Protein AF-A0A1G2HH10-F1 (afdb_monomer)

Nearest PDB structures (foldseek):
  7nql-assembly1_Bh  TM=2.707E-01  e=5.756E-02  Sus scrofa
  7qh7-assembly1_c  TM=2.600E-01  e=9.772E-02  Homo sapiens
  1wpp-assembly1_B  TM=3.196E-01  e=3.583E-01  Streptococcus gordonii str. Challis
  6ywx-assembly1_5  TM=1.402E-01  e=4.139E-01  Neurospora crassa OR74A

Foldseek 3Di:
DDPLVVVLLVVLLVLLVQCVPDDDPVSNVVSVVVLLVSLVVSCVVLVFDSVLSVVLSVLSNVLVVLVVLLVLLLVLLVPPPDARDDDPQAWEWFADPVVRWIWTQFPVRDIWTDDLLLQLLCLLQQHHHGYDSVGDDSVSSNSNSVSVSVVSNLLSVLVSVLSSVLRHPPDPPQPNVQSVVVNVLSVQSSDPQGDQCVVPVVSLQVLLLSLLLSLQSSCCVNVNDVKDKAADRSCCCRPLVFRIKIWDFDDPPDDDDPDPGDIAIETEHEDQDDDPVVVVVVVVVNVVSQVVCCVVVVHVYYAYFYAPSVCSSVLQVVCSVVSNDTNHSVLSPQLVRSLNSCCRVQVPPPPSVPPDDSVVSSVVVVVVSVVRPDDPDPPDPVNSVVVVVVVCVVPQDKDKDWPDWDQDPVRKIKTKIFIDGPRDTQFIFIFIFDDDDDDPPCPVVRVVRRSVRRVVRRVVVSVVVVVVVVVVVVD

Radius of gyration: 28.87 Å; Cα contacts (8 Å, |Δi|>4): 599; chains: 1; bounding box: 97×78×54 Å

Solvent-accessible surface area (backbone atoms only — not comparable to full-atom values): 26665 Å² total; per-residue (Å²): 134,60,71,69,58,57,52,51,52,55,52,50,57,48,51,46,51,54,58,74,68,52,89,51,73,69,59,46,56,55,47,51,58,52,50,52,52,51,32,48,51,47,10,65,74,66,45,34,43,50,72,48,35,50,52,44,50,53,47,51,48,51,47,50,51,48,52,49,53,43,51,50,50,59,52,29,76,78,34,96,87,46,73,72,86,72,59,93,82,38,30,49,32,42,37,43,78,91,77,73,40,34,36,33,48,42,100,88,73,48,75,43,55,41,53,71,15,22,66,63,45,28,42,68,51,28,50,46,72,32,74,37,78,89,49,41,57,65,71,57,54,53,49,43,50,53,53,52,44,51,51,54,47,44,58,47,46,40,50,42,53,42,46,52,63,64,43,31,77,81,62,85,86,63,65,63,67,53,47,55,48,50,54,51,50,55,56,53,46,38,35,70,83,64,73,69,48,89,85,41,64,83,49,53,60,58,53,51,52,52,46,55,53,38,52,55,48,21,34,28,65,63,71,74,39,87,53,47,78,43,74,41,50,58,61,34,38,71,74,63,51,23,56,28,32,40,38,35,74,45,80,81,87,73,86,93,66,98,66,76,79,46,68,44,34,37,29,34,24,80,37,67,76,82,51,68,70,61,47,49,54,50,51,54,54,47,55,65,44,46,56,57,37,41,74,69,66,75,25,78,44,74,38,81,32,77,51,78,64,81,57,50,65,56,23,43,51,50,28,52,74,59,72,54,53,81,46,46,44,58,75,62,46,56,68,72,57,52,46,47,53,52,48,56,56,40,72,70,39,85,72,48,87,77,76,60,60,63,64,58,57,46,47,53,50,50,50,60,57,60,73,40,59,83,81,91,65,94,63,49,71,71,51,48,50,50,49,48,52,53,51,52,61,76,69,50,82,63,47,76,44,79,75,46,76,47,77,44,97,87,72,28,32,38,21,32,24,36,36,26,52,99,84,45,81,72,32,57,12,63,12,74,25,73,80,91,75,91,63,89,90,45,61,71,60,36,50,54,47,4,45,51,42,1,48,54,41,12,52,52,49,39,55,50,52,51,57,49,57,56,48,65,75,74,106

Secondary structure (DSSP, 8-state):
--HHHHHHHHHHHHHHHHHHT--SHHHHHHHHHHHHHHHHHHHHHHT--HHHHHHHHHHHHHHHHHHHHHHHHHHHTT-TT--PPPPTTPEEEEEETTTTEEEEE-TTS-EEEE-HHHHHHGGGGT--EEE-TTTS-HHHHHHHHHHHHHHHHHHHHHHHHHHHHHH-TT-TTS-HHHHHHHHHHHHHHTSTT---TTT-GGGHHHHHHHHHHHHHHHHHHTTS--EEEEEPPHHIIIII--SEEEEEEE---SSS-----EEEEEEEEEE----HHHHHHHHHHHHHHHHHHHHTTS-SEEEEEE---TTHHHHHHHHHHTT--TT-GGGGS-HHHHHHHHHHHHTTSTTHHHH--HHHHHHHHHHHHHTT---S----HHHHHHHHHHHHHHHS--EEEEEEEEE-TTS-EEEEEEEEETTEEEEEEEEEE--SSS-GGGHHHHHHHHHHHHHHHHHHHHHHHHHHHHHHTT-

Organism: NCBI:txid1802165

Sequence (475 aa):
MRPSFERHLREYGKLIKDQMSAEDSEALEKLETVIEYHVERAAKTQETTIVGQEKIFEIQKEKQRIMERLHENLRCLDDENCTPERPESSRLVTFNEKENKFFVEMPNGSQETATLGDILTDGDWGLMYYLDSQTMPRMAQKKFFVESAKRELRNLLDEQLSEQDLDSFKIPGQPRGSLRGIVGSRKMVNKSGGFNLEKRPEYVGFVAEVIVKNLFQQLRFDGVLDVRVVEGDVYQDAVEKIDFIIHTKQHKRGVDVEVDEVVSHIAVQFTTERRNERLRKKILQLEEVRASLIESGLVDDIILVRVPMKGLVEHYTNWIKGDMPPGGPITYIPPSVRKMLLQEVLKGIPNFNEVENVDEIEENMIFRINERGETGQKISNRELIKKYLKDFYQHSSYTTKVLQEEQLEDGRIKARVGLYIGGEFLAEGEGIAKEPGGKPEKSSKMRSSAISRAKGNARRKLVKKIKNDARVRIS

pLDDT: mean 80.84, std 14.5, range [37.06, 97.31]

Mean predicted aligned error: 13.38 Å

Structure (mmCIF, N/CA/C/O backbone):
data_AF-A0A1G2HH10-F1
#
_entry.id   AF-A0A1G2HH10-F1
#
loop_
_atom_site.group_PDB
_atom_site.id
_atom_site.type_symbol
_atom_site.label_atom_id
_atom_site.label_alt_id
_atom_site.label_comp_id
_atom_site.label_asym_id
_atom_site.label_entity_id
_atom_site.label_seq_id
_atom_site.pdbx_PDB_ins_code
_atom_site.Cartn_x
_atom_site.Cartn_y
_atom_site.Cartn_z
_atom_site.occupancy
_atom_site.B_iso_or_equiv
_atom_site.auth_seq_id
_atom_site.auth_comp_id
_atom_site.auth_asym_id
_atom_site.auth_atom_id
_atom_site.pdbx_PDB_model_num
ATOM 1 N N . MET A 1 1 ? 5.425 -8.578 -17.864 1.00 60.53 1 MET A N 1
ATOM 2 C CA . MET A 1 1 ? 6.902 -8.430 -17.787 1.00 60.53 1 MET A CA 1
ATOM 3 C C . MET A 1 1 ? 7.545 -9.001 -19.054 1.00 60.53 1 MET A C 1
ATOM 5 O O . MET A 1 1 ? 7.036 -9.986 -19.572 1.00 60.53 1 MET A O 1
ATOM 9 N N . ARG A 1 2 ? 8.617 -8.398 -19.599 1.00 63.53 2 ARG A N 1
ATOM 10 C CA . ARG A 1 2 ? 9.277 -8.907 -20.824 1.00 63.53 2 ARG A CA 1
ATOM 11 C C . ARG A 1 2 ? 10.030 -10.222 -20.531 1.00 63.53 2 ARG A C 1
ATOM 13 O O . ARG A 1 2 ? 10.808 -10.236 -19.577 1.00 63.53 2 ARG A O 1
ATOM 20 N N . PRO A 1 3 ? 9.908 -11.281 -21.358 1.00 71.06 3 PRO A N 1
ATOM 21 C CA . PRO A 1 3 ? 10.560 -12.572 -21.094 1.00 71.06 3 PRO A CA 1
ATOM 22 C C . PRO A 1 3 ? 12.088 -12.502 -20.983 1.00 71.06 3 PRO A C 1
ATOM 24 O O . PRO A 1 3 ? 12.701 -13.237 -20.210 1.00 71.06 3 PRO A O 1
ATOM 27 N N . SER A 1 4 ? 12.725 -11.610 -21.750 1.00 70.44 4 SER A N 1
ATOM 28 C CA . SER A 1 4 ? 14.172 -11.403 -21.667 1.00 70.44 4 SER A CA 1
ATOM 29 C C . SER A 1 4 ? 14.571 -10.842 -20.308 1.00 70.44 4 SER A C 1
ATOM 31 O O . SER A 1 4 ? 15.545 -11.305 -19.734 1.00 70.44 4 SER A O 1
ATOM 33 N N . PHE A 1 5 ? 13.824 -9.878 -19.776 1.00 72.69 5 PHE A N 1
ATOM 34 C CA . PHE A 1 5 ? 14.103 -9.279 -18.477 1.00 72.69 5 PHE A CA 1
ATOM 35 C C . PHE A 1 5 ? 13.980 -10.312 -17.356 1.00 72.69 5 PHE A C 1
ATOM 37 O O . PHE A 1 5 ? 14.924 -10.494 -16.596 1.00 72.69 5 PHE A O 1
ATOM 44 N N . GLU A 1 6 ? 12.889 -11.079 -17.338 1.00 79.38 6 GLU A N 1
ATOM 45 C CA . GLU A 1 6 ? 12.678 -12.139 -16.347 1.00 79.38 6 GLU A CA 1
ATOM 46 C C . GLU A 1 6 ? 13.828 -13.161 -16.323 1.00 79.38 6 GLU A C 1
ATOM 48 O O . GLU A 1 6 ? 14.282 -13.564 -15.253 1.00 79.38 6 GLU A O 1
ATOM 53 N N . ARG A 1 7 ? 14.353 -13.543 -17.496 1.00 83.38 7 ARG A N 1
ATOM 54 C CA . ARG A 1 7 ? 15.503 -14.453 -17.593 1.00 83.38 7 ARG A CA 1
ATOM 55 C C . ARG A 1 7 ? 16.744 -13.900 -16.890 1.00 83.38 7 ARG A C 1
ATOM 57 O O . ARG A 1 7 ? 17.351 -14.628 -16.112 1.00 83.38 7 ARG A O 1
ATOM 64 N N . HIS A 1 8 ? 17.091 -12.632 -17.120 1.00 83.62 8 HIS A N 1
ATOM 65 C CA . HIS A 1 8 ? 18.257 -12.015 -16.475 1.00 83.62 8 HIS A CA 1
ATOM 66 C C . HIS A 1 8 ? 18.067 -11.907 -14.957 1.00 83.62 8 HIS A C 1
ATOM 68 O O . HIS A 1 8 ? 19.014 -12.128 -14.213 1.00 83.62 8 HIS A O 1
ATOM 74 N N . LEU A 1 9 ? 16.842 -11.663 -14.475 1.00 84.94 9 LEU A N 1
ATOM 75 C CA . LEU A 1 9 ? 16.575 -11.650 -13.030 1.00 84.94 9 LEU A CA 1
ATOM 76 C C . LEU A 1 9 ? 16.783 -13.016 -12.383 1.00 84.94 9 LEU A C 1
ATOM 78 O O . LEU A 1 9 ? 17.319 -13.099 -11.281 1.00 84.94 9 LEU A O 1
ATOM 82 N N . ARG A 1 10 ? 16.398 -14.094 -13.074 1.00 87.38 10 ARG A N 1
ATOM 83 C CA . ARG A 1 10 ? 16.676 -15.458 -12.607 1.00 87.38 10 ARG A CA 1
ATOM 84 C C . ARG A 1 10 ? 18.179 -15.741 -12.565 1.00 87.38 10 ARG A C 1
ATOM 86 O O . ARG A 1 10 ? 18.638 -16.377 -11.621 1.00 87.38 10 ARG A O 1
ATOM 93 N N . GLU A 1 11 ? 18.934 -15.264 -13.556 1.00 88.31 11 GLU A N 1
ATOM 94 C CA . GLU A 1 11 ? 20.399 -15.381 -13.577 1.00 88.31 11 GLU A CA 1
ATOM 95 C C . GLU A 1 11 ? 21.042 -14.607 -12.416 1.00 88.31 11 GLU A C 1
ATOM 97 O O . GLU A 1 11 ? 21.814 -15.196 -11.662 1.00 88.31 11 GLU A O 1
ATOM 102 N N . TYR A 1 12 ? 20.662 -13.343 -12.196 1.00 89.94 12 TYR A N 1
ATOM 103 C CA . TYR A 1 12 ? 21.136 -12.549 -11.054 1.00 89.94 12 TYR A CA 1
ATOM 104 C C . TYR A 1 12 ? 20.816 -13.220 -9.722 1.00 89.94 12 TYR A C 1
ATOM 106 O O . TYR A 1 12 ? 21.697 -13.359 -8.880 1.00 89.94 12 TYR A O 1
ATOM 114 N N . GLY A 1 13 ? 19.587 -13.713 -9.545 1.00 86.69 13 GLY A N 1
ATOM 115 C CA . GLY A 1 13 ? 19.193 -14.408 -8.321 1.00 86.69 13 GLY A CA 1
ATOM 116 C C . GLY A 1 13 ? 20.024 -15.663 -8.038 1.00 86.69 13 GLY A C 1
ATOM 117 O O . GLY A 1 13 ? 20.261 -15.982 -6.875 1.00 86.69 13 GLY A O 1
ATOM 118 N N . LYS A 1 14 ? 20.498 -16.368 -9.075 1.00 90.25 14 LYS A N 1
ATOM 119 C CA . LYS A 1 14 ? 21.423 -17.495 -8.902 1.00 90.25 14 LYS A CA 1
ATOM 120 C C . LYS A 1 14 ? 22.803 -17.009 -8.449 1.00 90.25 14 LYS A C 1
ATOM 122 O O . LYS A 1 14 ? 23.298 -17.489 -7.438 1.00 90.25 14 LYS A O 1
ATOM 127 N N . LEU A 1 15 ? 23.368 -16.024 -9.148 1.00 90.06 15 LEU A N 1
ATOM 128 C CA . LEU A 1 15 ? 24.692 -15.473 -8.835 1.00 90.06 15 LEU A CA 1
ATOM 129 C C . LEU A 1 15 ? 24.760 -14.870 -7.429 1.00 90.06 15 LEU A C 1
ATOM 131 O O . LEU A 1 15 ? 25.753 -15.048 -6.736 1.00 90.06 15 LEU A O 1
ATOM 135 N N . ILE A 1 16 ? 23.695 -14.200 -6.986 1.00 89.00 16 ILE A N 1
ATOM 136 C CA . ILE A 1 16 ? 23.606 -13.633 -5.636 1.00 89.00 16 ILE A CA 1
ATOM 137 C C . ILE A 1 16 ? 23.650 -14.740 -4.581 1.00 89.00 16 ILE A C 1
ATOM 139 O O . ILE A 1 16 ? 24.381 -14.617 -3.606 1.00 89.00 16 ILE A O 1
ATOM 143 N N . LYS A 1 17 ? 22.910 -15.837 -4.773 1.00 88.81 17 LYS A N 1
ATOM 144 C CA . LYS A 1 17 ? 22.936 -16.970 -3.834 1.00 88.81 17 LYS A CA 1
ATOM 145 C C . LYS A 1 17 ? 24.306 -17.635 -3.779 1.00 88.81 17 LYS A C 1
ATOM 147 O O . LYS A 1 17 ? 24.772 -17.955 -2.687 1.00 88.81 17 LYS A O 1
ATOM 152 N N . ASP A 1 18 ? 24.944 -17.799 -4.935 1.00 88.31 18 ASP A N 1
ATOM 153 C CA . ASP A 1 18 ? 26.301 -18.337 -5.029 1.00 88.31 18 ASP A CA 1
ATOM 154 C C . ASP A 1 18 ? 27.300 -17.399 -4.314 1.00 88.31 18 ASP A C 1
ATOM 156 O O . ASP A 1 18 ? 28.115 -17.869 -3.526 1.00 88.31 18 ASP A O 1
ATOM 160 N N . GLN A 1 19 ? 27.173 -16.073 -4.484 1.00 87.69 19 GLN A N 1
ATOM 161 C CA . GLN A 1 19 ? 27.984 -15.064 -3.781 1.00 87.69 19 GLN A CA 1
ATOM 162 C C . GLN A 1 19 ? 27.772 -15.094 -2.263 1.00 87.69 19 GLN A C 1
ATOM 164 O O . GLN A 1 19 ? 28.734 -15.008 -1.509 1.00 87.69 19 GLN A O 1
ATOM 169 N N . MET A 1 20 ? 26.528 -15.213 -1.799 1.00 85.38 20 MET A N 1
ATOM 170 C CA . MET A 1 20 ? 26.205 -15.235 -0.367 1.00 85.38 20 MET A CA 1
ATOM 171 C C . MET A 1 20 ? 26.629 -16.534 0.326 1.00 85.38 20 MET A C 1
ATOM 173 O O . MET A 1 20 ? 26.787 -16.542 1.542 1.00 85.38 20 MET A O 1
ATOM 177 N N . SER A 1 21 ? 26.821 -17.612 -0.437 1.00 87.25 21 SER A N 1
ATOM 178 C CA . SER A 1 21 ? 27.258 -18.917 0.076 1.00 87.25 21 SER A CA 1
ATOM 179 C C . SER A 1 21 ? 28.772 -19.136 -0.033 1.00 87.25 21 SER A C 1
ATOM 181 O O . SER A 1 21 ? 29.263 -20.174 0.403 1.00 87.25 21 SER A O 1
ATOM 183 N N . ALA A 1 22 ? 29.515 -18.215 -0.653 1.00 86.06 22 ALA A N 1
ATOM 184 C CA . ALA A 1 22 ? 30.954 -18.349 -0.843 1.00 86.06 22 ALA A CA 1
ATOM 185 C C . ALA A 1 22 ? 31.709 -18.090 0.472 1.00 86.06 22 ALA A C 1
ATOM 187 O O . ALA A 1 22 ? 31.552 -17.040 1.093 1.00 86.06 22 ALA A O 1
ATOM 188 N N . GLU A 1 23 ? 32.538 -19.051 0.888 1.00 83.25 23 GLU A N 1
ATOM 189 C CA . GLU A 1 23 ? 33.256 -19.011 2.172 1.00 83.25 23 GLU A CA 1
ATOM 190 C C . GLU A 1 23 ? 34.688 -18.459 2.055 1.00 83.25 23 GLU A C 1
ATOM 192 O O . GLU A 1 23 ? 35.235 -17.967 3.042 1.00 83.25 23 GLU A O 1
ATOM 197 N N . ASP A 1 24 ? 35.302 -18.520 0.865 1.00 88.31 24 ASP A N 1
ATOM 198 C CA . ASP A 1 24 ? 36.686 -18.093 0.632 1.00 88.31 24 ASP A CA 1
ATOM 199 C C . ASP A 1 24 ? 36.817 -16.917 -0.357 1.00 88.31 24 ASP A C 1
ATOM 201 O O . ASP A 1 24 ? 35.948 -16.635 -1.186 1.00 88.31 24 ASP A O 1
ATOM 205 N N . SER A 1 25 ? 37.936 -16.194 -0.240 1.00 83.19 25 SER A N 1
ATOM 206 C CA . SER A 1 25 ? 38.206 -14.982 -1.025 1.00 83.19 25 SER A CA 1
ATOM 207 C C . SER A 1 25 ? 38.451 -15.266 -2.511 1.00 83.19 25 SER A C 1
ATOM 209 O O . SER A 1 25 ? 38.199 -14.392 -3.335 1.00 83.19 25 SER A O 1
ATOM 211 N N . GLU A 1 26 ? 38.947 -16.455 -2.865 1.00 86.12 26 GLU A N 1
ATOM 212 C CA . GLU A 1 26 ? 39.267 -16.807 -4.255 1.00 86.12 26 GLU A CA 1
ATOM 213 C C . GLU A 1 26 ? 37.991 -17.119 -5.055 1.00 86.12 26 GLU A C 1
ATOM 215 O O . GLU A 1 26 ? 37.863 -16.740 -6.222 1.00 86.12 26 GLU A O 1
ATOM 220 N N . ALA A 1 27 ? 37.014 -17.784 -4.434 1.00 84.19 27 ALA A N 1
ATOM 221 C CA . ALA A 1 27 ? 35.697 -18.012 -5.011 1.00 84.19 27 ALA A CA 1
ATOM 222 C C . ALA A 1 27 ? 34.940 -16.694 -5.211 1.00 84.19 27 ALA A C 1
ATOM 224 O O . ALA A 1 27 ? 34.297 -16.521 -6.248 1.00 84.19 27 ALA A O 1
ATOM 225 N N . LEU A 1 28 ? 35.054 -15.755 -4.264 1.00 86.31 28 LEU A N 1
ATOM 226 C CA . LEU A 1 28 ? 34.451 -14.425 -4.382 1.00 86.31 28 LEU A CA 1
ATOM 227 C C . LEU A 1 28 ? 35.014 -13.643 -5.577 1.00 86.31 28 LEU A C 1
ATOM 229 O O . LEU A 1 28 ? 34.232 -13.142 -6.379 1.00 86.31 28 LEU A O 1
ATOM 233 N N . GLU A 1 29 ? 36.335 -13.621 -5.765 1.00 86.56 29 GLU A N 1
ATOM 234 C CA . GLU A 1 29 ? 36.978 -12.918 -6.891 1.00 86.56 29 GLU A CA 1
ATOM 235 C C . GLU A 1 29 ? 36.566 -13.509 -8.257 1.00 86.56 29 GLU A C 1
ATOM 237 O O . GLU A 1 29 ? 36.246 -12.791 -9.212 1.00 86.56 29 GLU A O 1
ATOM 242 N N . LYS A 1 30 ? 36.478 -14.845 -8.352 1.00 88.56 30 LYS A N 1
ATOM 243 C CA . LYS A 1 30 ? 35.964 -15.518 -9.558 1.00 88.56 30 LYS A CA 1
ATOM 244 C C . LYS A 1 30 ? 34.497 -15.176 -9.819 1.00 88.56 30 LYS A C 1
ATOM 246 O O . LYS A 1 30 ? 34.114 -14.988 -10.975 1.00 88.56 30 LYS A O 1
ATOM 251 N N . LEU A 1 31 ? 33.675 -15.104 -8.772 1.00 89.94 31 LEU A N 1
ATOM 252 C CA . LEU A 1 31 ? 32.263 -14.743 -8.886 1.00 89.94 31 LEU A CA 1
ATOM 253 C C . LEU A 1 31 ? 32.077 -13.284 -9.304 1.00 89.94 31 LEU A C 1
ATOM 255 O O . LEU A 1 31 ? 31.198 -13.023 -10.120 1.00 89.94 31 LEU A O 1
ATOM 259 N N . GLU A 1 32 ? 32.910 -12.358 -8.829 1.00 89.38 32 GLU A N 1
ATOM 260 C CA . GLU A 1 32 ? 32.881 -10.952 -9.254 1.00 89.38 32 GLU A CA 1
ATOM 261 C C . GLU A 1 32 ? 33.082 -10.820 -10.765 1.00 89.38 32 GLU A C 1
ATOM 263 O O . GLU A 1 32 ? 32.262 -10.202 -11.442 1.00 89.38 32 GLU A O 1
ATOM 268 N N . THR A 1 33 ? 34.069 -11.525 -11.326 1.00 90.56 33 THR A N 1
ATOM 269 C CA . THR A 1 33 ? 34.304 -11.539 -12.783 1.00 90.56 33 THR A CA 1
ATOM 270 C C . THR A 1 33 ? 33.086 -12.072 -13.558 1.00 90.56 33 THR A C 1
ATOM 272 O O . THR A 1 33 ? 32.732 -11.575 -14.631 1.00 90.56 33 THR A O 1
ATOM 275 N N . VAL A 1 34 ? 32.409 -13.098 -13.026 1.00 91.38 34 VAL A N 1
ATOM 276 C CA . VAL A 1 34 ? 31.187 -13.652 -13.635 1.00 91.38 34 VAL A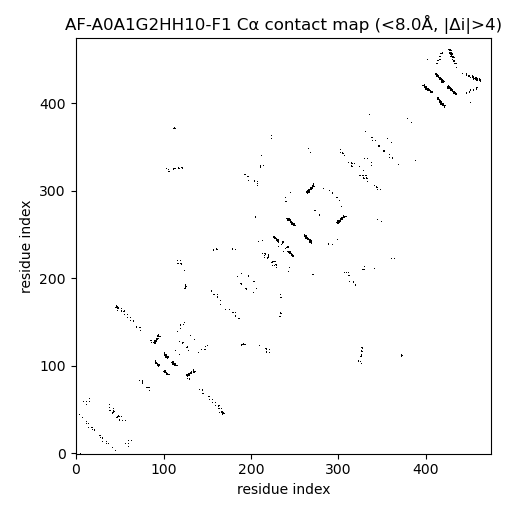 CA 1
ATOM 277 C C . VAL A 1 34 ? 30.027 -12.658 -13.530 1.00 91.38 34 VAL A C 1
ATOM 279 O O . VAL A 1 34 ? 29.285 -12.482 -14.499 1.00 91.38 34 VAL A O 1
ATOM 282 N N . ILE A 1 35 ? 29.871 -11.989 -12.387 1.00 91.31 35 ILE A N 1
ATOM 283 C CA . ILE A 1 35 ? 28.843 -10.965 -12.171 1.00 91.31 35 ILE A CA 1
ATOM 284 C C . ILE A 1 35 ? 29.028 -9.821 -13.169 1.00 91.31 35 ILE A C 1
ATOM 286 O O . ILE A 1 35 ? 28.073 -9.492 -13.874 1.00 91.31 35 ILE A O 1
ATOM 290 N N . GLU A 1 36 ? 30.243 -9.285 -13.306 1.00 92.62 36 GLU A N 1
ATOM 291 C CA . GLU A 1 36 ? 30.569 -8.228 -14.273 1.00 92.62 36 GLU A CA 1
ATOM 292 C C . GLU A 1 36 ? 30.178 -8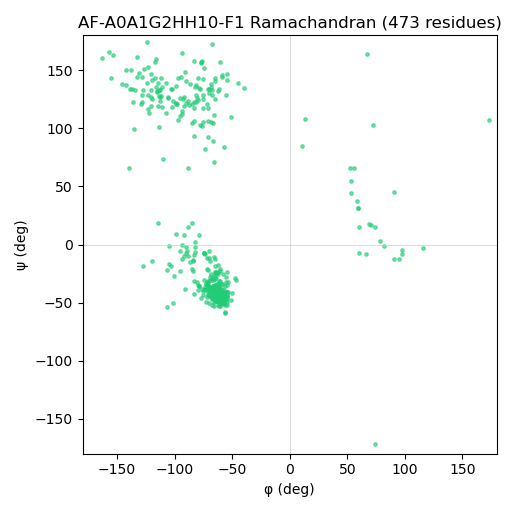.629 -15.701 1.00 92.62 36 GLU A C 1
ATOM 294 O O . GLU A 1 36 ? 29.469 -7.892 -16.393 1.00 92.62 36 GLU A O 1
ATOM 299 N N . TYR A 1 37 ? 30.534 -9.847 -16.123 1.00 93.00 37 TYR A N 1
ATOM 300 C CA . TYR A 1 37 ? 30.147 -10.369 -17.434 1.00 93.00 37 TYR A CA 1
ATOM 301 C C . TYR A 1 37 ? 28.621 -10.397 -17.635 1.00 93.00 37 TYR A C 1
ATOM 303 O O . TYR A 1 37 ? 28.118 -9.994 -18.691 1.00 93.00 37 TYR A O 1
ATOM 311 N N . HIS A 1 38 ? 27.862 -10.873 -16.642 1.00 91.38 38 HIS A N 1
ATOM 312 C CA . HIS A 1 38 ? 26.401 -10.938 -16.733 1.00 91.38 38 HIS A CA 1
ATOM 313 C C . HIS A 1 38 ? 25.758 -9.546 -16.731 1.00 91.38 38 HIS A C 1
ATOM 315 O O . HIS A 1 38 ? 24.816 -9.324 -17.497 1.00 91.38 38 HIS A O 1
ATOM 321 N N . VAL A 1 39 ? 26.287 -8.604 -15.947 1.00 92.94 39 VAL A N 1
ATOM 322 C CA . VAL A 1 39 ? 25.853 -7.199 -15.925 1.00 92.94 39 VAL A CA 1
ATOM 323 C C . VAL A 1 39 ? 26.082 -6.543 -17.289 1.00 92.94 39 VAL A C 1
ATOM 325 O O . VAL A 1 39 ? 25.152 -5.969 -17.864 1.00 92.94 39 VAL A O 1
ATOM 328 N N . GLU A 1 40 ? 27.273 -6.687 -17.876 1.00 93.00 40 GLU A N 1
ATOM 329 C CA . GLU A 1 40 ? 27.565 -6.158 -19.213 1.00 93.00 40 GLU A CA 1
ATOM 330 C C . GLU A 1 40 ? 26.668 -6.769 -20.294 1.00 93.00 40 GLU A C 1
ATOM 332 O O . GLU A 1 40 ? 26.177 -6.077 -21.196 1.00 93.00 40 GLU A O 1
ATOM 337 N N . ARG A 1 41 ? 26.460 -8.087 -20.231 1.00 91.56 41 ARG A N 1
ATOM 338 C CA . ARG A 1 41 ? 25.611 -8.807 -21.181 1.00 91.56 41 ARG A CA 1
ATOM 339 C C . ARG A 1 41 ? 24.159 -8.352 -21.077 1.00 91.56 41 ARG A C 1
ATOM 341 O O . ARG A 1 41 ? 23.515 -8.153 -22.113 1.00 91.56 41 ARG A O 1
ATOM 348 N N . ALA A 1 42 ? 23.650 -8.174 -19.861 1.00 88.50 42 ALA A N 1
ATOM 349 C CA . ALA A 1 42 ? 22.311 -7.657 -19.621 1.00 88.50 42 ALA A CA 1
ATOM 350 C C . ALA A 1 42 ? 22.176 -6.224 -20.148 1.00 88.50 42 ALA A C 1
ATOM 352 O O . ALA A 1 42 ? 21.207 -5.939 -20.849 1.00 88.50 42 ALA A O 1
ATOM 353 N N . ALA A 1 43 ? 23.170 -5.361 -19.910 1.00 89.44 43 ALA A N 1
ATOM 354 C CA . ALA A 1 43 ? 23.176 -3.979 -20.392 1.00 89.44 43 ALA A CA 1
ATOM 355 C C . ALA A 1 43 ? 23.082 -3.915 -21.924 1.00 89.44 43 ALA A C 1
ATOM 357 O O . ALA A 1 43 ? 22.234 -3.211 -22.473 1.00 89.44 43 ALA A O 1
ATOM 358 N N . LYS A 1 44 ? 23.874 -4.741 -22.622 1.00 88.50 44 LYS A N 1
ATOM 359 C CA . LYS A 1 44 ? 23.823 -4.873 -24.088 1.00 88.50 44 LYS A CA 1
ATOM 360 C C . LYS A 1 44 ? 22.472 -5.414 -24.571 1.00 88.50 44 LYS A C 1
ATOM 362 O O . LYS A 1 44 ? 21.904 -4.885 -25.519 1.00 88.50 44 LYS A O 1
ATOM 367 N N . THR A 1 45 ? 21.942 -6.450 -23.919 1.00 87.44 45 THR A N 1
ATOM 368 C CA . THR A 1 45 ? 20.712 -7.141 -24.355 1.00 87.44 45 THR A CA 1
ATOM 369 C C . THR A 1 45 ? 19.444 -6.325 -24.092 1.00 87.44 45 THR A C 1
ATOM 371 O O . THR A 1 45 ? 18.498 -6.370 -24.879 1.00 87.44 45 THR A O 1
ATOM 374 N N . GLN A 1 46 ? 19.399 -5.602 -22.973 1.00 83.56 46 GLN A N 1
ATOM 375 C CA . GLN A 1 46 ? 18.268 -4.757 -22.579 1.00 83.56 46 GLN A CA 1
ATOM 376 C C . GLN A 1 46 ? 18.380 -3.332 -23.128 1.00 83.56 46 GLN A C 1
ATOM 378 O O . GLN A 1 46 ? 17.429 -2.563 -22.989 1.00 83.56 46 GLN A O 1
ATOM 383 N N . GLU A 1 47 ? 19.506 -2.999 -23.769 1.00 86.38 47 GLU A N 1
ATOM 384 C CA . GLU A 1 47 ? 19.826 -1.651 -24.243 1.00 86.38 47 GLU A CA 1
ATOM 385 C C . GLU A 1 47 ? 19.692 -0.626 -23.104 1.00 86.38 47 GLU A C 1
ATOM 387 O O . GLU A 1 47 ? 18.948 0.353 -23.197 1.00 86.38 47 GLU A O 1
ATOM 392 N N . THR A 1 48 ? 20.393 -0.900 -22.004 1.00 86.94 48 THR A N 1
ATOM 393 C CA . THR A 1 48 ? 20.526 -0.027 -20.829 1.00 86.94 48 THR A CA 1
ATOM 394 C C . THR A 1 48 ? 22.003 0.243 -20.550 1.00 86.94 48 THR A C 1
ATOM 396 O O . THR A 1 48 ? 22.888 -0.343 -21.176 1.00 86.94 48 THR A O 1
ATOM 399 N N . THR A 1 49 ? 22.301 1.110 -19.584 1.00 89.56 49 THR A N 1
ATOM 400 C CA . THR A 1 49 ? 23.686 1.337 -19.150 1.00 89.56 49 THR A CA 1
ATOM 401 C C . THR A 1 49 ? 24.188 0.201 -18.248 1.00 89.56 49 THR A C 1
ATOM 403 O O . THR A 1 49 ? 23.385 -0.502 -17.629 1.00 89.56 49 THR A O 1
ATOM 406 N N . ILE A 1 50 ? 25.513 0.017 -18.171 1.00 90.81 50 ILE A N 1
ATOM 407 C CA . ILE A 1 50 ? 26.151 -0.911 -17.215 1.00 90.81 50 ILE A CA 1
ATOM 408 C C . ILE A 1 50 ? 25.816 -0.478 -15.783 1.00 90.81 50 ILE A C 1
ATOM 410 O O . ILE A 1 50 ? 25.296 -1.278 -15.018 1.00 90.81 50 ILE A O 1
ATOM 414 N N . VAL A 1 51 ? 25.972 0.814 -15.478 1.00 91.31 51 VAL A N 1
ATOM 415 C CA . VAL A 1 51 ? 25.649 1.408 -14.166 1.00 91.31 51 VAL A CA 1
ATOM 416 C C . VAL A 1 51 ? 24.197 1.138 -13.749 1.00 91.31 51 VAL A C 1
ATOM 418 O O . VAL A 1 51 ? 23.918 0.837 -12.591 1.00 91.31 51 VAL A O 1
ATOM 421 N N . GLY A 1 52 ? 23.245 1.220 -14.681 1.00 88.06 52 GLY A N 1
ATOM 422 C CA . GLY A 1 52 ? 21.849 0.867 -14.422 1.00 88.06 52 GLY A CA 1
ATOM 423 C C . GLY A 1 52 ? 21.670 -0.607 -14.071 1.00 88.06 52 GLY A C 1
ATOM 424 O O . GLY A 1 52 ? 20.919 -0.939 -13.156 1.00 88.06 52 GLY A O 1
ATOM 425 N N . GLN A 1 53 ? 22.384 -1.503 -14.756 1.00 91.75 53 GLN A N 1
ATOM 426 C CA . GLN A 1 53 ? 22.342 -2.936 -14.463 1.00 91.75 53 GLN A CA 1
ATOM 427 C C . GLN A 1 53 ? 23.037 -3.299 -13.147 1.00 91.75 53 GLN A C 1
ATOM 429 O O . GLN A 1 53 ? 22.523 -4.157 -12.437 1.00 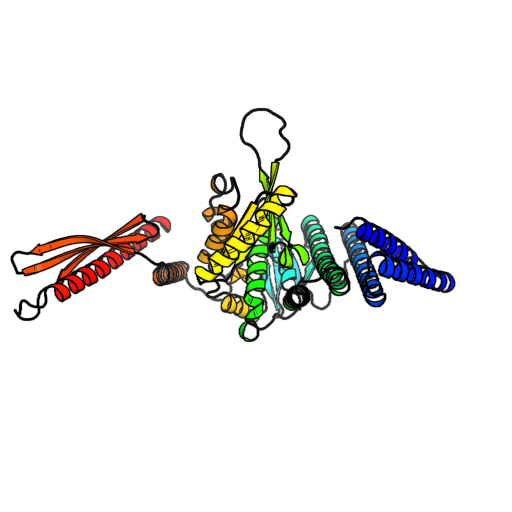91.75 53 GLN A O 1
ATOM 434 N N . GLU A 1 54 ? 24.125 -2.619 -12.779 1.00 92.94 54 GLU A N 1
ATOM 435 C CA . GLU A 1 54 ? 24.760 -2.751 -11.458 1.00 92.94 54 GLU A CA 1
ATOM 436 C C . GLU A 1 54 ? 23.775 -2.387 -10.342 1.00 92.94 54 GLU A C 1
ATOM 438 O O . GLU A 1 54 ? 23.584 -3.149 -9.398 1.00 92.94 54 GLU A O 1
ATOM 443 N N . LYS A 1 55 ? 23.052 -1.268 -10.482 1.00 93.06 55 LYS A N 1
ATOM 444 C CA . LYS A 1 55 ? 21.998 -0.901 -9.524 1.00 93.06 55 LYS A CA 1
ATOM 445 C C . LYS A 1 55 ? 20.879 -1.935 -9.466 1.00 93.06 55 LYS A C 1
ATOM 447 O O . LYS A 1 55 ? 20.408 -2.262 -8.381 1.00 93.06 55 LYS A O 1
ATOM 452 N N . ILE A 1 56 ? 20.434 -2.451 -10.615 1.00 91.75 56 ILE A N 1
ATOM 453 C CA . ILE A 1 56 ? 19.418 -3.512 -10.660 1.00 91.75 56 ILE A CA 1
ATOM 454 C C . ILE A 1 56 ? 19.926 -4.767 -9.941 1.00 91.75 56 ILE A C 1
ATOM 456 O O . ILE A 1 56 ? 19.150 -5.399 -9.224 1.00 91.75 56 ILE A O 1
ATOM 460 N N . PHE A 1 57 ? 21.203 -5.118 -10.098 1.00 93.31 57 PHE A N 1
ATOM 461 C CA . PHE A 1 57 ? 21.829 -6.233 -9.392 1.00 93.31 57 PHE A CA 1
ATOM 462 C C . PHE A 1 57 ? 21.836 -6.011 -7.871 1.00 93.31 57 PHE A C 1
ATOM 464 O O . PHE A 1 57 ? 21.381 -6.883 -7.130 1.00 93.31 57 PHE A O 1
ATOM 471 N N . GLU A 1 58 ? 22.219 -4.824 -7.397 1.00 94.25 58 GLU A N 1
ATOM 472 C CA . GLU A 1 58 ? 22.157 -4.478 -5.967 1.00 94.25 58 GLU A CA 1
ATOM 473 C C . GLU A 1 58 ? 20.724 -4.514 -5.413 1.00 94.25 58 GLU A C 1
ATOM 475 O O . GLU A 1 58 ? 20.480 -5.038 -4.325 1.00 94.25 58 GLU A O 1
ATOM 480 N N . ILE A 1 59 ? 19.735 -4.055 -6.187 1.00 93.75 59 ILE A N 1
ATOM 481 C CA . ILE A 1 59 ? 18.319 -4.184 -5.816 1.00 93.75 59 ILE A CA 1
ATOM 482 C C . ILE A 1 59 ? 17.915 -5.662 -5.692 1.00 93.75 59 ILE A C 1
ATOM 484 O O . ILE A 1 59 ? 17.173 -6.024 -4.779 1.00 93.75 59 ILE A O 1
ATOM 488 N N . GLN A 1 60 ? 18.385 -6.537 -6.588 1.00 93.25 60 GLN A N 1
ATOM 489 C CA . GLN A 1 60 ? 18.123 -7.979 -6.495 1.00 93.25 60 GLN A CA 1
ATOM 490 C C . GLN A 1 60 ? 18.771 -8.599 -5.253 1.00 93.25 60 GLN A C 1
ATOM 492 O O . GLN A 1 60 ? 18.151 -9.443 -4.603 1.00 93.25 60 GLN A O 1
ATOM 497 N N . LYS A 1 61 ? 19.974 -8.150 -4.887 1.00 94.12 61 LYS A N 1
ATOM 498 C CA . LYS A 1 61 ? 20.658 -8.578 -3.663 1.00 94.12 61 LYS A CA 1
ATOM 499 C C . LYS A 1 61 ? 19.851 -8.215 -2.421 1.00 94.12 61 LYS A C 1
ATOM 501 O O . LYS A 1 61 ? 19.639 -9.059 -1.554 1.00 94.12 61 LYS A O 1
ATOM 506 N N . GLU A 1 62 ? 19.306 -7.004 -2.378 1.00 95.44 62 GLU A N 1
ATOM 507 C CA . GLU A 1 62 ? 18.449 -6.575 -1.273 1.00 95.44 62 GLU A CA 1
ATOM 508 C C . GLU A 1 62 ? 17.120 -7.348 -1.219 1.00 95.44 62 GLU A C 1
ATOM 510 O O . GLU A 1 62 ? 16.683 -7.768 -0.147 1.00 95.44 62 GLU A O 1
ATOM 515 N N . LYS A 1 63 ? 16.504 -7.644 -2.373 1.00 94.88 63 LYS A N 1
ATOM 516 C CA . LYS A 1 63 ? 15.317 -8.518 -2.431 1.00 94.88 63 LYS A CA 1
ATOM 517 C C . LYS A 1 63 ? 15.597 -9.904 -1.848 1.00 94.88 63 LYS A C 1
ATOM 519 O O . LYS A 1 63 ? 14.747 -10.448 -1.143 1.00 94.88 63 LYS A O 1
ATOM 524 N N . GLN A 1 64 ? 16.771 -10.466 -2.130 1.00 93.25 64 GLN A N 1
ATOM 525 C CA . GLN A 1 64 ? 17.182 -11.762 -1.595 1.00 93.25 64 GLN A CA 1
ATOM 526 C C . GLN A 1 64 ? 17.349 -11.712 -0.066 1.00 93.25 64 GLN A C 1
ATOM 528 O O . GLN A 1 64 ? 16.814 -12.585 0.616 1.00 93.25 64 GLN A O 1
ATOM 533 N N . ARG A 1 65 ? 17.955 -10.648 0.482 1.00 94.62 65 ARG A N 1
ATOM 534 C CA . ARG A 1 65 ? 18.049 -10.434 1.941 1.00 94.62 65 ARG A CA 1
ATOM 535 C C . ARG A 1 65 ? 16.681 -10.340 2.619 1.00 94.62 65 ARG A C 1
ATOM 537 O O . ARG A 1 65 ? 16.472 -10.944 3.666 1.00 94.62 65 ARG A O 1
ATOM 544 N N . ILE A 1 66 ? 15.718 -9.635 2.016 1.00 94.88 66 ILE A N 1
ATOM 545 C CA . ILE A 1 66 ? 14.344 -9.562 2.548 1.00 94.88 66 ILE A CA 1
ATOM 546 C C . ILE A 1 66 ? 13.697 -10.953 2.587 1.00 94.88 66 ILE A C 1
ATOM 548 O O . ILE A 1 66 ? 13.012 -11.289 3.554 1.00 94.88 66 ILE A O 1
ATOM 552 N N . MET A 1 67 ? 13.914 -11.771 1.552 1.00 95.12 67 MET A N 1
ATOM 553 C CA . MET A 1 67 ? 13.395 -13.142 1.499 1.00 95.12 67 MET A CA 1
ATOM 554 C C . MET A 1 67 ? 14.036 -14.056 2.547 1.00 95.12 67 MET A C 1
ATOM 556 O O . MET A 1 67 ? 13.342 -14.886 3.132 1.00 95.12 67 MET A O 1
ATOM 560 N N . GLU A 1 68 ? 15.332 -13.905 2.807 1.00 93.69 68 GLU A N 1
ATOM 561 C CA . GLU A 1 68 ? 16.037 -14.639 3.863 1.00 93.69 68 GLU A CA 1
ATOM 562 C C . GLU A 1 68 ? 15.540 -14.240 5.245 1.00 93.69 68 GLU A C 1
ATOM 564 O O . GLU A 1 68 ? 15.099 -15.111 5.992 1.00 93.69 68 GLU A O 1
ATOM 569 N N . ARG A 1 69 ? 15.454 -12.936 5.527 1.00 94.25 69 ARG A N 1
ATOM 570 C CA . ARG A 1 69 ? 14.876 -12.424 6.775 1.00 94.25 69 ARG A CA 1
ATOM 571 C C . ARG A 1 69 ? 13.438 -12.901 6.973 1.00 94.25 69 ARG A C 1
ATOM 573 O O . ARG A 1 69 ? 13.042 -13.250 8.081 1.00 94.25 69 ARG A O 1
ATOM 580 N N . LEU A 1 70 ? 12.633 -12.955 5.908 1.00 95.44 70 LEU A N 1
ATOM 581 C CA . LEU A 1 70 ? 11.293 -13.542 5.971 1.00 95.44 70 LEU A CA 1
ATOM 582 C C . LEU A 1 70 ? 11.353 -15.026 6.356 1.00 95.44 70 LEU A C 1
ATOM 584 O O . LEU A 1 70 ? 10.589 -15.453 7.217 1.00 95.44 70 LEU A O 1
ATOM 588 N N . HIS A 1 71 ? 12.224 -15.820 5.730 1.00 94.75 71 HIS A N 1
ATOM 589 C CA . HIS A 1 71 ? 12.370 -17.237 6.067 1.00 94.75 71 HIS A CA 1
ATOM 590 C C . HIS A 1 71 ? 12.842 -17.452 7.506 1.00 94.75 71 HIS A C 1
ATOM 592 O O . HIS A 1 71 ? 12.311 -18.333 8.177 1.00 94.75 71 HIS A O 1
ATOM 598 N N . GLU A 1 72 ? 13.792 -16.655 7.984 1.00 93.12 72 GLU A N 1
ATOM 599 C CA . GLU A 1 72 ? 14.270 -16.678 9.368 1.00 93.12 72 GLU A CA 1
ATOM 600 C C . GLU A 1 72 ? 13.140 -16.344 10.338 1.00 93.12 72 GLU A C 1
ATOM 602 O O . GLU A 1 72 ? 12.819 -17.160 11.198 1.00 93.12 72 GLU A O 1
ATOM 607 N N . ASN A 1 73 ? 12.440 -15.226 10.123 1.00 93.56 73 ASN A N 1
ATOM 608 C CA . ASN A 1 73 ? 11.295 -14.835 10.944 1.00 93.56 73 ASN A CA 1
ATOM 609 C C . ASN A 1 73 ? 10.215 -15.924 10.982 1.00 93.56 73 ASN A C 1
ATOM 611 O O . ASN A 1 73 ? 9.657 -16.202 12.037 1.00 93.56 73 ASN A O 1
ATOM 615 N N . LEU A 1 74 ? 9.922 -16.565 9.844 1.00 93.69 74 LEU A N 1
ATOM 616 C CA . LEU A 1 74 ? 8.940 -17.648 9.779 1.00 93.69 74 LEU A CA 1
ATOM 617 C C . LEU A 1 74 ? 9.409 -18.926 10.481 1.00 93.69 74 LEU A C 1
ATOM 619 O O . LEU A 1 74 ? 8.572 -19.598 11.073 1.00 93.69 74 LEU A O 1
ATOM 623 N N . ARG A 1 75 ? 10.704 -19.260 10.429 1.00 92.88 75 ARG A N 1
ATOM 624 C CA . ARG A 1 75 ? 11.276 -20.382 11.193 1.00 92.88 75 ARG A CA 1
ATOM 625 C C . ARG A 1 75 ? 11.229 -20.107 12.691 1.00 92.88 75 ARG A C 1
ATOM 627 O O . ARG A 1 75 ? 10.890 -21.000 13.454 1.00 92.88 75 ARG A O 1
ATOM 634 N N . CYS A 1 76 ? 11.496 -18.869 13.095 1.00 91.81 76 CYS A N 1
ATOM 635 C CA . CYS A 1 76 ? 11.457 -18.455 14.492 1.00 91.81 76 CYS A CA 1
ATOM 636 C C . CYS A 1 76 ? 10.060 -18.532 15.111 1.00 91.81 76 CYS A C 1
ATOM 638 O O . CYS A 1 76 ? 9.943 -18.726 16.310 1.00 91.81 76 CYS A O 1
ATOM 640 N N . LEU A 1 77 ? 8.992 -18.473 14.308 1.00 90.75 77 LEU A N 1
ATOM 641 C CA . LEU A 1 77 ? 7.633 -18.731 14.804 1.00 90.75 77 LEU A CA 1
ATOM 642 C C . LEU A 1 77 ? 7.409 -20.167 15.287 1.00 90.75 77 LEU A C 1
ATOM 644 O O . LEU A 1 77 ? 6.416 -20.416 15.970 1.00 90.75 77 LEU A O 1
ATOM 648 N N . ASP A 1 78 ? 8.267 -21.101 14.882 1.00 87.88 78 ASP A N 1
ATOM 649 C CA . ASP A 1 78 ? 8.166 -22.516 15.228 1.00 87.88 78 ASP A CA 1
ATOM 650 C C . ASP A 1 78 ? 9.206 -22.927 16.298 1.00 87.88 78 ASP A C 1
ATOM 652 O O . ASP A 1 78 ? 9.203 -24.079 16.727 1.00 87.88 78 ASP A O 1
ATOM 656 N N . ASP A 1 79 ? 10.065 -22.002 16.752 1.00 89.00 79 ASP A N 1
ATOM 657 C CA . ASP A 1 79 ? 11.082 -22.221 17.791 1.00 89.00 79 ASP A CA 1
ATOM 658 C C . ASP A 1 79 ? 10.882 -21.247 18.962 1.00 89.00 79 ASP A C 1
ATOM 660 O O . ASP A 1 79 ? 11.096 -20.045 18.827 1.00 89.00 79 ASP A O 1
ATOM 664 N N . GLU A 1 80 ? 10.519 -21.772 20.135 1.00 82.06 80 GLU A N 1
ATOM 665 C CA . GLU A 1 80 ? 10.264 -20.983 21.353 1.00 82.06 80 GLU A CA 1
ATOM 666 C C . GLU A 1 80 ? 11.482 -20.174 21.831 1.00 82.06 80 GLU A C 1
ATOM 668 O O . GLU A 1 80 ? 11.319 -19.179 22.537 1.00 82.06 80 GLU A O 1
ATOM 673 N N . ASN A 1 81 ? 12.700 -20.573 21.448 1.00 85.69 81 ASN A N 1
ATOM 674 C CA . ASN A 1 81 ? 13.924 -19.865 21.822 1.00 85.69 81 ASN A CA 1
ATOM 675 C C . ASN A 1 81 ? 14.343 -18.815 20.791 1.00 85.69 81 ASN A C 1
ATOM 677 O O . ASN A 1 81 ? 15.247 -18.022 21.068 1.00 85.69 81 ASN A O 1
ATOM 681 N N . CYS A 1 82 ? 13.715 -18.788 19.611 1.00 86.62 82 CYS A N 1
ATOM 682 C CA . CYS A 1 82 ? 14.007 -17.765 18.624 1.00 86.62 82 CYS A CA 1
ATOM 683 C C . CYS A 1 82 ? 13.089 -16.556 18.812 1.00 86.62 82 CYS A C 1
ATOM 685 O O . CYS A 1 82 ? 11.869 -16.637 18.699 1.00 86.62 82 CYS A O 1
ATOM 687 N N . THR A 1 83 ? 13.692 -15.391 19.037 1.00 83.56 83 THR A N 1
ATOM 688 C CA . THR A 1 83 ? 12.980 -14.113 19.021 1.00 83.56 83 THR A CA 1
ATOM 689 C C . THR A 1 83 ? 13.476 -13.297 17.830 1.00 83.56 83 THR A C 1
ATOM 691 O O . THR A 1 83 ? 14.684 -13.071 17.735 1.00 83.56 83 THR A O 1
ATOM 694 N N . PRO A 1 84 ? 12.588 -12.861 16.916 1.00 85.75 84 PRO A N 1
ATOM 695 C CA . PRO A 1 84 ? 12.966 -11.974 15.823 1.00 85.75 84 PRO A CA 1
ATOM 696 C C . PRO A 1 84 ? 13.652 -10.705 16.333 1.00 85.75 84 PRO A C 1
ATOM 698 O O . PRO A 1 84 ? 13.305 -10.178 17.390 1.00 85.75 84 PRO A O 1
ATOM 701 N N . GLU A 1 85 ? 14.603 -10.186 15.564 1.00 86.25 85 GLU A N 1
ATOM 702 C CA . GLU A 1 85 ? 15.272 -8.933 15.905 1.00 86.25 85 GLU A CA 1
ATOM 703 C C . GLU A 1 85 ? 14.264 -7.772 15.921 1.00 86.25 85 GLU A C 1
ATOM 705 O O . GLU A 1 85 ? 13.470 -7.604 14.991 1.00 86.25 85 GLU A O 1
ATOM 710 N N . ARG A 1 86 ? 14.293 -6.959 16.985 1.00 89.81 86 ARG A N 1
ATOM 711 C CA . ARG A 1 86 ? 13.455 -5.762 17.109 1.00 89.81 86 ARG A CA 1
ATOM 712 C C . ARG A 1 86 ? 14.106 -4.583 16.377 1.00 89.81 86 ARG A C 1
ATOM 714 O O . ARG A 1 86 ? 15.144 -4.112 16.836 1.00 89.81 86 ARG A O 1
ATOM 721 N N . PRO A 1 87 ? 13.482 -4.016 15.326 1.00 87.44 87 PRO A N 1
ATOM 722 C CA . PRO A 1 87 ? 13.999 -2.804 14.693 1.00 87.44 87 PRO A CA 1
ATOM 723 C C . PRO A 1 87 ? 13.960 -1.608 15.657 1.00 87.44 87 PRO A C 1
ATOM 725 O O . PRO A 1 87 ? 12.966 -1.425 16.362 1.00 87.44 87 PRO A O 1
ATOM 728 N N . GLU A 1 88 ? 14.981 -0.747 15.649 1.00 83.25 88 GLU A N 1
ATOM 729 C CA . GLU A 1 88 ? 15.102 0.385 16.590 1.00 83.25 88 GLU A CA 1
ATOM 730 C C . GLU A 1 88 ? 13.893 1.340 16.583 1.00 83.25 88 GLU A C 1
ATOM 732 O O . GLU A 1 88 ? 13.484 1.843 17.626 1.00 83.25 88 GLU A O 1
ATOM 737 N N . SER A 1 89 ? 13.282 1.574 15.417 1.00 86.44 89 SER A N 1
ATOM 738 C CA . SER A 1 89 ? 12.145 2.492 15.242 1.00 86.44 89 SER A CA 1
ATOM 739 C C . SER A 1 89 ? 10.768 1.829 15.386 1.00 86.44 89 SER A C 1
ATOM 741 O O . SER A 1 89 ? 9.746 2.451 15.084 1.00 86.44 89 SER A O 1
ATOM 743 N N . SER A 1 90 ? 10.720 0.564 15.815 1.00 92.50 90 SER A N 1
ATOM 744 C CA . SER A 1 90 ? 9.483 -0.218 15.865 1.00 92.50 90 SER A CA 1
ATOM 745 C C . SER A 1 90 ? 8.685 -0.035 17.162 1.00 92.50 90 SER A C 1
ATOM 747 O O . SER A 1 90 ? 9.220 -0.053 18.278 1.00 92.50 90 SER A O 1
ATOM 749 N N . ARG A 1 91 ? 7.362 0.082 17.015 1.00 94.94 91 ARG A N 1
ATOM 750 C CA . ARG A 1 91 ? 6.412 0.112 18.134 1.00 94.94 91 ARG A CA 1
ATOM 751 C C . ARG A 1 91 ? 6.095 -1.303 18.594 1.00 94.94 91 ARG A C 1
ATOM 753 O O . ARG A 1 91 ? 5.840 -2.168 17.758 1.00 94.94 91 ARG A O 1
ATOM 760 N N . LEU A 1 92 ? 6.091 -1.529 19.905 1.00 96.62 92 LEU A N 1
ATOM 761 C CA . LEU A 1 92 ? 5.720 -2.821 20.473 1.00 96.62 92 LEU A CA 1
ATOM 762 C C . LEU A 1 92 ? 4.218 -3.055 20.288 1.00 96.62 92 LEU A C 1
ATOM 764 O O . LEU A 1 92 ? 3.410 -2.171 20.577 1.00 96.62 92 LEU A O 1
ATOM 768 N N . VAL A 1 93 ? 3.862 -4.250 19.828 1.00 97.31 93 VAL A N 1
ATOM 769 C CA . VAL A 1 93 ? 2.482 -4.716 19.724 1.00 97.31 93 VAL A CA 1
ATOM 770 C C . VAL A 1 93 ? 2.311 -5.954 20.582 1.00 97.31 93 VAL A C 1
ATOM 772 O O . VAL A 1 93 ? 3.023 -6.939 20.392 1.00 97.31 93 VAL A O 1
ATOM 775 N N . THR A 1 94 ? 1.338 -5.912 21.481 1.00 97.06 94 THR A N 1
ATOM 776 C CA . THR A 1 94 ? 0.918 -7.053 22.295 1.00 97.06 94 THR A CA 1
ATOM 777 C C . THR A 1 94 ? -0.522 -7.431 21.968 1.00 97.06 94 THR A C 1
ATOM 779 O O . THR A 1 94 ? -1.289 -6.633 21.420 1.00 97.06 94 THR A O 1
ATOM 782 N N . PHE A 1 95 ? -0.908 -8.662 22.293 1.00 96.56 95 PHE A N 1
ATOM 783 C CA . PHE A 1 95 ? -2.278 -9.136 22.116 1.00 96.56 95 PHE A CA 1
ATOM 784 C C . PHE A 1 95 ? -2.863 -9.629 23.437 1.00 96.56 95 PHE A C 1
ATOM 786 O O . PHE A 1 95 ? -2.274 -10.445 24.141 1.00 96.56 95 PHE A O 1
ATOM 793 N N . ASN A 1 96 ? -4.046 -9.131 23.781 1.00 95.69 96 ASN A N 1
ATOM 794 C CA . ASN A 1 96 ? -4.785 -9.589 24.948 1.00 95.69 96 ASN A CA 1
ATOM 795 C C . ASN A 1 96 ? -5.821 -10.625 24.510 1.00 95.69 96 ASN A C 1
ATOM 797 O O . ASN A 1 96 ? -6.850 -10.272 23.936 1.00 95.69 96 ASN A O 1
ATOM 801 N N . GLU A 1 97 ? -5.569 -11.895 24.824 1.00 92.38 97 GLU A N 1
ATOM 802 C CA . GLU A 1 97 ? -6.446 -13.010 24.449 1.00 92.38 97 GLU A CA 1
ATOM 803 C C . GLU A 1 97 ? -7.848 -12.911 25.074 1.00 92.38 97 GLU A C 1
ATOM 805 O O . GLU A 1 97 ? -8.833 -13.268 24.432 1.00 92.38 97 GLU A O 1
ATOM 810 N N . LYS A 1 98 ? -7.972 -12.361 26.292 1.00 91.19 98 LYS A N 1
ATOM 811 C CA . LYS A 1 98 ? -9.271 -12.232 26.979 1.00 91.19 98 LYS A CA 1
ATOM 812 C C . LYS A 1 98 ? -10.181 -11.210 26.311 1.00 91.19 98 LYS A C 1
ATOM 814 O O . LYS A 1 98 ? -11.393 -11.394 26.277 1.00 91.19 98 LYS A O 1
ATOM 819 N N . GLU A 1 99 ? -9.594 -10.122 25.826 1.00 88.31 99 GLU A N 1
ATOM 820 C CA . GLU A 1 99 ? -10.323 -9.038 25.163 1.00 88.31 99 GLU A CA 1
ATOM 821 C C . GLU A 1 99 ? -10.361 -9.201 23.642 1.00 88.31 99 GLU A C 1
ATOM 823 O O . GLU A 1 99 ? -11.129 -8.508 22.982 1.00 88.31 99 GLU A O 1
ATOM 828 N N . ASN A 1 100 ? -9.552 -10.114 23.093 1.00 87.81 100 ASN A N 1
ATOM 829 C CA . ASN A 1 100 ? -9.335 -10.301 21.662 1.00 87.81 100 ASN A CA 1
ATOM 830 C C . ASN A 1 100 ? -8.935 -8.988 20.955 1.00 87.81 100 ASN A C 1
ATOM 832 O O . ASN A 1 100 ? -9.459 -8.644 19.894 1.00 87.81 100 ASN A O 1
ATOM 836 N N . LYS A 1 101 ? -8.017 -8.229 21.571 1.00 92.81 101 LYS A N 1
ATOM 837 C CA . LYS A 1 101 ? -7.574 -6.902 21.108 1.00 92.81 101 LYS A CA 1
ATOM 838 C C . LYS A 1 101 ? -6.057 -6.811 21.017 1.00 92.81 101 LYS A C 1
ATOM 840 O O . LYS A 1 101 ? -5.343 -7.351 21.863 1.00 92.81 101 LYS A O 1
ATOM 845 N N . PHE A 1 102 ? -5.579 -6.084 20.008 1.00 95.06 102 PHE A N 1
ATOM 846 C CA . PHE A 1 102 ? -4.174 -5.705 19.893 1.00 95.06 102 PHE A CA 1
ATOM 847 C C . PHE A 1 102 ? -3.950 -4.369 20.593 1.00 95.06 102 PHE A C 1
ATOM 849 O O . PHE A 1 102 ? -4.776 -3.466 20.463 1.00 95.06 102 PHE A O 1
ATOM 856 N N . PHE A 1 103 ? -2.826 -4.236 21.287 1.00 97.06 103 PHE A N 1
ATOM 857 C CA . PHE A 1 103 ? -2.390 -3.003 21.930 1.00 97.06 103 PHE A CA 1
ATOM 858 C C . PHE A 1 103 ? -1.045 -2.583 21.358 1.00 97.06 103 PHE A C 1
ATOM 860 O O . PHE A 1 103 ? -0.134 -3.397 21.230 1.00 97.06 103 PHE A O 1
ATOM 867 N N . VAL A 1 104 ? -0.928 -1.307 21.015 1.00 97.00 104 VAL A N 1
ATOM 868 C CA . VAL A 1 104 ? 0.277 -0.688 20.474 1.00 97.00 104 VAL A CA 1
ATOM 869 C C . VAL A 1 104 ? 0.823 0.288 21.500 1.00 97.00 104 VAL A C 1
ATOM 871 O O . VAL A 1 104 ? 0.104 1.175 21.962 1.00 97.00 104 VAL A O 1
ATOM 874 N N . GLU A 1 105 ? 2.103 0.151 21.829 1.00 96.25 105 GLU A N 1
ATOM 875 C CA . GLU A 1 105 ? 2.822 1.129 22.641 1.00 96.25 105 GLU A CA 1
ATOM 876 C C . GLU A 1 105 ? 3.153 2.372 21.800 1.00 96.25 105 GLU A C 1
ATOM 878 O O . GLU A 1 105 ? 3.871 2.309 20.795 1.00 96.25 105 GLU A O 1
ATOM 883 N N . MET A 1 106 ? 2.595 3.509 22.203 1.00 94.38 106 MET A N 1
ATOM 884 C CA . MET A 1 106 ? 2.791 4.800 21.553 1.00 94.38 106 MET A CA 1
ATOM 885 C C . MET A 1 106 ? 4.088 5.473 22.034 1.00 94.38 106 MET A C 1
ATOM 887 O O . MET A 1 106 ? 4.551 5.196 23.140 1.00 94.38 106 MET A O 1
ATOM 891 N N . PRO A 1 107 ? 4.672 6.412 21.260 1.00 90.12 107 PRO A N 1
ATOM 892 C CA . PRO A 1 107 ? 5.924 7.087 21.639 1.00 90.12 107 PRO A CA 1
ATOM 893 C C . PRO A 1 107 ? 5.877 7.839 22.979 1.00 90.12 107 PRO A C 1
ATOM 895 O O . PRO A 1 107 ? 6.904 8.043 23.620 1.00 90.12 107 PRO A O 1
ATOM 898 N N . ASN A 1 108 ? 4.687 8.257 23.406 1.00 89.50 108 ASN A N 1
ATOM 899 C CA . ASN A 1 108 ? 4.432 8.923 24.685 1.00 89.50 108 ASN A CA 1
ATOM 900 C C . ASN A 1 108 ? 4.278 7.939 25.872 1.00 89.50 108 ASN A C 1
ATOM 902 O O . ASN A 1 108 ? 3.992 8.379 26.986 1.00 89.50 108 ASN A O 1
ATOM 906 N N . GLY A 1 109 ? 4.423 6.629 25.640 1.00 91.25 109 GLY A N 1
ATOM 907 C CA . GLY A 1 109 ? 4.249 5.560 26.627 1.00 91.25 109 GLY A CA 1
ATOM 908 C C . GLY A 1 109 ? 2.797 5.134 26.876 1.00 91.25 109 GLY A C 1
ATOM 909 O O . GLY A 1 109 ? 2.566 4.230 27.677 1.00 91.25 109 GLY A O 1
ATOM 910 N N . SER A 1 110 ? 1.803 5.752 26.226 1.00 93.50 110 SER A N 1
ATOM 911 C CA . SER A 1 110 ? 0.416 5.278 26.304 1.00 93.50 110 SER A CA 1
ATOM 912 C C . SER A 1 110 ? 0.207 4.038 25.438 1.00 93.50 110 SER A C 1
ATOM 914 O O . SER A 1 110 ? 0.928 3.816 24.469 1.00 93.50 110 SER A O 1
ATOM 916 N N . GLN A 1 111 ? -0.819 3.251 25.750 1.00 94.25 111 GLN A N 1
ATOM 917 C CA . GLN A 1 111 ? -1.251 2.149 24.894 1.00 94.25 111 GLN A CA 1
ATOM 918 C C . GLN A 1 111 ? -2.511 2.537 24.130 1.00 94.25 111 GLN A C 1
ATOM 920 O O . GLN A 1 111 ? -3.458 3.061 24.715 1.00 94.25 111 GLN A O 1
ATOM 925 N N . GLU A 1 112 ? -2.524 2.247 22.835 1.00 94.25 112 GLU A N 1
ATOM 926 C CA . GLU A 1 112 ? -3.704 2.378 21.987 1.00 94.25 112 GLU A CA 1
ATOM 927 C C . GLU A 1 112 ? -4.109 1.020 21.435 1.00 94.25 112 GLU A C 1
ATOM 929 O O . GLU A 1 112 ? -3.267 0.189 21.100 1.00 94.25 112 GLU A O 1
ATOM 934 N N . THR A 1 113 ? -5.408 0.777 21.320 1.00 94.56 113 THR A N 1
ATOM 935 C CA . THR A 1 113 ? -5.892 -0.457 20.702 1.00 94.56 113 THR A CA 1
ATOM 936 C C . THR A 1 113 ? -5.832 -0.368 19.180 1.00 94.56 113 THR A C 1
ATOM 938 O O . THR A 1 113 ? -6.192 0.662 18.602 1.00 94.56 113 THR A O 1
ATOM 941 N N . ALA A 1 114 ? -5.504 -1.478 18.533 1.00 94.94 114 ALA A N 1
ATOM 942 C CA . ALA A 1 114 ? -5.493 -1.611 17.085 1.00 94.94 114 ALA A CA 1
ATOM 943 C C . ALA A 1 114 ? -6.205 -2.896 16.640 1.00 94.94 114 ALA A C 1
ATOM 945 O O . ALA A 1 114 ? -6.401 -3.841 17.405 1.00 94.94 114 ALA A O 1
ATOM 946 N N . THR A 1 115 ? -6.589 -2.928 15.372 1.00 94.75 115 THR A N 1
ATOM 947 C CA . THR A 1 115 ? -6.976 -4.140 14.647 1.00 94.75 115 THR A CA 1
ATOM 948 C C . THR A 1 115 ? -5.764 -4.715 13.917 1.00 94.75 115 THR A C 1
ATOM 950 O O . THR A 1 115 ? -4.757 -4.034 13.707 1.00 94.75 115 THR A O 1
ATOM 953 N N . LEU A 1 116 ? -5.860 -5.970 13.476 1.00 94.62 116 LEU A N 1
ATOM 954 C CA . LEU A 1 116 ? -4.821 -6.557 12.632 1.00 94.62 116 LEU A CA 1
ATOM 955 C C . LEU A 1 116 ? -4.708 -5.808 11.294 1.00 94.62 116 LEU A C 1
ATOM 957 O O . LEU A 1 116 ? -3.600 -5.625 10.795 1.00 94.62 116 LEU A O 1
ATOM 961 N N . GLY A 1 117 ? -5.828 -5.355 10.720 1.00 95.62 117 GLY A N 1
ATOM 962 C CA . GLY A 1 117 ? -5.832 -4.544 9.508 1.00 95.62 117 GLY A CA 1
ATOM 963 C C . GLY A 1 117 ? -5.062 -3.235 9.664 1.00 95.62 117 GLY A C 1
ATOM 964 O O . GLY A 1 117 ? -4.279 -2.897 8.774 1.00 95.62 117 GLY A O 1
ATOM 965 N N . ASP A 1 118 ? -5.225 -2.537 10.793 1.00 96.31 118 ASP A N 1
ATOM 966 C CA . ASP A 1 118 ? -4.460 -1.320 11.099 1.00 96.31 118 ASP A CA 1
ATOM 967 C C . ASP A 1 118 ? -2.953 -1.611 11.047 1.00 96.31 118 ASP A C 1
ATOM 969 O O . ASP A 1 118 ? -2.245 -1.069 10.203 1.00 96.31 118 ASP A O 1
ATOM 973 N N . ILE A 1 119 ? -2.492 -2.570 11.860 1.00 96.62 119 ILE A N 1
ATOM 974 C CA . ILE A 1 119 ? -1.071 -2.924 12.006 1.00 96.62 119 ILE A CA 1
ATOM 975 C C . ILE A 1 119 ? -0.442 -3.318 10.661 1.00 96.62 119 ILE A C 1
ATOM 977 O O . ILE A 1 119 ? 0.691 -2.940 10.358 1.00 96.62 119 ILE A O 1
ATOM 981 N N . LEU A 1 120 ? -1.162 -4.089 9.837 1.00 95.75 120 LEU A N 1
ATOM 982 C CA . LEU A 1 120 ? -0.652 -4.561 8.546 1.00 95.75 120 LEU A CA 1
ATOM 983 C C . LEU A 1 120 ? -0.520 -3.431 7.517 1.00 95.75 120 LEU A C 1
ATOM 985 O O . LEU A 1 120 ? 0.460 -3.390 6.768 1.00 95.75 120 LEU A O 1
ATOM 989 N N . THR A 1 121 ? -1.493 -2.520 7.478 1.00 95.25 121 THR A N 1
ATOM 990 C CA . THR A 1 121 ? -1.538 -1.433 6.484 1.00 95.25 121 THR A CA 1
ATOM 991 C C . THR A 1 121 ? -0.701 -0.222 6.879 1.00 95.25 121 THR A C 1
ATOM 993 O O . THR A 1 121 ? -0.238 0.521 6.016 1.00 95.25 121 THR A O 1
ATOM 996 N N . ASP A 1 122 ? -0.431 -0.043 8.169 1.00 95.06 122 ASP A N 1
ATOM 997 C CA . ASP A 1 122 ? 0.232 1.145 8.700 1.00 95.06 122 ASP A CA 1
ATOM 998 C C . ASP A 1 122 ? 1.677 1.342 8.231 1.00 95.06 122 ASP A C 1
ATOM 1000 O O . ASP A 1 122 ? 2.164 2.472 8.163 1.00 95.06 122 ASP A O 1
ATOM 1004 N N . GLY A 1 123 ? 2.370 0.280 7.829 1.00 92.31 123 GLY A N 1
ATOM 1005 C CA . GLY A 1 123 ? 3.713 0.446 7.276 1.00 92.31 123 GLY A CA 1
ATOM 1006 C C . GLY A 1 123 ? 3.753 1.040 5.862 1.00 92.31 123 GLY A C 1
ATOM 1007 O O . GLY A 1 123 ? 4.829 1.438 5.429 1.00 92.31 123 GLY A O 1
ATOM 1008 N N . ASP A 1 124 ? 2.614 1.203 5.174 1.00 91.31 124 ASP A N 1
ATOM 1009 C CA . ASP A 1 124 ? 2.533 2.093 3.997 1.00 91.31 124 ASP A CA 1
ATOM 1010 C C . ASP A 1 124 ? 2.647 3.577 4.379 1.00 91.31 124 ASP A C 1
ATOM 1012 O O . ASP A 1 124 ? 2.868 4.438 3.531 1.00 91.31 124 ASP A O 1
ATOM 1016 N N . TRP A 1 125 ? 2.513 3.885 5.669 1.00 90.75 125 TRP A N 1
ATOM 1017 C CA . TRP A 1 125 ? 2.794 5.197 6.242 1.00 90.75 125 TRP A CA 1
ATOM 1018 C C . TRP A 1 125 ? 4.176 5.273 6.903 1.00 90.75 125 TRP A C 1
ATOM 1020 O O . TRP A 1 125 ? 4.471 6.234 7.613 1.00 90.75 125 TRP A O 1
ATOM 1030 N N . GLY A 1 126 ? 5.015 4.247 6.721 1.00 89.69 126 GLY A N 1
ATOM 1031 C CA . GLY A 1 126 ? 6.334 4.161 7.348 1.00 89.69 126 GLY A CA 1
ATOM 1032 C C . GLY A 1 126 ? 6.310 3.831 8.846 1.00 89.69 126 GLY A C 1
ATOM 1033 O O . GLY A 1 126 ? 7.329 4.023 9.518 1.00 89.69 126 GLY A O 1
ATOM 1034 N N . LEU A 1 127 ? 5.176 3.358 9.382 1.00 91.88 127 LEU A N 1
ATOM 1035 C CA . LEU A 1 127 ? 5.094 2.831 10.745 1.00 91.88 127 LEU A CA 1
ATOM 1036 C C . LEU A 1 127 ? 5.600 1.387 10.789 1.00 91.88 127 LEU A C 1
ATOM 1038 O O . LEU A 1 127 ? 5.124 0.515 10.063 1.00 91.88 127 LEU A O 1
ATOM 1042 N N . MET A 1 128 ? 6.564 1.137 11.670 1.00 92.25 128 MET A N 1
ATOM 1043 C CA . MET A 1 128 ? 7.133 -0.189 11.888 1.00 92.25 128 MET A CA 1
ATOM 1044 C C . MET A 1 128 ? 6.645 -0.733 13.226 1.00 92.25 128 MET A C 1
ATOM 1046 O O . MET A 1 128 ? 6.605 -0.012 14.225 1.00 92.25 128 MET A O 1
ATOM 1050 N N . TYR A 1 129 ? 6.310 -2.018 13.246 1.00 95.50 129 TYR A N 1
ATOM 1051 C CA . TYR A 1 129 ? 5.858 -2.717 14.442 1.00 95.50 129 TYR A CA 1
ATOM 1052 C C . TYR A 1 129 ? 6.781 -3.876 14.767 1.00 95.50 129 TYR A C 1
ATOM 1054 O O . TYR A 1 129 ? 7.317 -4.532 13.874 1.00 95.50 129 TYR A O 1
ATOM 1062 N N . TYR A 1 130 ? 6.929 -4.123 16.058 1.00 95.81 130 TYR A N 1
ATOM 1063 C CA . TYR A 1 130 ? 7.535 -5.316 16.605 1.00 95.81 130 TYR A CA 1
ATOM 1064 C C . TYR A 1 130 ? 6.459 -6.079 17.364 1.00 95.81 130 TYR A C 1
ATOM 1066 O O . TYR A 1 130 ? 5.838 -5.546 18.284 1.00 95.81 130 TYR A O 1
ATOM 1074 N N . LEU A 1 131 ? 6.204 -7.305 16.924 1.00 95.44 131 LEU A N 1
ATOM 1075 C CA . LEU A 1 131 ? 5.168 -8.155 17.485 1.00 95.44 131 LEU A CA 1
ATOM 1076 C C . LEU A 1 131 ? 5.757 -8.950 18.645 1.00 95.44 131 LEU A C 1
ATOM 1078 O O . LEU A 1 131 ? 6.729 -9.676 18.455 1.00 95.44 131 LEU A O 1
ATOM 1082 N N . ASP A 1 132 ? 5.160 -8.826 19.825 1.00 93.62 132 ASP A N 1
ATOM 1083 C CA . ASP A 1 132 ? 5.546 -9.627 20.978 1.00 93.62 132 ASP A CA 1
ATOM 1084 C C . ASP A 1 132 ? 5.228 -11.109 20.731 1.00 93.62 132 ASP A C 1
ATOM 1086 O O . ASP A 1 132 ? 4.061 -11.506 20.656 1.00 93.62 132 ASP A O 1
ATOM 1090 N N . SER A 1 133 ? 6.272 -11.929 20.596 1.00 91.06 133 SER A N 1
ATOM 1091 C CA . SER A 1 133 ? 6.153 -13.349 20.258 1.00 91.06 133 SER A CA 1
ATOM 1092 C C . SER A 1 133 ? 5.382 -14.150 21.308 1.00 91.06 133 SER A C 1
ATOM 1094 O O . SER A 1 133 ? 4.776 -15.161 20.954 1.00 91.06 133 SER A O 1
ATOM 1096 N N . GLN A 1 134 ? 5.357 -13.688 22.565 1.00 90.44 134 GLN A N 1
ATOM 1097 C CA . GLN A 1 134 ? 4.701 -14.382 23.676 1.00 90.44 134 GLN A CA 1
ATOM 1098 C C . GLN A 1 134 ? 3.185 -14.195 23.686 1.00 90.44 134 GLN A C 1
ATOM 1100 O O . GLN A 1 134 ? 2.452 -15.110 24.057 1.00 90.44 134 GLN A O 1
ATOM 1105 N N . THR A 1 135 ? 2.702 -13.013 23.299 1.00 93.75 135 THR A N 1
ATOM 1106 C CA . THR A 1 135 ? 1.271 -12.685 23.368 1.00 93.75 135 THR A CA 1
ATOM 1107 C C . THR A 1 135 ? 0.565 -12.811 22.022 1.00 93.75 135 THR A C 1
ATOM 1109 O O . THR A 1 135 ? -0.636 -13.077 21.973 1.00 93.75 135 THR A O 1
ATOM 1112 N N . MET A 1 136 ? 1.282 -12.643 20.910 1.00 93.25 136 MET A N 1
ATOM 1113 C CA . MET A 1 136 ? 0.676 -12.545 19.583 1.00 93.25 136 MET A CA 1
ATOM 1114 C C . MET A 1 136 ? 0.273 -13.909 18.994 1.00 93.25 136 MET A C 1
ATOM 1116 O O . MET A 1 136 ? 1.097 -14.822 18.925 1.00 93.25 136 MET A O 1
ATOM 1120 N N . PRO A 1 137 ? -0.934 -14.057 18.412 1.00 93.19 137 PRO A N 1
ATOM 1121 C CA . PRO A 1 137 ? -1.322 -15.292 17.737 1.00 93.19 137 PRO A CA 1
ATOM 1122 C C . PRO A 1 137 ? -0.410 -15.607 16.545 1.00 93.19 137 PRO A C 1
ATOM 1124 O O . PRO A 1 137 ? -0.194 -14.754 15.679 1.00 93.19 137 PRO A O 1
ATOM 1127 N N . ARG A 1 138 ? 0.050 -16.860 16.422 1.00 93.00 138 ARG A N 1
ATOM 1128 C CA . ARG A 1 138 ? 0.971 -17.301 15.350 1.00 93.00 138 ARG A CA 1
ATOM 1129 C C . ARG A 1 138 ? 0.510 -16.899 13.945 1.00 93.00 138 ARG A C 1
ATOM 1131 O O . ARG A 1 138 ? 1.310 -16.461 13.120 1.00 93.00 138 ARG A O 1
ATOM 1138 N N . MET A 1 139 ? -0.788 -17.027 13.659 1.00 92.81 139 MET A N 1
ATOM 1139 C CA . MET A 1 139 ? -1.346 -16.665 12.349 1.00 92.81 139 MET A CA 1
ATOM 1140 C C . MET A 1 139 ? -1.252 -15.163 12.060 1.00 92.81 139 MET A C 1
ATOM 1142 O O . MET A 1 139 ? -0.994 -14.787 10.915 1.00 92.81 139 MET A O 1
ATOM 1146 N N . ALA A 1 140 ? -1.413 -14.314 13.080 1.00 93.62 140 ALA A N 1
ATOM 1147 C CA . ALA A 1 140 ? -1.237 -12.872 12.952 1.00 93.62 140 ALA A CA 1
ATOM 1148 C C . ALA A 1 140 ? 0.237 -12.525 12.698 1.00 93.62 140 ALA A C 1
ATOM 1150 O O . ALA A 1 140 ? 0.525 -11.785 11.759 1.00 93.62 140 ALA A O 1
ATOM 1151 N N . GLN A 1 141 ? 1.166 -13.138 13.445 1.00 94.81 141 GLN A N 1
ATOM 1152 C CA . GLN A 1 141 ? 2.607 -12.933 13.257 1.00 94.81 141 GLN A CA 1
ATOM 1153 C C . GLN A 1 141 ? 3.072 -13.348 11.852 1.00 94.81 141 GLN A C 1
ATOM 1155 O O . GLN A 1 141 ? 3.691 -12.563 11.132 1.00 94.81 141 GLN A O 1
ATOM 1160 N N . LYS A 1 142 ? 2.686 -14.550 11.399 1.00 95.38 142 LYS A N 1
ATOM 1161 C CA . LYS A 1 142 ? 2.989 -15.039 10.044 1.00 95.38 142 LYS A CA 1
ATOM 1162 C C . LYS A 1 142 ? 2.477 -14.081 8.970 1.00 95.38 142 LYS A C 1
ATOM 1164 O O . LYS A 1 142 ? 3.196 -13.773 8.021 1.00 95.38 142 LYS A O 1
ATOM 1169 N N . LYS A 1 143 ? 1.231 -13.618 9.105 1.00 95.44 143 LYS A N 1
ATOM 1170 C CA . LYS A 1 143 ? 0.619 -12.681 8.156 1.00 95.44 143 LYS A CA 1
ATOM 1171 C C . LYS A 1 143 ? 1.368 -11.348 8.140 1.00 95.44 143 LYS A C 1
ATOM 1173 O O . LYS A 1 143 ? 1.647 -10.842 7.059 1.00 95.44 143 LYS A O 1
ATOM 1178 N N . PHE A 1 144 ? 1.756 -10.832 9.304 1.00 96.06 144 PHE A N 1
ATOM 1179 C CA . PHE A 1 144 ? 2.539 -9.604 9.422 1.00 96.06 144 PHE A CA 1
ATOM 1180 C C . PHE A 1 144 ? 3.896 -9.681 8.730 1.00 96.06 144 PHE A C 1
ATOM 1182 O O . PHE A 1 144 ? 4.207 -8.798 7.929 1.00 96.06 144 PHE A O 1
ATOM 1189 N N . PHE A 1 145 ? 4.679 -10.737 8.963 1.00 95.50 145 PHE A N 1
ATOM 1190 C CA . PHE A 1 145 ? 5.978 -10.882 8.301 1.00 95.50 145 PHE A CA 1
ATOM 1191 C C . PHE A 1 145 ? 5.837 -11.004 6.784 1.00 95.50 145 PHE A C 1
ATOM 1193 O O . PHE A 1 145 ? 6.569 -10.350 6.043 1.00 95.50 145 PHE A O 1
ATOM 1200 N N . VAL A 1 146 ? 4.856 -11.780 6.312 1.00 95.94 146 VAL A N 1
ATOM 1201 C CA . VAL A 1 146 ? 4.598 -11.947 4.876 1.00 95.94 146 VAL A CA 1
ATOM 1202 C C . VAL A 1 146 ? 4.178 -10.631 4.219 1.00 95.94 146 VAL A C 1
ATOM 1204 O O . VAL A 1 146 ? 4.698 -10.296 3.157 1.00 95.94 146 VAL A O 1
ATOM 1207 N N . GLU A 1 147 ? 3.246 -9.879 4.807 1.00 94.81 147 GLU A N 1
ATOM 1208 C CA . GLU A 1 147 ? 2.786 -8.614 4.218 1.00 94.81 147 GLU A CA 1
ATOM 1209 C C . GLU A 1 147 ? 3.852 -7.508 4.314 1.00 94.81 147 GLU A C 1
ATOM 1211 O O . GLU A 1 147 ? 4.022 -6.751 3.358 1.00 94.81 147 GLU A O 1
ATOM 1216 N N . SER A 1 148 ? 4.649 -7.475 5.389 1.00 93.62 148 SER A N 1
ATOM 1217 C CA . SER A 1 148 ? 5.790 -6.555 5.508 1.00 93.62 148 SER A CA 1
ATOM 1218 C C . SER A 1 148 ? 6.842 -6.826 4.430 1.00 93.62 148 SER A C 1
ATOM 1220 O O . SER A 1 148 ? 7.220 -5.913 3.697 1.00 93.62 148 SER A O 1
ATOM 1222 N N . ALA A 1 149 ? 7.230 -8.094 4.242 1.00 95.06 149 ALA A N 1
ATOM 1223 C CA . ALA A 1 149 ? 8.163 -8.487 3.189 1.00 95.06 149 ALA A CA 1
ATOM 1224 C C . ALA A 1 149 ? 7.613 -8.180 1.786 1.00 95.06 149 ALA A C 1
ATOM 1226 O O . ALA A 1 149 ? 8.336 -7.651 0.946 1.00 95.06 149 ALA A O 1
ATOM 1227 N N . LYS A 1 150 ? 6.323 -8.441 1.521 1.00 94.31 150 LYS A N 1
ATOM 1228 C CA . LYS A 1 150 ? 5.687 -8.088 0.237 1.00 94.31 150 LYS A CA 1
ATOM 1229 C C . LYS A 1 150 ? 5.775 -6.595 -0.064 1.00 94.31 150 LYS A C 1
ATOM 1231 O O . LYS A 1 150 ? 6.062 -6.237 -1.205 1.00 94.31 150 LYS A O 1
ATOM 1236 N N . ARG A 1 151 ? 5.526 -5.739 0.929 1.00 91.75 151 ARG A N 1
ATOM 1237 C CA . ARG A 1 151 ? 5.621 -4.282 0.781 1.00 91.75 151 ARG A CA 1
ATOM 1238 C C . ARG A 1 151 ? 7.047 -3.844 0.454 1.00 91.75 151 ARG A C 1
ATOM 1240 O O . ARG A 1 151 ? 7.248 -3.089 -0.492 1.00 91.75 151 ARG A O 1
ATOM 1247 N N . GLU A 1 152 ? 8.038 -4.350 1.183 1.00 92.06 152 GLU A N 1
ATOM 1248 C CA . GLU A 1 152 ? 9.447 -4.029 0.925 1.00 92.06 152 GLU A CA 1
ATOM 1249 C C . GLU A 1 152 ? 9.902 -4.500 -0.465 1.00 92.06 152 GLU A C 1
ATOM 1251 O O . GLU A 1 152 ? 10.483 -3.729 -1.229 1.00 92.06 152 GLU A O 1
ATOM 1256 N N . LEU A 1 153 ? 9.552 -5.732 -0.848 1.00 93.31 153 LEU A N 1
ATOM 1257 C CA . LEU A 1 153 ? 9.847 -6.277 -2.175 1.00 93.31 153 LEU A CA 1
ATOM 1258 C C . LEU A 1 153 ? 9.179 -5.476 -3.297 1.00 93.31 153 LEU A C 1
ATOM 1260 O O . LEU A 1 153 ? 9.773 -5.320 -4.366 1.00 93.31 153 LEU A O 1
ATOM 1264 N N . ARG A 1 154 ? 7.963 -4.966 -3.066 1.00 89.69 154 ARG A N 1
ATOM 1265 C CA . ARG A 1 154 ? 7.258 -4.104 -4.020 1.00 89.69 154 ARG A CA 1
ATOM 1266 C C . ARG A 1 154 ? 7.967 -2.765 -4.188 1.00 89.69 154 ARG A C 1
ATOM 1268 O O . ARG A 1 154 ? 8.221 -2.383 -5.323 1.00 89.69 154 ARG A O 1
ATOM 1275 N N . ASN A 1 155 ? 8.370 -2.111 -3.099 1.00 89.06 155 ASN A N 1
ATOM 1276 C CA . ASN A 1 155 ? 9.136 -0.862 -3.172 1.00 89.06 155 ASN A CA 1
ATOM 1277 C C . ASN A 1 155 ? 10.421 -1.035 -4.003 1.00 89.06 155 ASN A C 1
ATOM 1279 O O . ASN A 1 155 ? 10.750 -0.187 -4.832 1.00 89.06 155 ASN A O 1
ATOM 1283 N N . LEU A 1 156 ? 11.117 -2.163 -3.827 1.00 91.62 156 LEU A N 1
ATOM 1284 C CA . LEU A 1 156 ? 12.300 -2.503 -4.620 1.00 91.62 156 LEU A CA 1
ATOM 1285 C C . LEU A 1 156 ? 11.969 -2.871 -6.072 1.00 91.62 156 LEU A C 1
ATOM 1287 O O . LEU A 1 156 ? 12.779 -2.645 -6.966 1.00 91.62 156 LEU A O 1
ATOM 1291 N N . LEU A 1 157 ? 10.805 -3.466 -6.344 1.00 89.69 157 LEU A N 1
ATOM 1292 C CA . LEU A 1 157 ? 10.340 -3.701 -7.713 1.00 89.69 157 LEU A CA 1
ATOM 1293 C C . LEU A 1 157 ? 10.055 -2.388 -8.437 1.00 89.69 157 LEU A C 1
ATOM 1295 O O . LEU A 1 157 ? 10.510 -2.232 -9.564 1.00 89.69 157 LEU A O 1
ATOM 1299 N N . ASP A 1 158 ? 9.384 -1.448 -7.786 1.00 87.06 158 ASP A N 1
ATOM 1300 C CA . ASP A 1 158 ? 9.108 -0.129 -8.350 1.00 87.06 158 ASP A CA 1
ATOM 1301 C C . ASP A 1 158 ? 10.399 0.635 -8.666 1.00 87.06 158 ASP A C 1
ATOM 1303 O O . ASP A 1 158 ? 10.541 1.223 -9.739 1.00 87.06 158 ASP A O 1
ATOM 1307 N N . GLU A 1 159 ? 11.375 0.583 -7.756 1.00 88.38 159 GLU A N 1
ATOM 1308 C CA . GLU A 1 159 ? 12.699 1.162 -7.980 1.00 88.38 159 GLU A CA 1
ATOM 1309 C C . GLU A 1 159 ? 13.416 0.502 -9.161 1.00 88.38 159 GLU A C 1
ATOM 1311 O O . GLU A 1 159 ? 13.940 1.194 -10.031 1.00 88.38 159 GLU A O 1
ATOM 1316 N N . GLN A 1 160 ? 13.373 -0.826 -9.240 1.00 88.88 160 GLN A N 1
ATOM 1317 C CA . GLN A 1 160 ? 13.976 -1.577 -10.333 1.00 88.88 160 GLN A CA 1
ATOM 1318 C C . GLN A 1 160 ? 13.345 -1.251 -11.693 1.00 88.88 160 GLN A C 1
ATOM 1320 O O . GLN A 1 160 ? 14.071 -1.061 -12.668 1.00 88.88 160 GLN A O 1
ATOM 1325 N N . LEU A 1 161 ? 12.011 -1.202 -11.767 1.00 83.88 161 LEU A N 1
ATOM 1326 C CA . LEU A 1 161 ? 11.282 -0.850 -12.988 1.00 83.88 161 LEU A CA 1
ATOM 1327 C C . LEU A 1 161 ? 11.614 0.580 -13.416 1.00 83.88 161 LEU A C 1
ATOM 1329 O O . LEU A 1 161 ? 11.898 0.824 -14.585 1.00 83.88 161 LEU A O 1
ATOM 1333 N N . SER A 1 162 ? 11.669 1.510 -12.460 1.00 83.88 162 SER A N 1
ATOM 1334 C CA . SER A 1 162 ? 12.072 2.887 -12.731 1.00 83.88 162 SER A CA 1
ATOM 1335 C C . SER A 1 162 ? 13.503 2.974 -13.260 1.00 83.88 162 SER A C 1
ATOM 1337 O O . SER A 1 162 ? 13.721 3.659 -14.255 1.00 83.88 162 SER A O 1
ATOM 1339 N N . GLU A 1 163 ? 14.483 2.303 -12.646 1.00 85.25 163 GLU A N 1
ATOM 1340 C CA . GLU A 1 163 ? 15.864 2.312 -13.158 1.00 85.25 163 GLU A CA 1
ATOM 1341 C C . GLU A 1 163 ? 15.938 1.709 -14.569 1.00 85.25 163 GLU A C 1
ATOM 1343 O O . GLU A 1 163 ? 16.575 2.285 -15.448 1.00 85.25 163 GLU A O 1
ATOM 1348 N N . GLN A 1 164 ? 15.224 0.609 -14.827 1.00 82.62 164 GLN A N 1
ATOM 1349 C CA . GLN A 1 164 ? 15.185 -0.015 -16.149 1.00 82.62 164 GLN A CA 1
ATOM 1350 C C . GLN A 1 164 ? 14.589 0.909 -17.222 1.00 82.62 164 GLN A C 1
ATOM 1352 O O . GLN A 1 164 ? 15.161 1.042 -18.306 1.00 82.62 164 GLN A O 1
ATOM 1357 N N . ASP A 1 165 ? 13.450 1.540 -16.942 1.00 76.81 165 ASP A N 1
ATOM 1358 C CA . ASP A 1 165 ? 12.741 2.377 -17.913 1.00 76.81 165 ASP A CA 1
ATOM 1359 C C . ASP A 1 165 ? 13.432 3.732 -18.134 1.00 76.81 165 ASP A C 1
ATOM 1361 O O . ASP A 1 165 ? 13.394 4.285 -19.238 1.00 76.81 165 ASP A O 1
ATOM 1365 N N . LEU A 1 166 ? 14.109 4.268 -17.112 1.00 74.44 166 LEU A N 1
ATOM 1366 C CA . LEU A 1 166 ? 14.914 5.486 -17.233 1.00 74.44 166 LEU A CA 1
ATOM 1367 C C . LEU A 1 166 ? 16.149 5.282 -18.107 1.00 74.44 166 LEU A C 1
ATOM 1369 O O . LEU A 1 166 ? 16.469 6.164 -18.912 1.00 74.44 166 LEU A O 1
ATOM 1373 N N . ASP A 1 167 ? 16.808 4.135 -17.952 1.00 72.06 167 ASP A N 1
ATOM 1374 C CA . ASP A 1 167 ? 18.044 3.814 -18.661 1.00 72.06 167 ASP A CA 1
ATOM 1375 C C . ASP A 1 167 ? 17.804 3.194 -20.038 1.00 72.06 167 ASP A C 1
ATOM 1377 O O . ASP A 1 167 ? 18.723 3.163 -20.857 1.00 72.06 167 ASP A O 1
ATOM 1381 N N . SER A 1 168 ? 16.587 2.725 -20.331 1.00 68.88 168 SER A N 1
ATOM 1382 C CA . SER A 1 168 ? 16.277 2.173 -21.646 1.00 68.88 168 SER A CA 1
ATOM 1383 C C . SER A 1 168 ? 16.317 3.250 -22.735 1.00 68.88 168 SER A C 1
ATOM 1385 O O . SER A 1 168 ? 15.637 4.285 -22.677 1.00 68.88 168 SER A O 1
ATOM 1387 N N . PHE A 1 169 ? 17.067 2.968 -23.802 1.00 57.59 169 PHE A N 1
ATOM 1388 C CA . PHE A 1 169 ? 17.106 3.800 -25.010 1.00 57.59 169 PHE A CA 1
ATOM 1389 C C . PHE A 1 169 ? 15.844 3.657 -25.890 1.00 57.59 169 PHE A C 1
ATOM 1391 O O . PHE A 1 169 ? 15.680 4.415 -26.846 1.00 57.59 169 PHE A O 1
ATOM 1398 N N . LYS A 1 170 ? 14.933 2.719 -25.573 1.00 61.66 170 LYS A N 1
ATOM 1399 C CA . LYS A 1 170 ? 13.821 2.297 -26.451 1.00 61.66 170 LYS A CA 1
ATOM 1400 C C . LYS A 1 170 ? 12.511 3.052 -26.323 1.00 61.66 170 LYS A C 1
ATOM 1402 O O . LYS A 1 170 ? 11.614 2.766 -27.113 1.00 61.66 170 LYS A O 1
ATOM 1407 N N . ILE A 1 171 ? 12.347 3.955 -25.359 1.00 55.25 171 ILE A N 1
ATOM 1408 C CA . ILE A 1 171 ? 11.046 4.604 -25.147 1.00 55.25 171 ILE A CA 1
ATOM 1409 C C . ILE A 1 171 ? 11.097 6.088 -25.541 1.00 55.25 171 ILE A C 1
ATOM 1411 O O . ILE A 1 171 ? 11.126 6.965 -24.673 1.00 55.25 171 ILE A O 1
ATOM 1415 N N . PRO A 1 172 ? 11.130 6.418 -26.848 1.00 47.00 172 PRO A N 1
ATOM 1416 C CA . PRO A 1 172 ? 10.941 7.789 -27.288 1.00 47.00 172 PRO A CA 1
ATOM 1417 C C . PRO A 1 172 ? 9.512 8.235 -26.951 1.00 47.00 172 PRO A C 1
ATOM 1419 O O . PRO A 1 172 ? 8.538 7.589 -27.327 1.00 47.00 172 PRO A O 1
ATOM 1422 N N . GLY A 1 173 ? 9.387 9.349 -26.228 1.00 56.06 173 GLY A N 1
ATOM 1423 C CA . GLY A 1 173 ? 8.103 10.007 -25.963 1.00 56.06 173 GLY A CA 1
ATOM 1424 C C . GLY A 1 173 ? 7.439 9.701 -24.617 1.00 56.06 173 GLY A C 1
ATOM 1425 O O . GLY A 1 173 ? 6.491 10.403 -24.270 1.00 56.06 173 GLY A O 1
ATOM 1426 N N . GLN A 1 174 ? 7.932 8.749 -23.812 1.00 58.16 174 GLN A N 1
ATOM 1427 C CA . GLN A 1 174 ? 7.450 8.629 -22.430 1.00 58.16 174 GLN A CA 1
ATOM 1428 C C . GLN A 1 174 ? 8.090 9.697 -21.533 1.00 58.16 174 GLN A C 1
ATOM 1430 O O . GLN A 1 174 ? 9.311 9.893 -21.564 1.00 58.16 174 GLN A O 1
ATOM 1435 N N . PRO A 1 175 ? 7.306 10.391 -20.691 1.00 56.38 175 PRO A N 1
ATOM 1436 C CA . PRO A 1 175 ? 7.855 11.359 -19.760 1.00 56.38 175 PRO A CA 1
ATOM 1437 C C . PRO A 1 175 ? 8.621 10.624 -18.652 1.00 56.38 175 PRO A C 1
ATOM 1439 O O . PRO A 1 175 ? 8.056 10.294 -17.613 1.00 56.38 175 PRO A O 1
ATOM 1442 N N . ARG A 1 176 ? 9.933 10.430 -18.842 1.00 65.25 176 ARG A N 1
ATOM 1443 C CA . ARG A 1 176 ? 10.890 9.924 -17.831 1.00 65.25 176 ARG A CA 1
ATOM 1444 C C . ARG A 1 176 ? 10.757 10.626 -16.468 1.00 65.25 176 ARG A C 1
ATOM 1446 O O . ARG A 1 176 ? 11.015 10.033 -15.426 1.00 65.25 176 ARG A O 1
ATOM 1453 N N . GLY A 1 177 ? 10.310 11.886 -16.462 1.00 63.66 177 GLY A N 1
ATOM 1454 C CA . GLY A 1 177 ? 10.017 12.641 -15.240 1.00 63.66 177 GLY A CA 1
ATOM 1455 C C . GLY A 1 177 ? 8.823 12.115 -14.429 1.00 63.66 177 GLY A C 1
ATOM 1456 O O . GLY A 1 177 ? 8.823 12.267 -13.212 1.00 63.66 177 GLY A O 1
ATOM 1457 N N . SER A 1 178 ? 7.836 11.473 -15.065 1.00 69.00 178 SER A N 1
ATOM 1458 C CA . SER A 1 178 ? 6.653 10.928 -14.380 1.00 69.00 178 SER A CA 1
ATOM 1459 C C . SER A 1 178 ? 6.988 9.696 -13.534 1.00 69.00 178 SER A C 1
ATOM 1461 O O . SER A 1 178 ? 6.614 9.659 -12.366 1.00 69.00 178 SER A O 1
ATOM 1463 N N . LEU A 1 179 ? 7.797 8.770 -14.063 1.00 70.50 179 LEU A N 1
ATOM 1464 C CA . LEU A 1 179 ? 8.261 7.573 -13.347 1.00 70.50 179 LEU A CA 1
ATOM 1465 C C . LEU A 1 179 ? 9.075 7.949 -12.096 1.00 70.50 179 LEU A C 1
ATOM 1467 O O . LEU A 1 179 ? 8.769 7.496 -10.993 1.00 70.50 179 LEU A O 1
ATOM 1471 N N . ARG A 1 180 ? 10.045 8.873 -12.231 1.00 71.00 180 ARG A N 1
ATOM 1472 C CA . ARG A 1 180 ? 10.807 9.405 -11.080 1.00 71.00 180 ARG A CA 1
ATOM 1473 C C . ARG A 1 180 ? 9.912 10.098 -10.056 1.00 71.00 180 ARG A C 1
ATOM 1475 O O . ARG A 1 180 ? 10.160 9.982 -8.858 1.00 71.00 180 ARG A O 1
ATOM 1482 N N . GLY A 1 181 ? 8.895 10.824 -10.520 1.00 73.94 181 GLY A N 1
ATOM 1483 C CA . GLY A 1 181 ? 7.915 11.485 -9.661 1.00 73.94 181 GLY A CA 1
ATOM 1484 C C . GLY A 1 181 ? 7.108 10.493 -8.825 1.00 73.94 181 GLY A C 1
ATOM 1485 O O . GLY A 1 181 ? 6.957 10.705 -7.623 1.00 73.94 181 GLY A O 1
ATOM 1486 N N . ILE A 1 182 ? 6.654 9.391 -9.427 1.00 75.62 182 ILE A N 1
ATOM 1487 C CA . ILE A 1 182 ? 5.887 8.336 -8.748 1.00 75.62 182 ILE A CA 1
ATOM 1488 C C . ILE A 1 182 ? 6.752 7.626 -7.702 1.00 75.62 182 ILE A C 1
ATOM 1490 O O . ILE A 1 182 ? 6.387 7.598 -6.526 1.00 75.62 182 ILE A O 1
ATOM 1494 N N . VAL A 1 183 ? 7.940 7.136 -8.080 1.00 77.25 183 VAL A N 1
ATOM 1495 C CA . VAL A 1 183 ? 8.853 6.463 -7.133 1.00 77.25 183 VAL A CA 1
ATOM 1496 C C . VAL A 1 183 ? 9.282 7.406 -6.010 1.00 77.25 183 VAL A C 1
ATOM 1498 O O . VAL A 1 183 ? 9.298 7.019 -4.841 1.00 77.25 183 VAL A O 1
ATOM 1501 N N . GLY A 1 184 ? 9.580 8.667 -6.337 1.00 77.44 184 GLY A N 1
ATOM 1502 C CA . GLY A 1 184 ? 9.894 9.693 -5.345 1.00 77.44 184 GLY A CA 1
ATOM 1503 C C . GLY A 1 184 ? 8.745 9.930 -4.362 1.00 77.44 184 GLY A C 1
ATOM 1504 O O . GLY A 1 184 ? 8.988 10.038 -3.161 1.00 77.44 184 GLY A O 1
ATOM 1505 N N . SER A 1 185 ? 7.502 9.946 -4.850 1.00 77.44 185 SER A N 1
ATOM 1506 C CA . SER A 1 185 ? 6.294 10.094 -4.028 1.00 77.44 185 SER A CA 1
ATOM 1507 C C . SER A 1 185 ? 6.088 8.912 -3.091 1.00 77.44 185 SER A C 1
ATOM 1509 O O . SER A 1 185 ? 5.964 9.125 -1.885 1.00 77.44 185 SER A O 1
ATOM 1511 N N . ARG A 1 186 ? 6.174 7.678 -3.607 1.00 78.69 186 ARG A N 1
ATOM 1512 C CA . ARG A 1 186 ? 6.083 6.444 -2.807 1.00 78.69 186 ARG A CA 1
ATOM 1513 C C . ARG A 1 186 ? 7.149 6.418 -1.706 1.00 78.69 186 ARG A C 1
ATOM 1515 O O . ARG A 1 186 ? 6.832 6.250 -0.530 1.00 78.69 186 ARG A O 1
ATOM 1522 N N . LYS A 1 187 ? 8.411 6.702 -2.055 1.00 78.94 187 LYS A N 1
ATOM 1523 C CA . LYS A 1 187 ? 9.518 6.770 -1.085 1.00 78.94 187 LYS A CA 1
ATOM 1524 C C . LYS A 1 187 ? 9.324 7.860 -0.029 1.00 78.94 187 LYS A C 1
ATOM 1526 O O . LYS A 1 187 ? 9.770 7.679 1.096 1.00 78.94 187 LYS A O 1
ATOM 1531 N N . MET A 1 188 ? 8.715 8.999 -0.366 1.00 75.88 188 MET A N 1
ATOM 1532 C CA . MET A 1 188 ? 8.510 10.096 0.590 1.00 75.88 188 MET A CA 1
ATOM 1533 C C . MET A 1 188 ? 7.453 9.766 1.644 1.00 75.88 188 MET A C 1
ATOM 1535 O O . MET A 1 188 ? 7.648 10.124 2.801 1.00 75.88 188 MET A O 1
ATOM 1539 N N . VAL A 1 189 ? 6.372 9.086 1.261 1.00 70.88 189 VAL A N 1
ATOM 1540 C CA . VAL A 1 189 ? 5.302 8.701 2.198 1.00 70.88 189 VAL A CA 1
ATOM 1541 C C . VAL A 1 189 ? 5.740 7.567 3.119 1.00 70.88 189 VAL A C 1
ATOM 1543 O O . VAL A 1 189 ? 5.401 7.585 4.297 1.00 70.88 189 VAL A O 1
ATOM 1546 N N . ASN A 1 190 ? 6.579 6.657 2.619 1.00 67.81 190 ASN A N 1
ATOM 1547 C CA . ASN A 1 190 ? 7.122 5.543 3.399 1.00 67.81 190 ASN A CA 1
ATOM 1548 C C . ASN A 1 190 ? 8.218 5.957 4.401 1.00 67.81 190 ASN A C 1
ATOM 1550 O O . ASN A 1 190 ? 8.676 5.121 5.180 1.00 67.81 190 ASN A O 1
ATOM 1554 N N . LYS A 1 191 ? 8.691 7.213 4.391 1.00 70.94 191 LYS A N 1
ATOM 1555 C CA . LYS A 1 191 ? 9.700 7.667 5.360 1.00 70.94 191 LYS A CA 1
ATOM 1556 C C . LYS A 1 191 ? 9.073 7.888 6.734 1.00 70.94 191 LYS A C 1
ATOM 1558 O O . LYS A 1 191 ? 8.114 8.643 6.880 1.00 70.94 191 LYS A O 1
ATOM 1563 N N . SER A 1 192 ? 9.691 7.285 7.748 1.00 57.34 192 SER A N 1
ATOM 1564 C CA . SER A 1 192 ? 9.318 7.444 9.152 1.00 57.34 192 SER A CA 1
ATOM 1565 C C . SER A 1 192 ? 9.317 8.924 9.558 1.00 57.34 192 SER A C 1
ATOM 1567 O O . SER A 1 192 ? 10.294 9.638 9.326 1.00 57.34 192 SER A O 1
ATOM 1569 N N . GLY A 1 193 ? 8.216 9.380 10.165 1.00 62.03 193 GLY A N 1
ATOM 1570 C CA . GLY A 1 193 ? 8.069 10.743 10.701 1.00 62.03 193 GLY A CA 1
ATOM 1571 C C . GLY A 1 193 ? 6.999 11.608 10.029 1.00 62.03 193 GLY A C 1
ATOM 1572 O O . GLY A 1 193 ? 6.767 12.730 10.476 1.00 62.03 193 GLY A O 1
ATOM 1573 N N . GLY A 1 194 ? 6.332 11.099 8.988 1.00 65.31 194 GLY A N 1
ATOM 1574 C CA . GLY A 1 194 ? 5.333 11.856 8.235 1.00 65.31 194 GLY A CA 1
ATOM 1575 C C . GLY A 1 194 ? 5.950 13.020 7.450 1.00 65.31 194 GLY A C 1
ATOM 1576 O O . GLY A 1 194 ? 7.087 13.439 7.668 1.00 65.31 194 GLY A O 1
ATOM 1577 N N . PHE A 1 195 ? 5.211 13.568 6.489 1.00 77.50 195 PHE A N 1
ATOM 1578 C CA . PHE A 1 195 ? 5.687 14.711 5.707 1.00 77.50 195 PHE A CA 1
ATOM 1579 C C . PHE A 1 195 ? 4.636 15.817 5.652 1.00 77.50 195 PHE A C 1
ATOM 1581 O O . PHE A 1 195 ? 3.435 15.579 5.687 1.00 77.50 195 PHE A O 1
ATOM 1588 N N . ASN A 1 196 ? 5.073 17.073 5.596 1.00 78.56 196 ASN A N 1
ATOM 1589 C CA . ASN A 1 196 ? 4.145 18.198 5.662 1.00 78.56 196 ASN A CA 1
ATOM 1590 C C . ASN A 1 196 ? 3.446 18.420 4.303 1.00 78.56 196 ASN A C 1
ATOM 1592 O O . ASN A 1 196 ? 4.034 19.005 3.389 1.00 78.56 196 ASN A O 1
ATOM 1596 N N . LEU A 1 197 ? 2.181 17.993 4.201 1.00 82.06 197 LEU A N 1
ATOM 1597 C CA . LEU A 1 197 ? 1.341 18.175 3.010 1.00 82.06 197 LEU A CA 1
ATOM 1598 C C . LEU A 1 197 ? 1.015 19.640 2.692 1.00 82.06 197 LEU A C 1
ATOM 1600 O O . LEU A 1 197 ? 0.804 19.963 1.526 1.00 82.06 197 LEU A O 1
ATOM 1604 N N . GLU A 1 198 ? 0.996 20.543 3.678 1.00 78.19 198 GLU A N 1
ATOM 1605 C CA . GLU A 1 198 ? 0.759 21.975 3.426 1.00 78.19 198 GLU A CA 1
ATOM 1606 C C . GLU A 1 198 ? 1.891 22.583 2.594 1.00 78.19 198 GLU A C 1
ATOM 1608 O O . GLU A 1 198 ? 1.660 23.440 1.743 1.00 78.19 198 GLU A O 1
ATOM 1613 N N . LYS A 1 199 ? 3.121 22.109 2.817 1.00 81.38 199 LYS A N 1
ATOM 1614 C CA . LYS A 1 199 ? 4.307 22.547 2.073 1.00 81.38 199 LYS A CA 1
ATOM 1615 C C . LYS A 1 199 ? 4.489 21.817 0.745 1.00 81.38 199 LYS A C 1
ATOM 1617 O O . LYS A 1 199 ? 5.319 22.248 -0.050 1.00 81.38 199 LYS A O 1
ATOM 1622 N N . ARG A 1 200 ? 3.770 20.713 0.529 1.00 81.00 200 ARG A N 1
ATOM 1623 C CA . ARG A 1 200 ? 3.918 19.848 -0.646 1.00 81.00 200 ARG A CA 1
ATOM 1624 C C . ARG A 1 200 ? 2.558 19.355 -1.166 1.00 81.00 200 ARG A C 1
ATOM 1626 O O . ARG A 1 200 ? 2.252 18.160 -1.084 1.00 81.00 200 ARG A O 1
ATOM 1633 N N . PRO A 1 201 ? 1.710 20.270 -1.668 1.00 79.56 201 PRO A N 1
ATOM 1634 C CA . PRO A 1 201 ? 0.362 19.948 -2.131 1.00 79.56 201 PRO A CA 1
ATOM 1635 C C . PRO A 1 201 ? 0.330 18.965 -3.315 1.00 79.56 201 PRO A C 1
ATOM 1637 O O . PRO A 1 201 ? -0.706 18.355 -3.580 1.00 79.56 201 PRO A O 1
ATOM 1640 N N . GLU A 1 202 ? 1.444 18.788 -4.024 1.00 79.50 202 GLU A N 1
ATOM 1641 C CA . GLU A 1 202 ? 1.589 17.848 -5.134 1.00 79.50 202 GLU A CA 1
ATOM 1642 C C . GLU A 1 202 ? 1.411 16.374 -4.722 1.00 79.50 202 GLU A C 1
ATOM 1644 O O . GLU A 1 202 ? 0.962 15.578 -5.541 1.00 79.50 202 GLU A O 1
ATOM 1649 N N . TYR A 1 203 ? 1.647 16.017 -3.453 1.00 84.38 203 TYR A N 1
ATOM 1650 C CA . TYR A 1 203 ? 1.489 14.638 -2.956 1.00 84.38 203 TYR A CA 1
ATOM 1651 C C . TYR A 1 203 ? 0.090 14.332 -2.417 1.00 84.38 203 TYR A C 1
ATOM 1653 O O . TYR A 1 203 ? -0.174 13.211 -1.989 1.00 84.38 203 TYR A O 1
ATOM 1661 N N . VAL A 1 204 ? -0.830 15.302 -2.401 1.00 85.81 204 VAL A N 1
ATOM 1662 C CA . VAL A 1 204 ? -2.157 15.081 -1.804 1.00 85.81 204 VAL A CA 1
ATOM 1663 C C . VAL A 1 204 ? -2.959 14.042 -2.603 1.00 85.81 204 VAL A C 1
ATOM 1665 O O . VAL A 1 204 ? -3.744 13.307 -2.012 1.00 85.81 204 VAL A O 1
ATOM 1668 N N . GLY A 1 205 ? -2.743 13.951 -3.924 1.00 85.75 205 GLY A N 1
ATOM 1669 C CA . GLY A 1 205 ? -3.307 12.877 -4.755 1.00 85.75 205 GLY A CA 1
ATOM 1670 C C . GLY A 1 205 ? -2.831 11.500 -4.299 1.00 85.75 205 GLY A C 1
ATOM 1671 O O . GLY A 1 205 ? -3.648 10.674 -3.913 1.00 85.75 205 GLY A O 1
ATOM 1672 N N . PHE A 1 206 ? -1.515 11.340 -4.182 1.00 86.94 206 PHE A N 1
ATOM 1673 C CA . PHE A 1 206 ? -0.900 10.104 -3.713 1.00 86.94 206 PHE A CA 1
ATOM 1674 C C . PHE A 1 206 ? -1.354 9.709 -2.294 1.00 86.94 206 PHE A C 1
ATOM 1676 O O . PHE A 1 206 ? -1.693 8.560 -2.034 1.00 86.94 206 PHE A O 1
ATOM 1683 N N . VAL A 1 207 ? -1.455 10.662 -1.358 1.00 89.12 207 VAL A N 1
ATOM 1684 C CA . VAL A 1 207 ? -1.993 10.369 -0.014 1.00 89.12 207 VAL A CA 1
ATOM 1685 C C . VAL A 1 207 ? -3.447 9.905 -0.076 1.00 89.12 207 VAL A C 1
ATOM 1687 O O . VAL A 1 207 ? -3.828 9.012 0.676 1.00 89.12 207 VAL A O 1
ATOM 1690 N N . ALA A 1 208 ? -4.266 10.480 -0.960 1.00 89.12 208 ALA A N 1
ATOM 1691 C CA . ALA A 1 208 ? -5.641 10.028 -1.149 1.00 89.12 208 ALA A CA 1
ATOM 1692 C C . ALA A 1 208 ? -5.695 8.568 -1.625 1.00 89.12 208 ALA A C 1
ATOM 1694 O O . ALA A 1 208 ? -6.483 7.790 -1.088 1.00 89.12 208 ALA A O 1
ATOM 1695 N N . GLU A 1 209 ? -4.842 8.204 -2.583 1.00 90.81 209 GLU A N 1
ATOM 1696 C CA . GLU A 1 209 ? -4.723 6.839 -3.108 1.00 90.81 209 GLU A CA 1
ATOM 1697 C C . GLU A 1 209 ? -4.346 5.854 -1.995 1.00 90.81 209 GLU A C 1
ATOM 1699 O O . GLU A 1 209 ? -5.057 4.868 -1.790 1.00 90.81 209 GLU A O 1
ATOM 1704 N N . VAL A 1 210 ? -3.304 6.153 -1.206 1.00 91.50 210 VAL A N 1
ATOM 1705 C CA . VAL A 1 210 ? -2.876 5.287 -0.091 1.00 91.50 210 VAL A CA 1
ATOM 1706 C C . VAL A 1 210 ? -3.965 5.177 0.982 1.00 91.50 210 VAL A C 1
ATOM 1708 O O . VAL A 1 210 ? -4.218 4.081 1.472 1.00 91.50 210 VAL A O 1
ATOM 1711 N N . ILE A 1 211 ? -4.679 6.262 1.309 1.00 91.94 211 ILE A N 1
ATOM 1712 C CA . ILE A 1 211 ? -5.793 6.216 2.274 1.00 91.94 211 ILE A CA 1
ATOM 1713 C C . ILE A 1 211 ? -6.889 5.257 1.808 1.00 91.94 211 ILE A C 1
ATOM 1715 O O . ILE A 1 211 ? -7.341 4.422 2.591 1.00 91.94 211 ILE A O 1
ATOM 1719 N N . VAL A 1 212 ? -7.340 5.375 0.556 1.00 91.62 212 VAL A N 1
ATOM 1720 C CA . VAL A 1 212 ? -8.432 4.528 0.057 1.00 91.62 212 VAL A CA 1
ATOM 1721 C C . VAL A 1 212 ? -7.961 3.086 -0.078 1.00 91.62 212 VAL A C 1
ATOM 1723 O O . VAL A 1 212 ? -8.648 2.176 0.376 1.00 91.62 212 VAL A O 1
ATOM 1726 N N . LYS A 1 213 ? -6.769 2.862 -0.628 1.00 92.81 213 LYS A N 1
ATOM 1727 C CA . LYS A 1 213 ? -6.170 1.530 -0.721 1.00 92.81 213 LYS A CA 1
ATOM 1728 C C . LYS A 1 213 ? -6.093 0.850 0.650 1.00 92.81 213 LYS A C 1
ATOM 1730 O O . LYS A 1 213 ? -6.550 -0.286 0.795 1.00 92.81 213 LYS A O 1
ATOM 1735 N N . ASN A 1 214 ? -5.570 1.552 1.656 1.00 94.12 214 ASN A N 1
ATOM 1736 C CA . ASN A 1 214 ? -5.414 1.010 3.003 1.00 94.12 214 ASN A CA 1
ATOM 1737 C C . ASN A 1 214 ? -6.762 0.750 3.658 1.00 94.12 214 ASN A C 1
ATOM 1739 O O . ASN A 1 214 ? -6.893 -0.265 4.324 1.00 94.12 214 ASN A O 1
ATOM 1743 N N . LEU A 1 215 ? -7.781 1.578 3.412 1.00 93.12 215 LEU A N 1
ATOM 1744 C CA . LEU A 1 215 ? -9.141 1.305 3.877 1.00 93.12 215 LEU A CA 1
ATOM 1745 C C . LEU A 1 215 ? -9.645 -0.064 3.380 1.00 93.12 215 LEU A C 1
ATOM 1747 O O . LEU A 1 215 ? -10.118 -0.872 4.175 1.00 93.12 215 LEU A O 1
ATOM 1751 N N . PHE A 1 216 ? -9.502 -0.368 2.087 1.00 92.06 216 PHE A N 1
ATOM 1752 C CA . PHE A 1 216 ? -9.924 -1.666 1.541 1.00 92.06 216 PHE A CA 1
ATOM 1753 C C . PHE A 1 216 ? -9.064 -2.831 2.050 1.00 92.06 216 PHE A C 1
ATOM 1755 O O . PHE A 1 216 ? -9.586 -3.905 2.355 1.00 92.06 216 PHE A O 1
ATOM 1762 N N . GLN A 1 217 ? -7.750 -2.635 2.174 1.00 94.12 217 GLN A N 1
ATOM 1763 C CA . GLN A 1 217 ? -6.856 -3.651 2.733 1.00 94.12 217 GLN A CA 1
ATOM 1764 C C . GLN A 1 217 ? -7.137 -3.921 4.216 1.00 94.12 217 GLN A C 1
ATOM 1766 O O . GLN A 1 217 ? -7.139 -5.084 4.616 1.00 94.12 217 GLN A O 1
ATOM 1771 N N . GLN A 1 218 ? -7.420 -2.879 5.004 1.00 93.88 218 GLN A N 1
ATOM 1772 C CA . GLN A 1 218 ? -7.842 -2.980 6.400 1.00 93.88 218 GLN A CA 1
ATOM 1773 C C . GLN A 1 218 ? -9.081 -3.858 6.485 1.00 93.88 218 GLN A C 1
ATOM 1775 O O . GLN A 1 218 ? -9.001 -4.922 7.086 1.00 93.88 218 GLN A O 1
ATOM 1780 N N . LEU A 1 219 ? -10.162 -3.483 5.788 1.00 91.06 219 LEU A N 1
ATOM 1781 C CA . LEU A 1 219 ? -11.423 -4.233 5.766 1.00 91.06 219 LEU A CA 1
ATOM 1782 C C . LEU A 1 219 ? -11.232 -5.704 5.381 1.00 91.06 219 LEU A C 1
ATOM 1784 O O . LEU A 1 219 ? -11.812 -6.589 6.009 1.00 91.06 219 LEU A O 1
ATOM 1788 N N . ARG A 1 220 ? -10.371 -5.981 4.397 1.00 91.38 220 ARG A N 1
ATOM 1789 C CA . ARG A 1 220 ? -10.002 -7.347 4.018 1.00 91.38 220 ARG A CA 1
ATOM 1790 C C . ARG A 1 220 ? -9.303 -8.095 5.144 1.00 91.38 220 ARG A C 1
ATOM 1792 O O . ARG A 1 220 ? -9.645 -9.235 5.452 1.00 91.38 220 ARG A O 1
ATOM 1799 N N . PHE A 1 221 ? -8.259 -7.510 5.720 1.00 91.94 221 PHE A N 1
ATOM 1800 C CA . PHE A 1 221 ? -7.476 -8.183 6.752 1.00 91.94 221 PHE A CA 1
ATOM 1801 C C . PHE A 1 221 ? -8.272 -8.449 8.022 1.00 91.94 221 PHE A C 1
ATOM 1803 O O . PHE A 1 221 ? -8.009 -9.452 8.688 1.00 91.94 221 PHE A O 1
ATOM 1810 N N . ASP A 1 222 ? -9.249 -7.590 8.261 1.00 89.56 222 ASP A N 1
ATOM 1811 C CA . ASP A 1 222 ? -10.210 -7.604 9.346 1.00 89.56 222 ASP A CA 1
ATOM 1812 C C . ASP A 1 222 ? -11.412 -8.533 9.122 1.00 89.56 222 ASP A C 1
ATOM 1814 O O . ASP A 1 222 ? -12.270 -8.632 10.007 1.00 89.56 222 ASP A O 1
ATOM 1818 N N . GLY A 1 223 ? -11.475 -9.193 7.959 1.00 85.44 223 GLY A N 1
ATOM 1819 C CA . GLY A 1 223 ? -12.528 -10.139 7.590 1.00 85.44 223 GLY A CA 1
ATOM 1820 C C . GLY A 1 223 ? -13.887 -9.494 7.315 1.00 85.44 223 GLY A C 1
ATOM 1821 O O . GLY A 1 223 ? -14.891 -10.193 7.339 1.00 85.44 223 GLY A O 1
ATOM 1822 N N . VAL A 1 224 ? -13.929 -8.177 7.095 1.00 85.75 224 VAL A N 1
ATOM 1823 C CA . VAL A 1 224 ? -15.167 -7.444 6.784 1.00 85.75 224 VAL A CA 1
ATOM 1824 C C . VAL A 1 224 ? -15.503 -7.539 5.299 1.00 85.75 224 VAL A C 1
ATOM 1826 O O . VAL A 1 224 ? -16.672 -7.527 4.946 1.00 85.75 224 VAL A O 1
ATOM 1829 N N . LEU A 1 225 ? -14.482 -7.629 4.443 1.00 84.56 225 LEU A N 1
ATOM 1830 C CA . LEU A 1 225 ? -14.635 -7.563 2.994 1.00 84.56 225 LEU A CA 1
ATOM 1831 C C . LEU A 1 225 ? -13.793 -8.644 2.302 1.00 84.56 225 LEU A C 1
ATOM 1833 O O . LEU A 1 225 ? -12.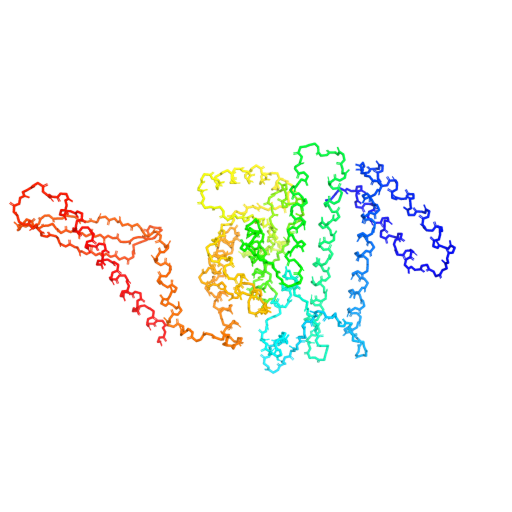571 -8.660 2.454 1.00 84.56 225 LEU A O 1
ATOM 1837 N N . ASP A 1 226 ? -14.405 -9.514 1.497 1.00 84.12 226 ASP A N 1
ATOM 1838 C CA . ASP A 1 226 ? -13.671 -10.545 0.740 1.00 84.12 226 ASP A CA 1
ATOM 1839 C C . ASP A 1 226 ? -13.202 -10.033 -0.630 1.00 84.12 226 ASP A C 1
ATOM 1841 O O . ASP A 1 226 ? -13.649 -10.456 -1.697 1.00 84.12 226 ASP A O 1
ATOM 1845 N N . VAL A 1 227 ? -12.284 -9.067 -0.600 1.00 87.06 227 VAL A N 1
ATOM 1846 C CA . VAL A 1 227 ? -11.622 -8.548 -1.802 1.00 87.06 227 VAL A CA 1
ATOM 1847 C C . VAL A 1 227 ? -10.116 -8.611 -1.649 1.00 87.06 227 VAL A C 1
ATOM 1849 O O . VAL A 1 227 ? -9.576 -8.479 -0.553 1.00 87.06 227 VAL A O 1
ATOM 1852 N N . ARG A 1 228 ? -9.389 -8.756 -2.755 1.00 90.00 228 ARG A N 1
ATOM 1853 C CA . ARG A 1 228 ? -7.929 -8.630 -2.763 1.00 90.00 228 ARG A CA 1
ATOM 1854 C C . ARG A 1 228 ? -7.531 -7.372 -3.518 1.00 90.00 228 ARG A C 1
ATOM 1856 O O . ARG A 1 228 ? -7.757 -7.272 -4.713 1.00 90.00 228 ARG A O 1
ATOM 1863 N N . VAL A 1 229 ? -6.876 -6.451 -2.820 1.00 91.56 229 VAL A N 1
ATOM 1864 C CA . VAL A 1 229 ? -6.321 -5.228 -3.414 1.00 91.56 229 VAL A CA 1
ATOM 1865 C C . VAL A 1 229 ? -4.876 -5.478 -3.842 1.00 91.56 229 VAL A C 1
ATOM 1867 O O . VAL A 1 229 ? -4.059 -5.940 -3.038 1.00 91.56 229 VAL A O 1
ATOM 1870 N N . VAL A 1 230 ? -4.559 -5.179 -5.098 1.00 91.19 230 VAL A N 1
ATOM 1871 C CA . VAL A 1 230 ? -3.217 -5.260 -5.683 1.00 91.19 230 VAL A CA 1
ATOM 1872 C C . VAL A 1 230 ? -2.831 -3.875 -6.183 1.00 91.19 230 VAL A C 1
ATOM 1874 O O . VAL A 1 230 ? -3.518 -3.321 -7.026 1.00 91.19 230 VAL A O 1
ATOM 1877 N N . GLU A 1 231 ? -1.754 -3.300 -5.659 1.00 90.00 231 GLU A N 1
ATOM 1878 C CA . GLU A 1 231 ? -1.256 -1.999 -6.131 1.00 90.00 231 GLU A CA 1
ATOM 1879 C C . GLU A 1 231 ? -0.770 -2.065 -7.572 1.00 90.00 231 GLU A C 1
ATOM 1881 O O . GLU A 1 231 ? -0.152 -3.059 -7.960 1.00 90.00 231 GLU A O 1
ATOM 1886 N N . GLY A 1 232 ? -1.012 -0.984 -8.316 1.00 88.00 232 GLY A N 1
ATOM 1887 C CA . GLY A 1 232 ? -0.395 -0.775 -9.615 1.00 88.00 232 GLY A CA 1
ATOM 1888 C C . GLY A 1 232 ? 1.109 -0.558 -9.462 1.00 88.00 232 GLY A C 1
ATOM 1889 O O . GLY A 1 232 ? 1.560 0.225 -8.612 1.00 88.00 232 GLY A O 1
ATOM 1890 N N . ASP A 1 233 ? 1.903 -1.247 -10.277 1.00 85.88 233 ASP A N 1
ATOM 1891 C CA . ASP A 1 233 ? 3.324 -0.921 -10.393 1.00 85.88 233 ASP A CA 1
ATOM 1892 C C . ASP A 1 233 ? 3.526 0.459 -11.057 1.00 85.88 233 ASP A C 1
ATOM 1894 O O . ASP A 1 233 ? 2.582 1.112 -11.510 1.00 85.88 233 ASP A O 1
ATOM 1898 N N . VAL A 1 234 ? 4.770 0.941 -11.088 1.00 84.06 234 VAL A N 1
ATOM 1899 C CA . VAL A 1 234 ? 5.092 2.271 -11.639 1.00 84.06 234 VAL A CA 1
ATOM 1900 C C . VAL A 1 234 ? 4.668 2.414 -13.108 1.00 84.06 234 VAL A C 1
ATOM 1902 O O . VAL A 1 234 ? 4.273 3.504 -13.526 1.00 84.06 234 VAL A O 1
ATOM 1905 N N . TYR A 1 235 ? 4.731 1.338 -13.896 1.00 83.06 235 TYR A N 1
ATOM 1906 C CA . TYR A 1 235 ? 4.304 1.352 -15.293 1.00 83.06 235 TYR A CA 1
ATOM 1907 C C . TYR A 1 235 ? 2.780 1.432 -15.390 1.00 83.06 235 TYR A C 1
ATOM 1909 O O . TYR A 1 235 ? 2.259 2.256 -16.145 1.00 83.06 235 TYR A O 1
ATOM 1917 N N . GLN A 1 236 ? 2.067 0.631 -14.597 1.00 86.06 236 GLN A N 1
ATOM 1918 C CA . GLN A 1 236 ? 0.606 0.639 -14.559 1.00 86.06 236 GLN A CA 1
ATOM 1919 C C . GLN A 1 236 ? 0.058 2.011 -14.137 1.00 86.06 236 GLN A C 1
ATOM 1921 O O . GLN A 1 236 ? -0.873 2.525 -14.746 1.00 86.06 236 GLN A O 1
ATOM 1926 N N . ASP A 1 237 ? 0.688 2.668 -13.168 1.00 85.69 237 ASP A N 1
ATOM 1927 C CA . ASP A 1 237 ? 0.335 4.024 -12.728 1.00 85.69 237 ASP A CA 1
ATOM 1928 C C . ASP A 1 237 ? 0.641 5.070 -13.829 1.00 85.69 237 ASP A C 1
ATOM 1930 O O . ASP A 1 237 ? -0.224 5.828 -14.293 1.00 85.69 237 ASP A O 1
ATOM 1934 N N . ALA A 1 238 ? 1.870 5.064 -14.357 1.00 82.12 238 ALA A N 1
ATOM 1935 C CA . ALA A 1 238 ? 2.315 6.077 -15.310 1.00 82.12 238 ALA A CA 1
ATOM 1936 C C . ALA A 1 238 ? 1.662 5.958 -16.696 1.00 82.12 238 ALA A C 1
ATOM 1938 O O . ALA A 1 238 ? 1.373 6.986 -17.322 1.00 82.12 238 ALA A O 1
ATOM 1939 N N . VAL A 1 239 ? 1.448 4.737 -17.185 1.00 81.62 239 VAL A N 1
ATOM 1940 C CA . VAL A 1 239 ? 1.018 4.442 -18.560 1.00 81.62 239 VAL A CA 1
ATOM 1941 C C . VAL A 1 239 ? -0.436 4.011 -18.590 1.00 81.62 239 VAL A C 1
ATOM 1943 O O . VAL A 1 239 ? -1.231 4.622 -19.300 1.00 81.62 239 VAL A O 1
ATOM 1946 N N . GLU A 1 240 ? -0.780 3.006 -17.788 1.00 84.94 240 GLU A N 1
ATOM 1947 C CA . GLU A 1 240 ? -2.113 2.396 -17.775 1.00 84.94 240 GLU A CA 1
ATOM 1948 C C . GLU A 1 240 ? -3.109 3.178 -16.905 1.00 84.94 240 GLU A C 1
ATOM 1950 O O . GLU A 1 240 ? -4.312 2.936 -16.963 1.00 84.94 240 GLU A O 1
ATOM 1955 N N . LYS A 1 241 ? -2.623 4.169 -16.145 1.00 87.44 241 LYS A N 1
ATOM 1956 C CA . LYS A 1 241 ? -3.423 5.021 -15.259 1.00 87.44 241 LYS A CA 1
ATOM 1957 C C . LYS A 1 241 ? -4.169 4.236 -14.176 1.00 87.44 241 LYS A C 1
ATOM 1959 O O . LYS A 1 241 ? -5.244 4.659 -13.756 1.00 87.44 241 LYS A O 1
ATOM 1964 N N . ILE A 1 242 ? -3.588 3.124 -13.730 1.00 89.88 242 ILE A N 1
ATOM 1965 C CA . ILE A 1 242 ? -4.136 2.241 -12.699 1.00 89.88 242 ILE A CA 1
ATOM 1966 C C . ILE A 1 242 ? -3.406 2.504 -11.381 1.00 89.88 242 ILE A C 1
ATOM 1968 O O . ILE A 1 242 ? -2.209 2.240 -11.277 1.00 89.88 242 ILE A O 1
ATOM 1972 N N . ASP A 1 243 ? -4.136 2.943 -10.355 1.00 90.69 243 ASP A N 1
ATOM 1973 C CA . ASP A 1 243 ? -3.563 3.126 -9.016 1.00 90.69 243 ASP A CA 1
ATOM 1974 C C . ASP A 1 243 ? -3.546 1.792 -8.251 1.00 90.69 243 ASP A C 1
ATOM 1976 O O . ASP A 1 243 ? -2.560 1.424 -7.608 1.00 90.69 243 ASP A O 1
ATOM 1980 N N . PHE A 1 244 ? -4.633 1.020 -8.348 1.00 91.94 244 PHE A N 1
ATOM 1981 C CA . PHE A 1 244 ? -4.687 -0.368 -7.889 1.00 91.94 244 PHE A CA 1
ATOM 1982 C C . PHE A 1 244 ? -5.782 -1.169 -8.599 1.00 91.94 244 PHE A C 1
ATOM 1984 O O . PHE A 1 244 ? -6.687 -0.616 -9.217 1.00 91.94 244 PHE A O 1
ATOM 1991 N N . ILE A 1 245 ? -5.719 -2.491 -8.467 1.00 91.69 245 ILE A N 1
ATOM 1992 C CA . ILE A 1 245 ? -6.687 -3.453 -8.987 1.00 91.69 245 ILE A CA 1
ATOM 1993 C C . ILE A 1 245 ? -7.358 -4.157 -7.806 1.00 91.69 245 ILE A C 1
ATOM 1995 O O . ILE A 1 245 ? -6.690 -4.642 -6.887 1.00 91.69 245 ILE A O 1
ATOM 1999 N N . ILE A 1 246 ? -8.686 -4.222 -7.822 1.00 90.56 246 ILE A N 1
ATOM 2000 C CA . ILE A 1 246 ? -9.481 -5.014 -6.887 1.00 90.56 246 ILE A CA 1
ATOM 2001 C C . ILE A 1 246 ? -9.832 -6.333 -7.565 1.00 90.56 246 ILE A C 1
ATOM 2003 O O . ILE A 1 246 ? -10.487 -6.355 -8.605 1.00 90.56 246 ILE A O 1
ATOM 2007 N N . HIS A 1 247 ? -9.411 -7.438 -6.956 1.00 89.62 247 HIS A N 1
ATOM 2008 C CA . HIS A 1 247 ? -9.858 -8.771 -7.331 1.00 89.62 247 HIS A CA 1
ATOM 2009 C C . HIS A 1 247 ? -11.019 -9.169 -6.430 1.00 89.62 247 HIS A C 1
ATOM 2011 O O . HIS A 1 247 ? -10.891 -9.145 -5.201 1.00 89.62 247 HIS A O 1
ATOM 2017 N N . THR A 1 248 ? -12.127 -9.561 -7.043 1.00 84.00 248 THR A N 1
ATOM 2018 C CA . THR A 1 248 ? -13.314 -10.051 -6.340 1.00 84.00 248 THR A CA 1
ATOM 2019 C C . THR A 1 248 ? -13.620 -11.472 -6.778 1.00 84.00 248 THR A C 1
ATOM 2021 O O . THR A 1 248 ? -13.445 -11.820 -7.947 1.00 84.00 248 THR A O 1
ATOM 2024 N N . LYS A 1 249 ? -14.049 -12.312 -5.837 1.00 76.62 249 LYS A N 1
ATOM 2025 C CA . LYS A 1 249 ? -14.563 -13.642 -6.157 1.00 76.62 249 LYS A CA 1
ATOM 2026 C C . LYS A 1 249 ? -16.039 -13.519 -6.506 1.00 76.62 249 LYS A C 1
ATOM 2028 O O . LYS A 1 249 ? -16.826 -13.063 -5.681 1.00 76.62 249 LYS A O 1
ATOM 2033 N N . GLN A 1 250 ? -16.435 -13.926 -7.707 1.00 64.12 250 GLN A N 1
ATOM 2034 C CA . GLN A 1 250 ? -17.848 -14.007 -8.058 1.00 64.12 250 GLN A CA 1
ATOM 2035 C C . GLN A 1 250 ? -18.364 -15.419 -7.792 1.00 64.12 250 GLN A C 1
ATOM 2037 O O . GLN A 1 250 ? -18.036 -16.370 -8.502 1.00 64.12 250 GLN A O 1
ATOM 2042 N N . HIS A 1 251 ? -19.245 -15.549 -6.802 1.00 57.00 251 HIS A N 1
ATOM 2043 C CA . HIS A 1 251 ? -20.086 -16.732 -6.676 1.00 57.00 251 HIS A CA 1
ATOM 2044 C C . HIS A 1 251 ? -21.327 -16.546 -7.553 1.00 57.00 251 HIS A C 1
ATOM 2046 O O . HIS A 1 251 ? -22.243 -15.803 -7.196 1.00 57.00 251 HIS A O 1
ATOM 2052 N N . LYS A 1 252 ? -21.384 -17.223 -8.705 1.00 52.88 252 LYS A N 1
ATOM 2053 C CA . LYS A 1 252 ? -22.624 -17.300 -9.489 1.00 52.88 252 LYS A CA 1
ATOM 2054 C C . LYS A 1 252 ? -23.656 -18.097 -8.689 1.00 52.88 252 LYS A C 1
ATOM 2056 O O . LYS A 1 252 ? -23.569 -19.315 -8.585 1.00 52.88 252 LYS A O 1
ATOM 2061 N N . ARG A 1 253 ? -24.643 -17.416 -8.101 1.00 42.78 253 ARG A N 1
ATOM 2062 C CA . ARG A 1 253 ? -25.802 -18.078 -7.490 1.00 42.78 253 ARG A CA 1
ATOM 2063 C C . ARG A 1 253 ? -26.753 -18.537 -8.599 1.00 42.78 253 ARG A C 1
ATOM 2065 O O . ARG A 1 253 ? -27.490 -17.729 -9.151 1.00 42.78 253 ARG A O 1
ATOM 2072 N N . GLY A 1 254 ? -26.729 -19.829 -8.920 1.00 45.62 254 GLY A N 1
ATOM 2073 C CA . GLY A 1 254 ? -27.660 -20.456 -9.861 1.00 45.62 254 GLY A CA 1
ATOM 2074 C C . GLY A 1 254 ? -27.291 -21.911 -10.153 1.00 45.62 254 GLY A C 1
ATOM 2075 O O . GLY A 1 254 ? -26.298 -22.155 -10.816 1.00 45.62 254 GLY A O 1
ATOM 2076 N N . VAL A 1 255 ? -28.094 -22.827 -9.601 1.00 41.88 255 VAL A N 1
ATOM 2077 C CA . VAL A 1 255 ? -28.232 -24.281 -9.840 1.00 41.88 255 VAL A CA 1
ATOM 2078 C C . VAL A 1 255 ? -27.131 -24.983 -10.660 1.00 41.88 255 VAL A C 1
ATOM 2080 O O . VAL A 1 255 ? -27.097 -24.898 -11.883 1.00 41.88 255 VAL A O 1
ATOM 2083 N N . ASP A 1 256 ? -26.340 -25.771 -9.928 1.00 45.44 256 ASP A N 1
ATOM 2084 C CA . ASP A 1 256 ? -25.761 -27.071 -10.299 1.00 45.44 256 ASP A CA 1
ATOM 2085 C C . ASP A 1 256 ? -24.974 -27.153 -11.616 1.00 45.44 256 ASP A C 1
ATOM 2087 O O . ASP A 1 256 ? -25.351 -27.864 -12.541 1.00 45.44 256 ASP A O 1
ATOM 2091 N N . VAL A 1 257 ? -23.837 -26.457 -11.671 1.00 44.19 257 VAL A N 1
ATOM 2092 C CA . VAL A 1 257 ? -22.659 -26.901 -12.429 1.00 44.19 257 VAL A CA 1
ATOM 2093 C C . VAL A 1 257 ? -21.427 -26.448 -11.640 1.00 44.19 257 VAL A C 1
ATOM 2095 O O . VAL A 1 257 ? -21.412 -25.332 -11.119 1.00 44.19 257 VAL A O 1
ATOM 2098 N N . GLU A 1 258 ? -20.407 -27.299 -11.534 1.00 42.78 258 GLU A N 1
ATOM 2099 C CA . GLU A 1 258 ? -19.045 -26.924 -11.134 1.00 42.78 258 GLU A CA 1
ATOM 2100 C C . GLU A 1 258 ? -18.529 -25.839 -12.095 1.00 42.78 258 GLU A C 1
ATOM 2102 O O . GLU A 1 258 ? -17.917 -26.129 -13.119 1.00 42.78 258 GLU A O 1
ATOM 2107 N N . VAL A 1 259 ? -18.866 -24.577 -11.836 1.00 47.97 259 VAL A N 1
ATOM 2108 C CA . VAL A 1 259 ? -18.356 -23.443 -12.605 1.00 47.97 259 VAL A CA 1
ATOM 2109 C C . VAL A 1 259 ? -17.204 -22.859 -11.812 1.00 47.97 259 VAL A C 1
ATOM 2111 O O . VAL A 1 259 ? -17.391 -22.445 -10.666 1.00 47.97 259 VAL A O 1
ATOM 2114 N N . ASP A 1 260 ? -16.030 -22.844 -12.440 1.00 49.03 260 ASP A N 1
ATOM 2115 C CA . ASP A 1 260 ? -14.822 -22.186 -11.951 1.00 49.03 260 ASP A CA 1
ATOM 2116 C C . ASP A 1 260 ? -15.157 -20.831 -11.304 1.00 49.03 260 ASP A C 1
ATOM 2118 O O . ASP A 1 260 ? -15.947 -20.053 -11.851 1.00 49.03 260 ASP A O 1
ATOM 2122 N N . GLU A 1 261 ? -14.574 -20.552 -10.127 1.00 56.97 261 GLU A N 1
ATOM 2123 C CA . GLU A 1 261 ? -14.697 -19.249 -9.461 1.00 56.97 261 GLU A CA 1
ATOM 2124 C C . GLU A 1 261 ? -14.346 -18.146 -10.474 1.00 56.97 261 GLU A C 1
ATOM 2126 O O . GLU A 1 261 ? -13.188 -18.000 -10.869 1.00 56.97 261 GLU A O 1
ATOM 2131 N N . VAL A 1 262 ? -15.340 -17.367 -10.915 1.00 59.59 262 VAL A N 1
ATOM 2132 C CA . VAL A 1 262 ? -15.087 -16.248 -11.826 1.00 59.59 262 VAL A CA 1
ATOM 2133 C C . VAL A 1 262 ? -14.464 -15.139 -10.990 1.00 59.59 262 VAL A C 1
ATOM 2135 O O . VAL A 1 262 ? -15.129 -14.505 -10.170 1.00 59.59 262 VAL A O 1
ATOM 2138 N N . VAL A 1 263 ? -13.161 -14.938 -11.146 1.00 72.31 263 VAL A N 1
ATOM 2139 C CA . VAL A 1 263 ? -12.451 -13.825 -10.515 1.00 72.31 263 VAL A CA 1
ATOM 2140 C C . VAL A 1 263 ? -12.639 -12.606 -11.399 1.00 72.31 263 VAL A C 1
ATOM 2142 O O . VAL A 1 263 ? -12.295 -12.658 -12.576 1.00 72.31 263 VAL A O 1
ATOM 2145 N N . SER A 1 264 ? -13.184 -11.526 -10.839 1.00 79.88 264 SER A N 1
ATOM 2146 C CA . SER A 1 264 ? -13.254 -10.252 -11.550 1.00 79.88 264 SER A CA 1
ATOM 2147 C C . SER A 1 264 ? -12.130 -9.318 -11.126 1.00 79.88 264 SER A C 1
ATOM 2149 O O . SER A 1 264 ? -11.843 -9.191 -9.931 1.00 79.88 264 SER A O 1
ATOM 2151 N N . HIS A 1 265 ? -11.511 -8.669 -12.109 1.00 87.25 265 HIS A N 1
ATOM 2152 C CA . HIS A 1 265 ? -10.370 -7.773 -11.987 1.00 87.25 265 HIS A CA 1
ATOM 2153 C C . HIS A 1 265 ? -10.794 -6.348 -12.354 1.00 87.25 265 HIS A C 1
ATOM 2155 O O . HIS A 1 265 ? -10.906 -6.009 -13.528 1.00 87.25 265 HIS A O 1
ATOM 2161 N N . ILE A 1 266 ? -11.023 -5.499 -11.353 1.00 88.31 266 ILE A N 1
ATOM 2162 C CA . ILE A 1 266 ? -11.457 -4.113 -11.563 1.00 88.31 266 ILE A CA 1
ATOM 2163 C C . ILE A 1 266 ? -10.299 -3.172 -11.242 1.00 88.31 266 ILE A C 1
ATOM 2165 O O . ILE A 1 266 ? -9.884 -3.066 -10.086 1.00 88.31 266 ILE A O 1
ATOM 2169 N N . ALA A 1 267 ? -9.773 -2.477 -12.247 1.00 89.44 267 ALA A N 1
ATOM 2170 C CA . ALA A 1 267 ? -8.805 -1.409 -12.040 1.00 89.44 267 ALA A CA 1
ATOM 2171 C C . ALA A 1 267 ? -9.491 -0.148 -11.512 1.00 89.44 267 ALA A C 1
ATOM 2173 O O . ALA A 1 267 ? -10.596 0.212 -11.913 1.00 89.44 267 ALA A O 1
ATOM 2174 N N . VAL A 1 268 ? -8.807 0.548 -10.615 1.00 89.56 268 VAL A N 1
ATOM 2175 C CA . VAL A 1 268 ? -9.275 1.780 -9.994 1.00 89.56 268 VAL A CA 1
ATOM 2176 C C . VAL A 1 268 ? -8.286 2.887 -10.311 1.00 89.56 268 VAL A C 1
ATOM 2178 O O . VAL A 1 268 ? -7.092 2.759 -10.040 1.00 89.56 268 VAL A O 1
ATOM 2181 N N . GLN A 1 269 ? -8.804 3.986 -10.854 1.00 89.75 269 GLN A N 1
ATOM 2182 C CA . GLN A 1 269 ? -8.091 5.251 -10.936 1.00 89.75 269 GLN A CA 1
ATOM 2183 C C . GLN A 1 269 ? -8.759 6.279 -10.028 1.00 89.75 269 GLN A C 1
ATOM 2185 O O . GLN A 1 269 ? -9.966 6.504 -10.102 1.00 89.75 269 GLN A O 1
ATOM 2190 N N . PHE A 1 270 ? -7.978 6.989 -9.230 1.00 87.06 270 PHE A N 1
ATOM 2191 C CA . PHE A 1 270 ? -8.422 8.096 -8.417 1.00 87.06 270 PHE A CA 1
ATOM 2192 C C . PHE A 1 270 ? -8.294 9.424 -9.134 1.00 87.06 270 PHE A C 1
ATOM 2194 O O . PHE A 1 270 ? -7.399 9.732 -9.931 1.00 87.06 270 PHE A O 1
ATOM 2201 N N . THR A 1 271 ? -9.215 10.310 -8.785 1.00 84.88 271 THR A N 1
ATOM 2202 C CA . THR A 1 271 ? -9.045 11.708 -9.106 1.00 84.88 271 THR A CA 1
ATOM 2203 C C . THR A 1 271 ? -9.540 12.625 -8.013 1.00 84.88 271 THR A C 1
ATOM 2205 O O . THR A 1 271 ? -10.625 12.502 -7.453 1.00 84.88 271 THR A O 1
ATOM 2208 N N . THR A 1 272 ? -8.722 13.638 -7.782 1.00 80.19 272 THR A N 1
ATOM 2209 C CA . THR A 1 272 ? -8.991 14.762 -6.895 1.00 80.19 272 THR A CA 1
ATOM 2210 C C . THR A 1 272 ? -9.600 15.957 -7.643 1.00 80.19 272 THR A C 1
ATOM 2212 O O . THR A 1 272 ? -9.908 16.993 -7.044 1.00 80.19 272 THR A O 1
ATOM 2215 N N . GLU A 1 273 ? -9.785 15.827 -8.964 1.00 82.44 273 GLU A N 1
ATOM 2216 C CA . GLU A 1 273 ? -10.207 16.905 -9.850 1.00 82.44 273 GLU A CA 1
ATOM 2217 C C . GLU A 1 273 ? -11.655 17.315 -9.556 1.00 82.44 273 GLU A C 1
ATOM 2219 O O . GLU A 1 273 ? -12.560 16.499 -9.355 1.00 82.44 273 GLU A O 1
ATOM 2224 N N . ARG A 1 274 ? -11.876 18.630 -9.499 1.00 76.25 274 ARG A N 1
ATOM 2225 C CA . ARG A 1 274 ? -13.184 19.215 -9.186 1.00 76.25 274 ARG A CA 1
ATOM 2226 C C . ARG A 1 274 ? -13.864 19.823 -10.401 1.00 76.25 274 ARG A C 1
ATOM 2228 O O . ARG A 1 274 ? -15.079 20.003 -10.373 1.00 76.25 274 ARG A O 1
ATOM 2235 N N . ARG A 1 275 ? -13.100 20.165 -11.439 1.00 80.06 275 ARG A N 1
ATOM 2236 C CA . ARG A 1 275 ? -13.592 20.818 -12.651 1.00 80.06 275 ARG A CA 1
ATOM 2237 C C . ARG A 1 275 ? -14.066 19.769 -13.654 1.00 80.06 275 ARG A C 1
ATOM 2239 O O . ARG A 1 275 ? -13.267 18.976 -14.145 1.00 80.06 275 ARG A O 1
ATOM 2246 N N . ASN A 1 276 ? -15.345 19.836 -14.023 1.00 80.62 276 ASN A N 1
ATOM 2247 C CA . ASN A 1 276 ? -15.975 18.896 -14.959 1.00 80.62 276 ASN A CA 1
ATOM 2248 C C . ASN A 1 276 ? -15.238 18.784 -16.304 1.00 80.62 276 ASN A C 1
ATOM 2250 O O . ASN A 1 276 ? -15.179 17.706 -16.876 1.00 80.62 276 ASN A O 1
ATOM 2254 N N . GLU A 1 277 ? -14.654 19.873 -16.808 1.00 80.75 277 GLU A N 1
ATOM 2255 C CA . GLU A 1 277 ? -13.918 19.855 -18.079 1.00 80.75 277 GLU A CA 1
ATOM 2256 C C . GLU A 1 277 ? -12.651 18.988 -18.012 1.00 80.75 277 GLU A C 1
ATOM 2258 O O . GLU A 1 277 ? -12.388 18.190 -18.908 1.00 80.75 277 GLU A O 1
ATOM 2263 N N . ARG A 1 278 ? -11.880 19.098 -16.925 1.00 82.69 278 ARG A N 1
ATOM 2264 C CA . ARG A 1 278 ? -10.683 18.274 -16.713 1.00 82.69 278 ARG A CA 1
ATOM 2265 C C . ARG A 1 278 ? -11.044 16.830 -16.378 1.00 82.69 278 ARG A C 1
ATOM 2267 O O . ARG A 1 278 ? -10.350 15.924 -16.821 1.00 82.69 278 ARG A O 1
ATOM 2274 N N . LEU A 1 279 ? -12.156 16.624 -15.671 1.00 83.94 279 LEU A N 1
ATOM 2275 C CA . LEU A 1 279 ? -12.708 15.292 -15.437 1.00 83.94 279 LEU A CA 1
ATOM 2276 C C . LEU A 1 279 ? -13.071 14.599 -16.759 1.00 83.94 279 LEU A C 1
ATOM 2278 O O . LEU A 1 279 ? -12.689 13.456 -16.958 1.00 83.94 279 LEU A O 1
ATOM 2282 N N . ARG A 1 280 ? -13.721 15.303 -17.697 1.00 83.12 280 ARG A N 1
ATOM 2283 C CA . ARG A 1 280 ? -14.013 14.766 -19.038 1.00 83.12 280 ARG A CA 1
ATOM 2284 C C . ARG A 1 280 ? -12.749 14.370 -19.793 1.00 83.12 280 ARG A C 1
ATOM 2286 O O . ARG A 1 280 ? -12.722 13.304 -20.386 1.00 83.12 280 ARG A O 1
ATOM 2293 N N . LYS A 1 281 ? -11.696 15.195 -19.739 1.00 85.25 281 LYS A N 1
ATOM 2294 C CA . LYS A 1 281 ? -10.403 14.849 -20.355 1.00 85.25 281 LYS A CA 1
ATOM 2295 C C . LYS A 1 281 ? -9.812 13.570 -19.759 1.00 85.25 281 LYS A C 1
ATOM 2297 O O . LYS A 1 281 ? -9.337 12.738 -20.515 1.00 85.25 281 LYS A O 1
ATOM 2302 N N . LYS A 1 282 ? -9.882 13.397 -18.435 1.00 84.56 282 LYS A N 1
ATOM 2303 C CA . LYS A 1 282 ? -9.448 12.156 -17.776 1.00 84.56 282 LYS A CA 1
ATOM 2304 C C . LYS A 1 282 ? -10.284 10.945 -18.185 1.00 84.56 282 LYS A C 1
ATOM 2306 O O . LYS A 1 282 ? -9.719 9.891 -18.415 1.00 84.56 282 LYS A O 1
ATOM 2311 N N . ILE A 1 283 ? -11.603 11.101 -18.292 1.00 86.19 283 ILE A N 1
ATOM 2312 C CA . ILE A 1 283 ? -12.494 10.021 -18.742 1.00 86.19 283 ILE A CA 1
ATOM 2313 C C . ILE A 1 283 ? -12.119 9.578 -20.159 1.00 86.19 283 ILE A C 1
ATOM 2315 O O . ILE A 1 283 ? -11.958 8.389 -20.383 1.00 86.19 283 ILE A O 1
ATOM 2319 N N . LEU A 1 284 ? -11.892 10.518 -21.081 1.00 86.06 284 LEU A N 1
ATOM 2320 C CA . LEU A 1 284 ? -11.459 10.189 -22.444 1.00 86.06 284 LEU A CA 1
ATOM 2321 C C . LEU A 1 284 ? -10.105 9.463 -22.461 1.00 86.06 284 LEU A C 1
ATOM 2323 O O . LEU A 1 284 ? -9.952 8.469 -23.157 1.00 86.06 284 LEU A O 1
ATOM 2327 N N . GLN A 1 285 ? -9.145 9.917 -21.649 1.00 84.69 285 GLN A N 1
ATOM 2328 C CA . GLN A 1 285 ? -7.856 9.230 -21.497 1.00 84.69 285 GLN A CA 1
ATOM 2329 C C . GLN A 1 285 ? -8.025 7.807 -20.954 1.00 84.69 285 GLN A C 1
ATOM 2331 O O . GLN A 1 285 ? -7.346 6.896 -21.406 1.00 84.69 285 GLN A O 1
ATOM 2336 N N . LEU A 1 286 ? -8.932 7.605 -19.999 1.00 87.06 286 LEU A N 1
ATOM 2337 C CA . LEU A 1 286 ? -9.238 6.276 -19.482 1.00 87.06 286 LEU A CA 1
ATOM 2338 C C . LEU A 1 286 ? -9.905 5.385 -20.525 1.00 87.06 286 LEU A C 1
ATOM 2340 O O . LEU A 1 286 ? -9.576 4.209 -20.591 1.00 87.06 286 LEU A O 1
ATOM 2344 N N . GLU A 1 287 ? -10.815 5.916 -21.339 1.00 86.19 287 GLU A N 1
ATOM 2345 C CA . GLU A 1 287 ? -11.476 5.156 -22.406 1.00 86.19 287 GLU A CA 1
ATOM 2346 C C . GLU A 1 287 ? -10.472 4.635 -23.445 1.00 86.19 287 GLU A C 1
ATOM 2348 O O . GLU A 1 287 ? -10.593 3.487 -23.876 1.00 86.19 287 GLU A O 1
ATOM 2353 N N . GLU A 1 288 ? -9.450 5.428 -23.786 1.00 84.81 288 GLU A N 1
ATOM 2354 C CA . GLU A 1 288 ? -8.368 5.018 -24.694 1.00 84.81 288 GLU A CA 1
ATOM 2355 C C . GLU A 1 288 ? -7.580 3.816 -24.151 1.00 84.81 288 GLU A C 1
ATOM 2357 O O . GLU A 1 288 ? -7.300 2.870 -24.887 1.00 84.81 288 GLU A O 1
ATOM 2362 N N . VAL A 1 289 ? -7.250 3.821 -22.856 1.00 85.69 289 VAL A N 1
ATOM 2363 C CA . VAL A 1 289 ? -6.465 2.746 -22.227 1.00 85.69 289 VAL A CA 1
ATOM 2364 C C . VAL A 1 289 ? -7.347 1.530 -21.899 1.00 85.69 289 VAL A C 1
ATOM 2366 O O . VAL A 1 289 ? -6.917 0.385 -22.055 1.00 85.69 289 VAL A O 1
ATOM 2369 N N . ARG A 1 290 ? -8.613 1.748 -21.521 1.00 88.06 290 ARG A N 1
ATOM 2370 C CA . ARG A 1 290 ? -9.576 0.701 -21.136 1.00 88.06 290 ARG A CA 1
ATOM 2371 C C . ARG A 1 290 ? -9.730 -0.368 -22.206 1.00 88.06 290 ARG A C 1
ATOM 2373 O O . ARG A 1 290 ? -9.688 -1.547 -21.874 1.00 88.06 290 ARG A O 1
ATOM 2380 N N . ALA A 1 291 ? -9.846 0.026 -23.475 1.00 83.75 291 ALA A N 1
ATOM 2381 C CA . ALA A 1 291 ? -9.970 -0.925 -24.577 1.00 83.75 291 ALA A CA 1
ATOM 2382 C C . ALA A 1 291 ? -8.762 -1.875 -24.652 1.00 83.75 291 ALA A C 1
ATOM 2384 O O . ALA A 1 291 ? -8.948 -3.089 -24.698 1.00 83.75 291 ALA A O 1
ATOM 2385 N N . SER A 1 292 ? -7.538 -1.339 -24.576 1.00 83.75 292 SER A N 1
ATOM 2386 C CA . SER A 1 292 ? -6.321 -2.162 -24.630 1.00 83.75 292 SER A CA 1
ATOM 2387 C C . SER A 1 292 ? -6.168 -3.097 -23.431 1.00 83.75 292 SER A C 1
ATOM 2389 O O . SER A 1 292 ? -5.704 -4.225 -23.582 1.00 83.75 292 SER A O 1
ATOM 2391 N N . LEU A 1 293 ? -6.581 -2.657 -22.240 1.00 86.25 293 LEU A N 1
ATOM 2392 C CA . LEU A 1 293 ? -6.425 -3.447 -21.022 1.00 86.25 293 LEU A CA 1
ATOM 2393 C C . LEU A 1 293 ? -7.439 -4.590 -20.959 1.00 86.25 293 LEU A C 1
ATOM 2395 O O . LEU A 1 293 ? -7.057 -5.708 -20.613 1.00 86.25 293 LEU A O 1
ATOM 2399 N N . ILE A 1 294 ? -8.681 -4.335 -21.380 1.00 86.50 294 ILE A N 1
ATOM 2400 C CA . ILE A 1 294 ? -9.709 -5.373 -21.518 1.00 86.50 294 ILE A CA 1
ATOM 2401 C C . ILE A 1 294 ? -9.310 -6.378 -22.605 1.00 86.50 294 ILE A C 1
ATOM 2403 O O . ILE A 1 294 ? -9.391 -7.582 -22.380 1.00 86.50 294 ILE A O 1
ATOM 2407 N N . GLU A 1 295 ? -8.815 -5.915 -23.758 1.00 85.19 295 GLU A N 1
ATOM 2408 C CA . GLU A 1 295 ? -8.352 -6.803 -24.836 1.00 85.19 295 GLU A CA 1
ATOM 2409 C C . GLU A 1 295 ? -7.170 -7.681 -24.395 1.00 85.19 295 GLU A C 1
ATOM 2411 O O . GLU A 1 295 ? -7.099 -8.857 -24.749 1.00 85.19 295 GLU A O 1
ATOM 2416 N N . SER A 1 296 ? -6.270 -7.140 -23.569 1.00 82.69 296 SER A N 1
ATOM 2417 C CA . SER A 1 296 ? -5.154 -7.901 -22.997 1.00 82.69 296 SER A CA 1
ATOM 2418 C C . SER A 1 296 ? -5.569 -8.918 -21.923 1.00 82.69 296 SER A C 1
ATOM 2420 O O . SER A 1 296 ? -4.749 -9.747 -21.525 1.00 82.69 296 SER A O 1
ATOM 2422 N N . GLY A 1 297 ? -6.816 -8.853 -21.438 1.00 82.31 297 GLY A N 1
ATOM 2423 C CA . GLY A 1 297 ? -7.314 -9.666 -20.328 1.00 82.31 297 GLY A CA 1
ATOM 2424 C C . GLY A 1 297 ? -6.700 -9.314 -18.969 1.00 82.31 297 GLY A C 1
ATOM 2425 O O . GLY A 1 297 ? -6.759 -10.130 -18.053 1.00 82.31 297 GLY A O 1
ATOM 2426 N N . LEU A 1 298 ? -6.080 -8.134 -18.825 1.00 83.12 298 LEU A N 1
ATOM 2427 C CA . LEU A 1 298 ? -5.476 -7.709 -17.558 1.00 83.12 298 LEU A CA 1
ATOM 2428 C C . LEU A 1 298 ? -6.539 -7.321 -16.522 1.00 83.12 298 LEU A C 1
ATOM 2430 O O . LEU A 1 298 ? -6.372 -7.591 -15.332 1.00 83.12 298 LEU A O 1
ATOM 2434 N N . VAL A 1 299 ? -7.609 -6.666 -16.979 1.00 86.19 299 VAL A N 1
ATOM 2435 C CA . VAL A 1 299 ? -8.741 -6.207 -16.164 1.00 86.19 299 VAL A CA 1
ATOM 2436 C C . VAL A 1 299 ? -10.041 -6.370 -16.945 1.00 86.19 299 VAL A C 1
ATOM 2438 O O . VAL A 1 299 ? -10.048 -6.247 -18.168 1.00 86.19 299 VAL A O 1
ATOM 2441 N N . ASP A 1 300 ? -11.144 -6.595 -16.238 1.00 85.81 300 ASP A N 1
ATOM 2442 C CA . ASP A 1 300 ? -12.488 -6.605 -16.826 1.00 85.81 300 ASP A CA 1
ATOM 2443 C C . ASP A 1 300 ? -13.028 -5.186 -16.999 1.00 85.81 300 ASP A C 1
ATOM 2445 O O . ASP A 1 300 ? -13.803 -4.906 -17.913 1.00 85.81 300 ASP A O 1
ATOM 2449 N N . ASP A 1 301 ? -12.644 -4.291 -16.086 1.00 86.56 301 ASP A N 1
ATOM 2450 C CA . ASP A 1 301 ? -13.093 -2.911 -16.103 1.00 86.56 301 ASP A CA 1
ATOM 2451 C C . ASP A 1 301 ? -12.106 -1.950 -15.428 1.00 86.56 301 ASP A C 1
ATOM 2453 O O . ASP A 1 301 ? -11.237 -2.355 -14.656 1.00 86.56 301 ASP A O 1
ATOM 2457 N N . ILE A 1 302 ? -12.272 -0.657 -15.706 1.00 87.56 302 ILE A N 1
ATOM 2458 C CA . ILE A 1 302 ? -11.562 0.453 -15.084 1.00 87.56 302 ILE A CA 1
ATOM 2459 C C . ILE A 1 302 ? -12.579 1.473 -14.591 1.00 87.56 302 ILE A C 1
ATOM 2461 O O . ILE A 1 302 ? -13.357 2.028 -15.370 1.00 87.56 302 ILE A O 1
ATOM 2465 N N . ILE A 1 303 ? -12.531 1.765 -13.295 1.00 88.19 303 ILE A N 1
ATOM 2466 C CA . ILE A 1 303 ? -13.424 2.722 -12.650 1.00 88.19 303 ILE A CA 1
ATOM 2467 C C . ILE A 1 303 ? -12.661 3.972 -12.219 1.00 88.19 303 ILE A C 1
ATOM 2469 O O . ILE A 1 303 ? -11.577 3.907 -11.640 1.00 88.19 303 ILE A O 1
ATOM 2473 N N . LEU A 1 304 ? -13.251 5.137 -12.491 1.00 87.50 304 LEU A N 1
ATOM 2474 C CA . LEU A 1 304 ? -12.728 6.424 -12.045 1.00 87.50 304 LEU A CA 1
ATOM 2475 C C . LEU A 1 304 ? -13.416 6.841 -10.747 1.00 87.50 304 LEU A C 1
ATOM 2477 O O . LEU A 1 304 ? -14.587 7.224 -10.747 1.00 87.50 304 LEU A O 1
ATOM 2481 N N . VAL A 1 305 ? -12.669 6.834 -9.651 1.00 84.12 305 VAL A N 1
ATOM 2482 C CA . VAL A 1 305 ? -13.165 7.161 -8.318 1.00 84.12 305 VAL A CA 1
ATOM 2483 C C . VAL A 1 305 ? -12.771 8.581 -7.948 1.00 84.12 305 VAL A C 1
ATOM 2485 O O . VAL A 1 305 ? -11.601 8.971 -7.928 1.00 84.12 305 VAL A O 1
ATOM 2488 N N . ARG A 1 306 ? -13.773 9.396 -7.627 1.00 84.38 306 ARG A N 1
ATOM 2489 C CA . ARG A 1 306 ? -13.553 10.790 -7.254 1.00 84.38 306 ARG A CA 1
ATOM 2490 C C . ARG A 1 306 ? -13.428 10.936 -5.743 1.00 84.38 306 ARG A C 1
ATOM 2492 O O . ARG A 1 306 ? -14.410 10.797 -5.021 1.00 84.38 306 ARG A O 1
ATOM 2499 N N . VAL A 1 307 ? -12.251 11.346 -5.273 1.00 78.25 307 VAL A N 1
ATOM 2500 C CA . VAL A 1 307 ? -12.010 11.579 -3.841 1.00 78.25 307 VAL A CA 1
ATOM 2501 C C . VAL A 1 307 ? -12.273 13.042 -3.481 1.00 78.25 307 VAL A C 1
ATOM 2503 O O . VAL A 1 307 ? -11.673 13.958 -4.063 1.00 78.25 307 VAL A O 1
ATOM 2506 N N . PRO A 1 308 ? -13.143 13.321 -2.495 1.00 75.44 308 PRO A N 1
ATOM 2507 C CA . PRO A 1 308 ? -13.319 14.669 -1.983 1.00 75.44 308 PRO A CA 1
ATOM 2508 C C . PRO A 1 308 ? -12.058 15.126 -1.234 1.00 75.44 308 PRO A C 1
ATOM 2510 O O . PRO A 1 308 ? -11.828 14.786 -0.084 1.00 75.44 308 PRO A O 1
ATOM 2513 N N . MET A 1 309 ? -11.276 16.011 -1.850 1.00 72.06 309 MET A N 1
ATOM 2514 C CA . MET A 1 309 ? -10.062 16.572 -1.223 1.00 72.06 309 MET A CA 1
ATOM 2515 C C . MET A 1 309 ? -10.305 17.445 0.011 1.00 72.06 309 MET A C 1
ATOM 2517 O O . MET A 1 309 ? -9.361 17.883 0.666 1.00 72.06 309 MET A O 1
ATOM 2521 N N . LYS A 1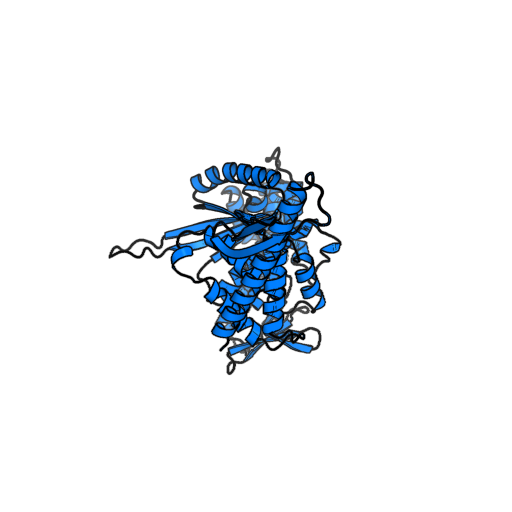 310 ? -11.558 17.835 0.273 1.00 77.94 310 LYS A N 1
ATOM 2522 C CA . LYS A 1 310 ? -11.840 18.806 1.332 1.00 77.94 310 LYS A CA 1
ATOM 2523 C C . LYS A 1 310 ? -11.606 18.129 2.683 1.00 77.94 310 LYS A C 1
ATOM 2525 O O . LYS A 1 310 ? -12.305 17.182 3.003 1.00 77.94 310 LYS A O 1
ATOM 2530 N N . GLY A 1 311 ? -10.650 18.648 3.447 1.00 82.69 311 GLY A N 1
ATOM 2531 C CA . GLY A 1 311 ? -10.289 18.121 4.764 1.00 82.69 311 GLY A CA 1
ATOM 2532 C C . GLY A 1 311 ? -9.191 17.059 4.742 1.00 82.69 311 GLY A C 1
ATOM 2533 O O . GLY A 1 311 ? -8.619 16.804 5.787 1.00 82.69 311 GLY A O 1
ATOM 2534 N N . LEU A 1 312 ? -8.805 16.494 3.588 1.00 86.38 312 LEU A N 1
ATOM 2535 C CA . LEU A 1 312 ? -7.804 15.414 3.542 1.00 86.38 312 LEU A CA 1
ATOM 2536 C C . LEU A 1 312 ? -6.459 15.824 4.163 1.00 86.38 312 LEU A C 1
ATOM 2538 O O . LEU A 1 312 ? -5.920 15.113 5.005 1.00 86.38 312 LEU A O 1
ATOM 2542 N N . VAL A 1 313 ? -5.961 17.008 3.788 1.00 87.44 313 VAL A N 1
ATOM 2543 C CA . VAL A 1 313 ? -4.724 17.583 4.343 1.00 87.44 313 VAL A CA 1
ATOM 2544 C C . VAL A 1 313 ? -4.840 17.787 5.852 1.00 87.44 313 VAL A C 1
ATOM 2546 O O . VAL A 1 313 ? -3.894 17.504 6.579 1.00 87.44 313 VAL A O 1
ATOM 2549 N N . GLU A 1 314 ? -6.001 18.238 6.328 1.00 89.94 314 GLU A N 1
ATOM 2550 C CA . GLU A 1 314 ? -6.265 18.449 7.752 1.00 89.94 314 GLU A CA 1
ATOM 2551 C C . GLU A 1 314 ? -6.285 17.116 8.508 1.00 89.94 314 GLU A C 1
ATOM 2553 O O . GLU A 1 314 ? -5.615 16.992 9.527 1.00 89.94 314 GLU A O 1
ATOM 2558 N N . HIS A 1 315 ? -6.978 16.099 7.988 1.00 90.94 315 HIS A N 1
ATOM 2559 C CA . HIS A 1 315 ? -7.044 14.765 8.590 1.00 90.94 315 HIS A CA 1
ATOM 2560 C C . HIS A 1 315 ? -5.661 14.115 8.680 1.00 90.94 315 HIS A C 1
ATOM 2562 O O . HIS A 1 315 ? -5.278 13.646 9.748 1.00 90.94 315 HIS A O 1
ATOM 2568 N N . TYR A 1 316 ? -4.879 14.172 7.601 1.00 91.38 316 TYR A N 1
ATOM 2569 C CA . TYR A 1 316 ? -3.501 13.683 7.586 1.00 91.38 316 TYR A CA 1
ATOM 2570 C C . TYR A 1 316 ? -2.598 14.452 8.561 1.00 91.38 316 TYR A C 1
ATOM 2572 O O . TYR A 1 316 ? -1.850 13.858 9.333 1.00 91.38 316 TYR A O 1
ATOM 2580 N N . THR A 1 317 ? -2.702 15.783 8.584 1.00 90.31 317 THR A N 1
ATOM 2581 C CA . THR A 1 317 ? -1.924 16.621 9.508 1.00 90.31 317 THR A CA 1
ATOM 2582 C C . THR A 1 317 ? -2.299 16.354 10.965 1.00 90.31 317 THR A C 1
ATOM 2584 O O . THR A 1 317 ? -1.423 16.344 11.826 1.00 90.31 317 THR A O 1
ATOM 2587 N N . ASN A 1 318 ? -3.578 16.120 11.261 1.00 92.25 318 ASN A N 1
ATOM 2588 C CA . ASN A 1 318 ? -4.036 15.784 12.607 1.00 92.25 318 ASN A CA 1
ATOM 2589 C C . ASN A 1 318 ? -3.557 14.396 13.038 1.00 92.25 318 ASN A C 1
ATOM 2591 O O . ASN A 1 318 ? -3.167 14.239 14.189 1.00 92.25 318 ASN A O 1
ATOM 2595 N N . TRP A 1 319 ? -3.518 13.435 12.114 1.00 93.56 319 TRP A N 1
ATOM 2596 C CA . TRP A 1 319 ? -2.932 12.119 12.354 1.00 93.56 319 TRP A CA 1
ATOM 2597 C C . TRP A 1 319 ? -1.438 12.212 12.692 1.00 93.56 319 TRP A C 1
ATOM 2599 O O . TRP A 1 319 ? -1.016 11.672 13.710 1.00 93.56 319 TRP A O 1
ATOM 2609 N N . ILE A 1 320 ? -0.651 12.992 11.938 1.00 91.50 320 ILE A N 1
ATOM 2610 C CA . ILE A 1 320 ? 0.762 13.250 12.281 1.00 91.50 320 ILE A CA 1
ATOM 2611 C C . ILE A 1 320 ? 0.891 13.924 13.653 1.00 91.50 320 ILE A C 1
ATOM 2613 O O . ILE A 1 320 ? 1.720 13.518 14.459 1.00 91.50 320 ILE A O 1
ATOM 2617 N N . LYS A 1 321 ? 0.075 14.951 13.932 1.00 90.94 321 LYS A N 1
ATOM 2618 C CA . LYS A 1 321 ? 0.092 15.675 15.217 1.00 90.94 321 LYS A CA 1
ATOM 2619 C C . LYS A 1 321 ? -0.309 14.806 16.411 1.00 90.94 321 LYS A C 1
ATOM 2621 O O . LYS A 1 321 ? 0.036 15.161 17.530 1.00 90.94 321 LYS A O 1
ATOM 2626 N N . GLY A 1 322 ? -1.058 13.730 16.182 1.00 90.38 322 GLY A N 1
ATOM 2627 C CA . GLY A 1 322 ? -1.408 12.732 17.192 1.00 90.38 322 GLY A CA 1
ATOM 2628 C C . GLY A 1 322 ? -0.347 11.647 17.375 1.00 90.38 322 GLY A C 1
ATOM 2629 O O . GLY A 1 322 ? -0.684 10.574 17.851 1.00 90.38 322 GLY A O 1
ATOM 2630 N N . ASP A 1 323 ? 0.894 11.883 16.940 1.00 91.62 323 ASP A N 1
ATOM 2631 C CA . ASP A 1 323 ? 1.978 10.895 16.932 1.00 91.62 323 ASP A CA 1
ATOM 2632 C C . ASP A 1 323 ? 1.661 9.646 16.096 1.00 91.62 323 ASP A C 1
ATOM 2634 O O . ASP A 1 323 ? 2.163 8.552 16.360 1.00 91.62 323 ASP A O 1
ATOM 2638 N N . MET A 1 324 ? 0.870 9.823 15.030 1.00 93.19 324 MET A N 1
ATOM 2639 C CA . MET A 1 324 ? 0.531 8.788 14.051 1.00 93.19 324 MET A CA 1
ATOM 2640 C C . MET A 1 324 ? -0.083 7.546 14.720 1.00 93.19 324 MET A C 1
ATOM 2642 O O . MET A 1 324 ? 0.555 6.491 14.719 1.00 93.19 324 MET A O 1
ATOM 2646 N N . PRO A 1 325 ? -1.280 7.639 15.328 1.00 94.25 325 PRO A N 1
ATOM 2647 C CA . PRO A 1 325 ? -1.927 6.490 15.960 1.00 94.25 325 PRO A CA 1
ATOM 2648 C C . PRO A 1 325 ? -2.212 5.367 14.948 1.00 94.25 325 PRO A C 1
ATOM 2650 O O . PRO A 1 325 ? -2.302 5.649 13.741 1.00 94.25 325 PRO A O 1
ATOM 2653 N N . PRO A 1 326 ? -2.357 4.106 15.402 1.00 95.00 326 PRO A N 1
ATOM 2654 C CA . PRO A 1 326 ? -2.607 2.977 14.518 1.00 95.00 326 PRO A CA 1
ATOM 2655 C C . PRO A 1 326 ? -3.884 3.134 13.681 1.00 95.00 326 PRO A C 1
ATOM 2657 O O . PRO A 1 326 ? -4.899 3.676 14.127 1.00 95.00 326 PRO A O 1
ATOM 2660 N N . GLY A 1 327 ? -3.841 2.612 12.462 1.00 92.31 327 GLY A N 1
ATOM 2661 C CA . GLY A 1 327 ? -4.914 2.641 11.473 1.00 92.31 327 GLY A CA 1
ATOM 2662 C C . GLY A 1 327 ? -4.764 3.751 10.443 1.00 92.31 327 GLY A C 1
ATOM 2663 O O . GLY A 1 327 ? -5.541 3.809 9.492 1.00 92.31 327 GLY A O 1
ATOM 2664 N N . GLY A 1 328 ? -3.769 4.622 10.590 1.00 93.44 328 GLY A N 1
ATOM 2665 C CA . GLY A 1 328 ? -3.457 5.654 9.616 1.00 93.44 328 GLY A CA 1
ATOM 2666 C C . GLY A 1 328 ? -4.448 6.831 9.600 1.00 93.44 328 GLY A C 1
ATOM 2667 O O . GLY A 1 328 ? -5.360 6.931 10.428 1.00 93.44 328 GLY A O 1
ATOM 2668 N N . PRO A 1 329 ? -4.320 7.738 8.615 1.00 92.81 329 PRO A N 1
ATOM 2669 C CA . PRO A 1 329 ? -5.116 8.967 8.518 1.00 92.81 329 PRO A CA 1
ATOM 2670 C C . PRO A 1 329 ? -6.632 8.760 8.386 1.00 92.81 329 PRO A C 1
ATOM 2672 O O . PRO A 1 329 ? -7.407 9.675 8.673 1.00 92.81 329 PRO A O 1
ATOM 2675 N N . ILE A 1 330 ? -7.075 7.577 7.944 1.00 92.38 330 ILE A N 1
ATOM 2676 C CA . ILE A 1 330 ? -8.497 7.230 7.768 1.00 92.38 330 ILE A CA 1
ATOM 2677 C C . ILE A 1 330 ? -9.280 7.277 9.090 1.00 92.38 330 ILE A C 1
ATOM 2679 O O . ILE A 1 330 ? -10.489 7.517 9.082 1.00 92.38 330 ILE A O 1
ATOM 2683 N N . THR A 1 331 ? -8.599 7.121 10.230 1.00 91.38 331 THR A N 1
ATOM 2684 C CA . THR A 1 331 ? -9.186 7.239 11.576 1.00 91.38 331 THR A CA 1
ATOM 2685 C C . THR A 1 331 ? -9.692 8.655 11.870 1.00 91.38 331 THR A C 1
ATOM 2687 O O . THR A 1 331 ? -10.691 8.823 12.567 1.00 91.38 331 THR A O 1
ATOM 2690 N N . TYR A 1 332 ? -9.077 9.675 11.262 1.00 91.38 332 TYR A N 1
ATOM 2691 C CA . TYR A 1 332 ? -9.472 11.080 11.391 1.00 91.38 332 TYR A CA 1
ATOM 2692 C C . TYR A 1 332 ? -10.522 11.505 10.357 1.00 91.38 332 TYR A C 1
ATOM 2694 O O . TYR A 1 332 ? -11.071 12.606 10.462 1.00 91.38 332 TYR A O 1
ATOM 2702 N N . ILE A 1 333 ? -10.807 10.665 9.356 1.00 89.69 333 ILE A N 1
ATOM 2703 C CA . ILE A 1 333 ? -11.803 10.945 8.319 1.00 89.69 333 ILE A CA 1
ATOM 2704 C C . ILE A 1 333 ? -13.208 10.625 8.859 1.00 89.69 333 ILE A C 1
ATOM 2706 O O . ILE A 1 333 ? -13.441 9.517 9.345 1.00 89.69 333 ILE A O 1
ATOM 2710 N N . PRO A 1 334 ? -14.183 11.552 8.748 1.00 88.00 334 PRO A N 1
ATOM 2711 C CA . PRO A 1 334 ? -15.531 11.327 9.254 1.00 88.00 334 PRO A CA 1
ATOM 2712 C C . PRO A 1 334 ? -16.196 10.094 8.623 1.00 88.00 334 PRO A C 1
ATOM 2714 O O . PRO A 1 334 ? -16.078 9.917 7.405 1.00 88.00 334 PRO A O 1
ATOM 2717 N N . PRO A 1 335 ? -17.013 9.334 9.377 1.00 85.69 335 PRO A N 1
ATOM 2718 C CA . PRO A 1 335 ? -17.698 8.148 8.856 1.00 85.69 335 PRO A CA 1
ATOM 2719 C C . PRO A 1 335 ? -18.519 8.389 7.575 1.00 85.69 335 PRO A C 1
ATOM 2721 O O . PRO A 1 335 ? -18.558 7.544 6.693 1.00 85.69 335 PRO A O 1
ATOM 2724 N N . SER A 1 336 ? -19.099 9.588 7.385 1.00 82.62 336 SER A N 1
ATOM 2725 C CA . SER A 1 336 ? -19.753 9.998 6.113 1.00 82.62 336 SER A CA 1
ATOM 2726 C C . SER A 1 336 ? -18.874 9.781 4.907 1.00 82.62 336 SER A C 1
ATOM 2728 O O . SER A 1 336 ? -19.341 9.393 3.842 1.00 82.62 336 SER A O 1
ATOM 2730 N N . VAL A 1 337 ? -17.634 10.235 5.054 1.00 85.25 337 VAL A N 1
ATOM 2731 C CA . VAL A 1 337 ? -16.706 10.379 3.950 1.00 85.25 337 VAL A CA 1
ATOM 2732 C C . VAL A 1 337 ? -16.127 9.010 3.648 1.00 85.25 337 VAL A C 1
ATOM 2734 O O . VAL A 1 337 ? -16.045 8.662 2.480 1.00 85.25 337 VAL A O 1
ATOM 2737 N N . ARG A 1 338 ? -15.840 8.201 4.673 1.00 87.31 338 ARG A N 1
ATOM 2738 C CA . ARG A 1 338 ? -15.444 6.797 4.502 1.00 87.31 338 ARG A CA 1
ATOM 2739 C C . ARG A 1 338 ? -16.526 5.984 3.807 1.00 87.31 338 ARG A C 1
ATOM 2741 O O . ARG A 1 338 ? -16.250 5.408 2.761 1.00 87.31 338 ARG A O 1
ATOM 2748 N N . LYS A 1 339 ? -17.771 6.079 4.282 1.00 85.31 339 LYS A N 1
ATOM 2749 C CA . LYS A 1 339 ? -18.926 5.447 3.640 1.00 85.31 339 LYS A CA 1
ATOM 2750 C C . LYS A 1 339 ? -19.056 5.858 2.175 1.00 85.31 339 LYS A C 1
ATOM 2752 O O . LYS A 1 339 ? -19.266 5.015 1.313 1.00 85.31 339 LYS A O 1
ATOM 2757 N N . MET A 1 340 ? -18.909 7.150 1.878 1.00 84.25 340 MET A N 1
ATOM 2758 C CA . MET A 1 340 ? -18.934 7.645 0.500 1.00 84.25 340 MET A CA 1
ATOM 2759 C C . MET A 1 340 ? -17.795 7.052 -0.339 1.00 84.25 340 MET A C 1
ATOM 2761 O O . MET A 1 340 ? -18.050 6.622 -1.455 1.00 84.25 340 MET A O 1
ATOM 2765 N N . LEU A 1 341 ? -16.565 7.001 0.180 1.00 84.31 341 LEU A N 1
ATOM 2766 C CA . LEU A 1 341 ? -15.424 6.410 -0.526 1.00 84.31 341 LEU A CA 1
ATOM 2767 C C . LEU A 1 341 ? -15.662 4.931 -0.836 1.00 84.31 341 LEU A C 1
ATOM 2769 O O . LEU A 1 341 ? -15.461 4.517 -1.975 1.00 84.31 341 LEU A O 1
ATOM 2773 N N . LEU A 1 342 ? -16.150 4.168 0.147 1.00 86.06 342 LEU A N 1
ATOM 2774 C CA . LEU A 1 342 ? -16.529 2.769 -0.042 1.00 86.06 342 LEU A CA 1
ATOM 2775 C C . LEU A 1 342 ? -17.597 2.644 -1.125 1.00 86.06 342 LEU A C 1
ATOM 2777 O O . LEU A 1 342 ? -17.418 1.894 -2.074 1.00 86.06 342 LEU A O 1
ATOM 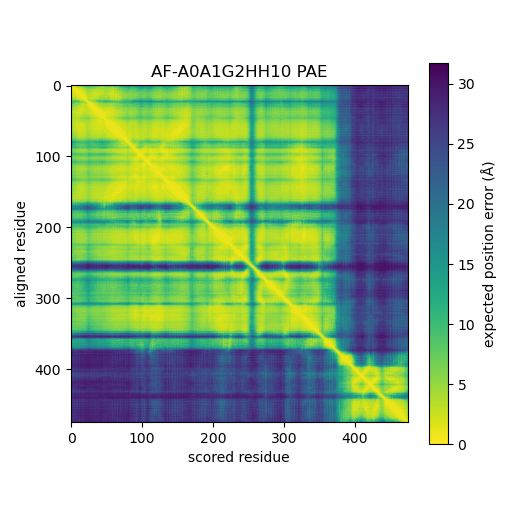2781 N N . GLN A 1 343 ? -18.669 3.433 -1.042 1.00 84.75 343 GLN A N 1
ATOM 2782 C CA . GLN A 1 343 ? -19.738 3.416 -2.038 1.00 84.75 343 GLN A CA 1
ATOM 2783 C C . GLN A 1 343 ? -19.246 3.759 -3.444 1.00 84.75 343 GLN A C 1
ATOM 2785 O O . GLN A 1 343 ? -19.661 3.110 -4.394 1.00 84.75 343 GLN A O 1
ATOM 2790 N N . GLU A 1 344 ? -18.397 4.771 -3.611 1.00 82.69 344 GLU A N 1
ATOM 2791 C CA . GLU A 1 344 ? -17.924 5.175 -4.940 1.00 82.69 344 GLU A CA 1
ATOM 2792 C C . GLU A 1 344 ? -17.043 4.108 -5.597 1.00 82.69 344 GLU A C 1
ATOM 2794 O O . GLU A 1 344 ? -17.160 3.896 -6.800 1.00 82.69 344 GLU A O 1
ATOM 2799 N N . VAL A 1 345 ? -16.215 3.403 -4.822 1.00 83.75 345 VAL A N 1
ATOM 2800 C CA . VAL A 1 345 ? -15.420 2.280 -5.338 1.00 83.75 345 VAL A CA 1
ATOM 2801 C C . VAL A 1 345 ? -16.317 1.065 -5.605 1.00 83.75 345 VAL A C 1
ATOM 2803 O O . VAL A 1 345 ? -16.284 0.506 -6.697 1.00 83.75 345 VAL A O 1
ATOM 2806 N N . LEU A 1 346 ? -17.164 0.679 -4.644 1.00 82.88 346 LEU A N 1
ATOM 2807 C CA . LEU A 1 346 ? -17.986 -0.534 -4.727 1.00 82.88 346 LEU A CA 1
ATOM 2808 C C . LEU A 1 346 ? -19.099 -0.448 -5.780 1.00 82.88 346 LEU A C 1
ATOM 2810 O O . LEU A 1 346 ? -19.422 -1.461 -6.391 1.00 82.88 346 LEU A O 1
ATOM 2814 N N . LYS A 1 347 ? -19.653 0.743 -6.058 1.00 80.06 347 LYS A N 1
ATOM 2815 C CA . LYS A 1 347 ? -20.652 0.948 -7.130 1.00 80.06 347 LYS A CA 1
ATOM 2816 C C . LYS A 1 347 ? -20.163 0.475 -8.495 1.00 80.06 347 LYS A C 1
ATOM 2818 O O . LYS A 1 347 ? -20.982 0.084 -9.324 1.00 80.06 347 LYS A O 1
ATOM 2823 N N . GLY A 1 348 ? -18.858 0.586 -8.735 1.00 70.88 348 GLY A N 1
ATOM 2824 C CA . GLY A 1 348 ? -18.218 0.188 -9.980 1.00 70.88 348 GLY A CA 1
ATOM 2825 C C . GLY A 1 348 ? -17.900 -1.305 -10.066 1.00 70.88 348 GLY A C 1
ATOM 2826 O O . GLY A 1 348 ? -17.475 -1.761 -11.120 1.00 70.88 348 GLY A O 1
ATOM 2827 N N . ILE A 1 349 ? -18.104 -2.066 -8.987 1.00 75.12 349 ILE A N 1
ATOM 2828 C CA . ILE A 1 349 ? -17.820 -3.498 -8.943 1.00 75.12 349 ILE A CA 1
ATOM 2829 C C . ILE A 1 349 ? -19.132 -4.273 -9.160 1.00 75.12 349 ILE A C 1
ATOM 2831 O O . ILE A 1 349 ? -20.081 -4.111 -8.384 1.00 75.12 349 ILE A O 1
ATOM 2835 N N . PRO A 1 350 ? -19.221 -5.132 -10.192 1.00 66.56 350 PRO A N 1
ATOM 2836 C CA . PRO A 1 350 ? -20.395 -5.972 -10.421 1.00 66.56 350 PRO A CA 1
ATOM 2837 C C . PRO A 1 350 ? -20.747 -6.819 -9.184 1.00 66.56 350 PRO A C 1
ATOM 2839 O O . PRO A 1 350 ? -19.858 -7.326 -8.505 1.00 66.56 350 PRO A O 1
ATOM 2842 N N . ASN A 1 351 ? -22.043 -6.995 -8.901 1.00 61.38 351 ASN A N 1
ATOM 2843 C CA . ASN A 1 351 ? -22.602 -7.804 -7.797 1.00 61.38 351 ASN A CA 1
ATOM 2844 C C . ASN A 1 351 ? -22.333 -7.312 -6.360 1.00 61.38 351 ASN A C 1
ATOM 2846 O O . ASN A 1 351 ? -22.974 -7.799 -5.431 1.00 61.38 351 ASN A O 1
ATOM 2850 N N . PHE A 1 352 ? -21.486 -6.299 -6.152 1.00 63.59 352 PHE A N 1
ATOM 2851 C CA . PHE A 1 352 ? -21.325 -5.677 -4.829 1.00 63.59 352 PHE A CA 1
ATOM 2852 C C . PHE A 1 352 ? -22.569 -4.897 -4.381 1.00 63.59 352 PHE A C 1
ATOM 2854 O O . PHE A 1 352 ? -22.840 -4.777 -3.189 1.00 63.59 352 PHE A O 1
ATOM 2861 N N . ASN A 1 353 ? -23.379 -4.435 -5.339 1.00 50.50 353 ASN A N 1
ATOM 2862 C CA . ASN A 1 353 ? -24.655 -3.766 -5.073 1.00 50.50 353 ASN A CA 1
ATOM 2863 C C . ASN A 1 353 ? -25.748 -4.707 -4.518 1.00 50.50 353 ASN A C 1
ATOM 2865 O O . ASN A 1 353 ? -26.781 -4.210 -4.073 1.00 50.50 353 ASN A O 1
ATOM 2869 N N . GLU A 1 354 ? -25.557 -6.033 -4.553 1.00 44.66 354 GLU A N 1
ATOM 2870 C CA . GLU A 1 354 ? -26.594 -7.011 -4.182 1.00 44.66 354 GLU A CA 1
ATOM 2871 C C . GLU A 1 354 ? -26.390 -7.669 -2.806 1.00 44.66 354 GLU A C 1
ATOM 2873 O O . GLU A 1 354 ? -27.340 -8.257 -2.289 1.00 44.66 354 GLU A O 1
ATOM 2878 N N . VAL A 1 355 ? -25.192 -7.597 -2.202 1.00 42.16 355 VAL A N 1
ATOM 2879 C CA . VAL A 1 355 ? -24.837 -8.502 -1.083 1.00 42.16 355 VAL A CA 1
ATOM 2880 C C . VAL A 1 355 ? -24.325 -7.813 0.190 1.00 42.16 355 VAL A C 1
ATOM 2882 O O . VAL A 1 355 ? -24.436 -8.414 1.253 1.00 42.16 355 VAL A O 1
ATOM 2885 N N . GLU A 1 356 ? -23.874 -6.554 0.166 1.00 53.69 356 GLU A N 1
ATOM 2886 C CA . GLU A 1 356 ? -23.376 -5.892 1.385 1.00 53.69 356 GLU A CA 1
ATOM 2887 C C . GLU A 1 356 ? -24.028 -4.526 1.613 1.00 53.69 356 GLU A C 1
ATOM 2889 O O . GLU A 1 356 ? -23.936 -3.603 0.798 1.00 53.69 356 GLU A O 1
ATOM 2894 N N . ASN A 1 357 ? -24.694 -4.372 2.759 1.00 66.38 357 ASN A N 1
ATOM 2895 C CA . ASN A 1 357 ? -25.173 -3.071 3.183 1.00 66.38 357 ASN A CA 1
ATOM 2896 C C . ASN A 1 357 ? -23.945 -2.247 3.587 1.00 66.38 357 ASN A C 1
ATOM 2898 O O . ASN A 1 357 ? -23.347 -2.488 4.626 1.00 66.38 357 ASN A O 1
ATOM 2902 N N . VAL A 1 358 ? -23.540 -1.268 2.776 1.00 68.81 358 VAL A N 1
ATOM 2903 C CA . VAL A 1 358 ? -22.411 -0.374 3.112 1.00 68.81 358 VAL A CA 1
ATOM 2904 C C . VAL A 1 358 ? -22.621 0.304 4.480 1.00 68.81 358 VAL A C 1
ATOM 2906 O O . VAL A 1 358 ? -21.656 0.687 5.137 1.00 68.81 358 VAL A O 1
ATOM 2909 N N . ASP A 1 359 ? -23.873 0.429 4.941 1.00 69.00 359 ASP A N 1
ATOM 2910 C CA . ASP A 1 359 ? -24.171 0.802 6.327 1.00 69.00 359 ASP A CA 1
ATOM 2911 C C . ASP A 1 359 ? -23.647 -0.214 7.352 1.00 69.00 359 ASP A C 1
ATOM 2913 O O . ASP A 1 359 ? -23.039 0.207 8.321 1.00 69.00 359 ASP A O 1
ATOM 2917 N N . GLU A 1 360 ? -23.789 -1.520 7.126 1.00 74.06 360 GLU A N 1
ATOM 2918 C CA . GLU A 1 360 ? -23.273 -2.581 8.003 1.00 74.06 360 GLU A CA 1
ATOM 2919 C C . GLU A 1 360 ? -21.736 -2.609 8.033 1.00 74.06 360 GLU A C 1
ATOM 2921 O O . GLU A 1 360 ? -21.140 -2.748 9.099 1.00 74.06 360 GLU A O 1
ATOM 2926 N N . ILE A 1 361 ? -21.073 -2.396 6.890 1.00 74.44 361 ILE A N 1
ATOM 2927 C CA . ILE A 1 361 ? -19.604 -2.267 6.830 1.00 74.44 361 ILE A CA 1
ATOM 2928 C C . ILE A 1 361 ? -19.141 -1.069 7.667 1.00 74.44 361 ILE A C 1
ATOM 2930 O O . ILE A 1 361 ? -18.224 -1.189 8.484 1.00 74.44 361 ILE A O 1
ATOM 2934 N N . GLU A 1 362 ? -19.775 0.093 7.486 1.00 73.44 362 GLU A N 1
ATOM 2935 C CA . GLU A 1 362 ? -19.414 1.301 8.228 1.00 73.44 362 GLU A CA 1
ATOM 2936 C C . GLU A 1 362 ? -19.796 1.180 9.711 1.00 73.44 362 GLU A C 1
ATOM 2938 O O . GLU A 1 362 ? -19.042 1.635 10.564 1.00 73.44 362 GLU A O 1
ATOM 2943 N N . GLU A 1 363 ? -20.915 0.540 10.050 1.00 73.69 363 GLU A N 1
ATOM 2944 C CA . GLU A 1 363 ? -21.310 0.245 11.431 1.00 73.69 363 GLU A CA 1
ATOM 2945 C C . GLU A 1 363 ? -20.299 -0.683 12.106 1.00 73.69 363 GLU A C 1
ATOM 2947 O O . GLU A 1 363 ? -19.870 -0.384 13.220 1.00 73.69 363 GLU A O 1
ATOM 2952 N N . ASN A 1 364 ? -19.825 -1.723 11.417 1.00 72.38 364 ASN A N 1
ATOM 2953 C CA . ASN A 1 364 ? -18.752 -2.593 11.896 1.00 72.38 364 ASN A CA 1
ATOM 2954 C C . ASN A 1 364 ? -17.437 -1.823 12.090 1.00 72.38 364 ASN A C 1
ATOM 2956 O O . ASN A 1 364 ? -16.759 -2.005 13.102 1.00 72.38 364 ASN A O 1
ATOM 2960 N N . MET A 1 365 ? -17.086 -0.912 11.177 1.00 72.38 365 MET A N 1
ATOM 2961 C CA . MET A 1 365 ? -15.925 -0.031 11.349 1.00 72.38 365 MET A CA 1
ATOM 2962 C C . MET A 1 365 ? -16.089 0.924 12.535 1.00 72.38 365 MET A C 1
ATOM 2964 O O . MET A 1 365 ? -15.167 1.088 13.330 1.00 72.38 365 MET A O 1
ATOM 2968 N N . ILE A 1 366 ? -17.246 1.577 12.663 1.00 68.94 366 ILE A N 1
ATOM 2969 C CA . ILE A 1 366 ? -17.550 2.509 13.754 1.00 68.94 366 ILE A CA 1
ATOM 2970 C C . ILE A 1 366 ? -17.533 1.769 15.087 1.00 68.94 366 ILE A C 1
ATOM 2972 O O . ILE A 1 366 ? -16.959 2.279 16.043 1.00 68.94 366 ILE A O 1
ATOM 2976 N N . PHE A 1 367 ? -18.128 0.579 15.154 1.00 69.94 367 PHE A N 1
ATOM 2977 C CA . PHE A 1 367 ? -18.101 -0.279 16.330 1.00 69.94 367 PHE A CA 1
ATOM 2978 C C . PHE A 1 367 ? -16.656 -0.572 16.739 1.00 69.94 367 PHE A C 1
ATOM 2980 O O . PHE A 1 367 ? -16.267 -0.254 17.860 1.00 69.94 367 PHE A O 1
ATOM 2987 N N . ARG A 1 368 ? -15.826 -1.034 15.796 1.00 67.69 368 ARG A N 1
ATOM 2988 C CA . ARG A 1 368 ? -14.404 -1.317 16.040 1.00 67.69 368 ARG A CA 1
ATOM 2989 C C . ARG A 1 368 ? -13.603 -0.088 16.447 1.00 67.69 368 ARG A C 1
ATOM 2991 O O . ARG A 1 368 ? -12.689 -0.234 17.240 1.00 67.69 368 ARG A O 1
ATOM 2998 N N . ILE A 1 369 ? -13.919 1.101 15.925 1.00 62.56 369 ILE A N 1
ATOM 2999 C CA . ILE A 1 369 ? -13.271 2.369 16.309 1.00 62.56 369 ILE A CA 1
ATOM 3000 C C . ILE A 1 369 ? -13.735 2.834 17.692 1.00 62.56 369 ILE A C 1
ATOM 3002 O O . ILE A 1 369 ? -12.927 3.312 18.479 1.00 62.56 369 ILE A O 1
ATOM 3006 N N . ASN A 1 370 ? -15.016 2.680 18.019 1.00 55.28 370 ASN A N 1
ATOM 3007 C CA . ASN A 1 370 ? -15.558 3.062 19.322 1.00 55.28 370 ASN A CA 1
ATOM 3008 C C . ASN A 1 370 ? -15.089 2.116 20.436 1.00 55.28 370 ASN A C 1
ATOM 3010 O O . ASN A 1 370 ? -14.857 2.562 21.559 1.00 55.28 370 ASN A O 1
ATOM 3014 N N . GLU A 1 371 ? -14.881 0.834 20.127 1.00 60.22 371 GLU A N 1
ATOM 3015 C CA . GLU A 1 371 ? -14.237 -0.124 21.030 1.00 60.22 371 GLU A CA 1
ATOM 3016 C C . GLU A 1 371 ? -12.762 0.195 21.317 1.00 60.22 371 GLU A C 1
ATOM 3018 O O . GLU A 1 371 ? -12.199 -0.413 22.236 1.00 60.22 371 GLU A O 1
ATOM 3023 N N . ARG A 1 372 ? -12.153 1.148 20.583 1.00 59.16 372 ARG A N 1
ATOM 3024 C CA . ARG A 1 372 ? -10.767 1.587 20.806 1.00 59.16 372 ARG A CA 1
ATOM 3025 C C . ARG A 1 372 ? -10.562 2.470 22.034 1.00 59.16 372 ARG A C 1
ATOM 3027 O O . ARG A 1 372 ? -9.427 2.748 22.394 1.00 59.16 372 ARG A O 1
ATOM 3034 N N . GLY A 1 373 ? -11.643 2.883 22.698 1.00 41.94 373 GLY A N 1
ATOM 3035 C CA . GLY A 1 373 ? -11.569 3.736 23.881 1.00 41.94 373 GLY A CA 1
ATOM 3036 C C . GLY A 1 373 ? -11.184 5.176 23.530 1.00 41.94 373 GLY A C 1
ATOM 3037 O O . GLY A 1 373 ? -10.034 5.484 23.258 1.00 41.94 373 GLY A O 1
ATOM 3038 N N . GLU A 1 374 ? -12.189 6.056 23.539 1.00 42.31 374 GLU A N 1
ATOM 3039 C CA . GLU A 1 374 ? -12.122 7.527 23.581 1.00 42.31 374 GLU A CA 1
ATOM 3040 C C . GLU A 1 374 ? -10.735 8.185 23.358 1.00 42.31 374 GLU A C 1
ATOM 3042 O O . GLU A 1 374 ? -10.081 8.635 24.300 1.00 42.31 374 GLU A O 1
ATOM 3047 N N . THR A 1 375 ? -10.339 8.400 22.098 1.00 39.66 375 THR A N 1
ATOM 3048 C CA . THR A 1 375 ? -9.311 9.399 21.762 1.00 39.66 375 THR A CA 1
ATOM 3049 C C . THR A 1 375 ? -9.853 10.807 22.053 1.00 39.66 375 THR A C 1
ATOM 3051 O O . THR A 1 375 ? -10.487 11.427 21.202 1.00 39.66 375 THR A O 1
ATOM 3054 N N . GLY A 1 376 ? -9.660 11.306 23.276 1.00 39.97 376 GLY A N 1
ATOM 3055 C CA . GLY A 1 376 ? -9.441 12.723 23.626 1.00 39.97 376 GLY A CA 1
ATOM 3056 C C . GLY A 1 376 ? -10.489 13.806 23.296 1.00 39.97 376 GLY A C 1
ATOM 3057 O O . GLY A 1 376 ? -10.332 14.938 23.749 1.00 39.97 376 GLY A O 1
ATOM 3058 N N . GLN A 1 377 ? -11.568 13.531 22.564 1.00 41.44 377 GLN A N 1
ATOM 3059 C CA . GLN A 1 377 ? -12.659 14.480 22.329 1.00 41.44 377 GLN A CA 1
ATOM 3060 C C . GLN A 1 377 ? -14.010 13.793 22.513 1.00 41.44 377 GLN A C 1
ATOM 3062 O O . GLN A 1 377 ? -14.542 13.168 21.599 1.00 41.44 377 GLN A O 1
ATOM 3067 N N . LYS A 1 378 ? -14.617 13.989 23.693 1.00 37.06 378 LYS A N 1
ATOM 3068 C CA . LYS A 1 378 ? -16.046 13.735 23.932 1.00 37.06 378 LYS A CA 1
ATOM 3069 C C . LYS A 1 378 ? -16.899 14.710 23.120 1.00 37.06 378 LYS A C 1
ATOM 3071 O O . LYS A 1 378 ? -17.535 15.607 23.662 1.00 37.06 378 LYS A O 1
ATOM 3076 N N . ILE A 1 379 ? -16.934 14.534 21.806 1.00 43.47 379 ILE A N 1
ATOM 3077 C CA . ILE A 1 379 ? -18.038 15.033 21.000 1.00 43.47 379 ILE A CA 1
ATOM 3078 C C . ILE A 1 379 ? -19.108 13.958 21.130 1.00 43.47 379 ILE A C 1
ATOM 3080 O O . ILE A 1 379 ? -18.972 12.869 20.583 1.00 43.47 379 ILE A O 1
ATOM 3084 N N . SER A 1 380 ? -20.162 14.242 21.898 1.00 47.66 380 SER A N 1
ATOM 3085 C CA . SER A 1 380 ? -21.316 13.343 22.017 1.00 47.66 380 SER A CA 1
ATOM 3086 C C . SER A 1 380 ? -21.725 12.849 20.623 1.00 47.66 380 SER A C 1
ATOM 3088 O O . SER A 1 380 ? -21.800 13.665 19.705 1.00 47.66 380 SER A O 1
ATOM 3090 N N . ASN A 1 381 ? -22.077 11.567 20.447 1.00 46.16 381 ASN A N 1
ATOM 3091 C CA . ASN A 1 381 ? -22.651 11.065 19.183 1.00 46.16 381 ASN A CA 1
ATOM 3092 C C . ASN A 1 381 ? -23.771 11.985 18.660 1.00 46.16 381 ASN A C 1
ATOM 3094 O O . ASN A 1 381 ? -23.919 12.206 17.462 1.00 46.16 381 ASN A O 1
ATOM 3098 N N . ARG A 1 382 ? -24.500 12.647 19.567 1.00 46.69 382 ARG A N 1
ATOM 3099 C CA . ARG A 1 382 ? -25.506 13.665 19.249 1.00 46.69 382 ARG A CA 1
ATOM 3100 C C . ARG A 1 382 ? -24.930 14.945 18.631 1.00 46.69 382 ARG A C 1
ATOM 3102 O O . ARG A 1 382 ? -25.595 15.567 17.808 1.00 46.69 382 ARG A O 1
ATOM 3109 N N . GLU A 1 383 ? -23.753 15.388 19.048 1.00 52.25 383 GLU A N 1
ATOM 3110 C CA . GLU A 1 383 ? -23.025 16.529 18.482 1.00 52.25 383 GLU A CA 1
ATOM 3111 C C . GLU A 1 383 ? -22.310 16.174 17.182 1.00 52.25 383 GLU A C 1
ATOM 3113 O O . GLU A 1 383 ? -22.340 16.978 16.254 1.00 52.25 383 GLU A O 1
ATOM 3118 N N . LEU A 1 384 ? -21.780 14.955 17.074 1.00 48.66 384 LEU A N 1
ATOM 3119 C CA . LEU A 1 384 ? -21.157 14.432 15.859 1.00 48.66 384 LEU A CA 1
ATOM 3120 C C . LEU A 1 384 ? -22.199 14.270 14.748 1.00 48.66 384 LEU A C 1
ATOM 3122 O O . LEU A 1 384 ? -22.003 14.789 13.655 1.00 48.66 384 LEU A O 1
ATOM 3126 N N . ILE A 1 385 ? -23.374 13.711 15.061 1.00 48.59 385 ILE A N 1
ATOM 3127 C CA . ILE A 1 385 ? -24.527 13.649 14.148 1.00 48.59 385 ILE A CA 1
ATOM 3128 C C . ILE A 1 385 ? -25.045 15.058 13.818 1.00 48.59 385 ILE A C 1
ATOM 3130 O O . ILE A 1 385 ? -25.366 15.348 12.668 1.00 48.59 385 ILE A O 1
ATOM 3134 N N . LYS A 1 386 ? -25.103 15.988 14.784 1.00 54.28 386 LYS A N 1
ATOM 3135 C CA . LYS A 1 386 ? -25.495 17.385 14.497 1.00 54.28 386 LYS A CA 1
ATOM 3136 C C . LYS A 1 386 ? -24.502 18.082 13.566 1.00 54.28 386 LYS A C 1
ATOM 3138 O O . LYS A 1 386 ? -24.947 18.812 12.683 1.00 54.28 386 LYS A O 1
ATOM 3143 N N . LYS A 1 387 ? -23.196 17.887 13.769 1.00 57.53 387 LYS A N 1
ATOM 3144 C CA . LYS A 1 387 ? -22.119 18.447 12.943 1.00 57.53 387 LYS A CA 1
ATOM 3145 C C . LYS A 1 387 ? -22.139 17.820 11.551 1.00 57.53 387 LYS A C 1
ATOM 3147 O O . LYS A 1 387 ? -22.202 18.553 10.577 1.00 57.53 387 LYS A O 1
ATOM 3152 N N . TYR A 1 388 ? -22.253 16.497 11.474 1.00 45.88 388 TYR A N 1
ATOM 3153 C CA . TYR A 1 388 ? -22.426 15.733 10.240 1.00 45.88 388 TYR A CA 1
ATOM 3154 C C . TYR A 1 388 ? -23.616 16.231 9.428 1.00 45.88 388 TYR A C 1
ATOM 3156 O O . TYR A 1 388 ? -23.472 16.550 8.256 1.00 45.88 388 TYR A O 1
ATOM 3164 N N . LEU A 1 389 ? -24.797 16.350 10.042 1.00 50.03 389 LEU A N 1
ATOM 3165 C CA . LEU A 1 389 ? -25.984 16.831 9.340 1.00 50.03 389 LEU A CA 1
ATOM 3166 C C . LEU A 1 389 ? -25.782 18.289 8.907 1.00 50.03 389 LEU A C 1
ATOM 3168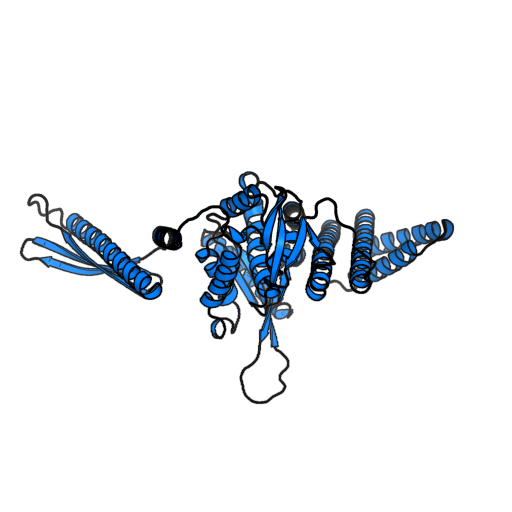 O O . LEU A 1 389 ? -26.087 18.646 7.775 1.00 50.03 389 LEU A O 1
ATOM 3172 N N . LYS A 1 390 ? -25.212 19.140 9.766 1.00 53.34 390 LYS A N 1
ATOM 3173 C CA . LYS A 1 390 ? -24.916 20.539 9.425 1.00 53.34 390 LYS A CA 1
ATOM 3174 C C . LYS A 1 390 ? -23.959 20.647 8.229 1.00 53.34 390 LYS A C 1
ATOM 3176 O O . LYS A 1 390 ? -24.237 21.431 7.325 1.00 53.34 390 LYS A O 1
ATOM 3181 N N . ASP A 1 391 ? -22.902 19.844 8.196 1.00 47.84 391 ASP A N 1
ATOM 3182 C CA . ASP A 1 391 ? -21.882 19.857 7.148 1.00 47.84 391 ASP A CA 1
ATOM 3183 C C . ASP A 1 391 ? -22.393 19.197 5.864 1.00 47.84 391 ASP A C 1
ATOM 3185 O O . ASP A 1 391 ? -22.261 19.785 4.791 1.00 47.84 391 ASP A O 1
ATOM 3189 N N . PHE A 1 392 ? -23.083 18.059 5.955 1.00 48.69 392 PHE A N 1
ATOM 3190 C CA . PHE A 1 392 ? -23.745 17.416 4.821 1.00 48.69 392 PHE A CA 1
ATOM 3191 C C . PHE A 1 392 ? -24.695 18.391 4.118 1.00 48.69 392 PHE A C 1
ATOM 3193 O O . PHE A 1 392 ? -24.647 18.502 2.899 1.00 48.69 392 PHE A O 1
ATOM 3200 N N . TYR A 1 393 ? -25.487 19.187 4.847 1.00 52.88 393 TYR A N 1
ATOM 3201 C CA . TYR A 1 393 ? -26.444 20.131 4.245 1.00 52.88 393 TYR A CA 1
ATOM 3202 C C . TYR A 1 393 ? -25.867 21.497 3.860 1.00 52.88 393 TYR A C 1
ATOM 3204 O O . TYR A 1 393 ? -26.448 22.185 3.019 1.00 52.88 393 TYR A O 1
ATOM 3212 N N . GLN A 1 394 ? -24.738 21.913 4.437 1.00 52.25 394 GLN A N 1
ATOM 3213 C CA . GLN A 1 394 ? -23.996 23.070 3.927 1.00 52.25 394 GLN A CA 1
ATOM 3214 C C . GLN A 1 394 ? -23.316 22.768 2.583 1.00 52.25 394 GLN A C 1
ATOM 3216 O O . GLN A 1 394 ? -23.037 23.702 1.833 1.00 52.25 394 GLN A O 1
ATOM 3221 N N . HIS A 1 395 ? -23.086 21.487 2.268 1.00 45.56 395 HIS A N 1
ATOM 3222 C CA . HIS A 1 395 ? -22.285 21.069 1.115 1.00 45.56 395 HIS A CA 1
ATOM 3223 C C . HIS A 1 395 ? -23.031 20.219 0.074 1.00 45.56 395 HIS A C 1
ATOM 3225 O O . HIS A 1 395 ? -22.539 20.095 -1.045 1.00 45.56 395 HIS A O 1
ATOM 3231 N N . SER A 1 396 ? -24.214 19.680 0.380 1.00 52.22 396 SER A N 1
ATOM 3232 C CA . SER A 1 396 ? -25.082 19.038 -0.613 1.00 52.22 396 SER A CA 1
ATOM 3233 C C . SER A 1 396 ? -25.881 20.091 -1.386 1.00 52.22 396 SER A C 1
ATOM 3235 O O . SER A 1 396 ? -26.610 20.911 -0.823 1.00 52.22 396 SER A O 1
ATOM 3237 N N . SER A 1 397 ? -25.731 20.089 -2.710 1.00 57.97 397 SER A N 1
ATOM 3238 C CA . SER A 1 397 ? -26.468 20.956 -3.628 1.00 57.97 397 SER A CA 1
ATOM 3239 C C . SER A 1 397 ? -27.922 20.488 -3.758 1.00 57.97 397 SER A C 1
ATOM 3241 O O . SER A 1 397 ? -28.294 19.800 -4.704 1.00 57.97 397 SER A O 1
ATOM 3243 N N . TYR A 1 398 ? -28.784 20.861 -2.810 1.00 74.25 398 TYR A N 1
ATOM 3244 C CA . TYR A 1 398 ? -30.224 20.676 -2.998 1.00 74.25 398 TYR A CA 1
ATOM 3245 C C . TYR A 1 398 ? -30.734 21.612 -4.098 1.00 74.25 398 TYR A C 1
ATOM 3247 O O . TYR A 1 398 ? -30.386 22.796 -4.165 1.00 74.25 398 TYR A O 1
ATOM 3255 N N . THR A 1 399 ? -31.614 21.090 -4.946 1.00 80.06 399 THR A N 1
ATOM 3256 C CA . THR A 1 399 ? -32.346 21.901 -5.919 1.00 80.06 399 THR A CA 1
ATOM 3257 C C . THR A 1 399 ? -33.699 22.288 -5.335 1.00 80.06 399 THR A C 1
ATOM 3259 O O . THR A 1 399 ? -34.317 21.552 -4.565 1.00 80.06 399 THR A O 1
ATOM 3262 N N . THR A 1 400 ? -34.154 23.497 -5.654 1.00 84.25 400 THR A N 1
ATOM 3263 C CA . THR A 1 400 ? -35.473 23.993 -5.245 1.00 84.25 400 THR A CA 1
ATOM 3264 C C . THR A 1 400 ? -36.344 24.139 -6.477 1.00 84.25 400 THR A C 1
ATOM 3266 O O . THR A 1 400 ? -35.942 24.861 -7.390 1.00 84.25 400 THR A O 1
ATOM 3269 N N . LYS A 1 401 ? -37.537 23.542 -6.479 1.00 88.00 401 LYS A N 1
ATOM 3270 C CA . LYS A 1 401 ? -38.541 23.763 -7.529 1.00 88.00 401 LYS A CA 1
ATOM 3271 C C . LYS A 1 401 ? -39.747 24.487 -6.942 1.00 88.00 401 LYS A C 1
ATOM 3273 O O . LYS A 1 401 ? -40.222 24.125 -5.866 1.00 88.00 401 LYS A O 1
ATOM 3278 N N . VAL A 1 402 ? -40.216 25.527 -7.630 1.00 88.81 402 VAL A N 1
ATOM 3279 C CA . VAL A 1 402 ? -41.503 26.157 -7.311 1.00 88.81 402 VAL A CA 1
ATOM 3280 C C . VAL A 1 402 ? -42.585 25.176 -7.742 1.00 88.81 402 VAL A C 1
ATOM 3282 O O . VAL A 1 402 ? -42.606 24.761 -8.895 1.00 88.81 402 VAL A O 1
ATOM 3285 N N . LEU A 1 403 ? -43.415 24.757 -6.793 1.00 87.75 403 LEU A N 1
ATOM 3286 C CA . LEU A 1 403 ? -44.495 23.799 -7.025 1.00 87.75 403 LEU A CA 1
ATOM 3287 C C . LEU A 1 403 ? -45.787 24.522 -7.393 1.00 87.75 403 LEU A C 1
ATOM 3289 O O . LEU A 1 403 ? -46.542 24.050 -8.231 1.00 87.75 403 LEU A O 1
ATOM 3293 N N . GLN A 1 404 ? -46.034 25.664 -6.749 1.00 90.25 404 GLN A N 1
ATOM 3294 C CA . GLN A 1 404 ? -47.244 26.451 -6.941 1.00 90.25 404 GLN A CA 1
ATOM 3295 C C . GLN A 1 404 ? -46.978 27.914 -6.583 1.00 90.25 404 GLN A C 1
ATOM 3297 O O . GLN A 1 404 ? -46.253 28.200 -5.625 1.00 90.25 404 GLN A O 1
ATOM 3302 N N . GLU A 1 405 ? -47.587 28.830 -7.328 1.00 89.12 405 GLU A N 1
ATOM 3303 C CA . GLU A 1 405 ? -47.618 30.256 -7.022 1.00 89.12 405 GLU A CA 1
ATOM 3304 C C . GLU A 1 405 ? -49.043 30.778 -7.218 1.00 89.12 405 GLU A C 1
ATOM 3306 O O . GLU A 1 405 ? -49.685 30.467 -8.218 1.00 89.12 405 GLU A O 1
ATOM 3311 N N . GLU A 1 406 ? -49.537 31.543 -6.250 1.00 89.81 406 GLU A N 1
ATOM 3312 C CA . GLU A 1 406 ? -50.900 32.064 -6.226 1.00 89.81 406 GLU A CA 1
ATOM 3313 C C . GLU A 1 406 ? -50.893 33.516 -5.740 1.00 89.81 406 GLU A C 1
ATOM 3315 O O . GLU A 1 406 ? -50.233 33.857 -4.750 1.00 89.81 406 GLU A O 1
ATOM 3320 N N . GLN A 1 407 ? -51.625 34.378 -6.443 1.00 87.69 407 GLN A N 1
ATOM 3321 C CA . GLN A 1 407 ? -51.903 35.736 -5.994 1.00 87.69 407 GLN A CA 1
ATOM 3322 C C . GLN A 1 407 ? -53.214 35.723 -5.209 1.00 87.69 407 GLN A C 1
ATOM 3324 O O . GLN A 1 407 ? -54.254 35.345 -5.737 1.00 87.69 407 GLN A O 1
ATOM 3329 N N . LEU A 1 408 ? -53.145 36.113 -3.940 1.00 88.06 408 LEU A N 1
ATOM 3330 C CA . LEU A 1 408 ? -54.299 36.187 -3.052 1.00 88.06 408 LEU A CA 1
ATOM 3331 C C . LEU A 1 408 ? -55.123 37.444 -3.360 1.00 88.06 408 LEU A C 1
ATOM 3333 O O . LEU A 1 408 ? -54.585 38.441 -3.847 1.00 88.06 408 LEU A O 1
ATOM 3337 N N . GLU A 1 409 ? -56.413 37.416 -3.017 1.00 82.44 409 GLU A N 1
ATOM 3338 C CA . GLU A 1 409 ? -57.365 38.517 -3.259 1.00 82.44 409 GLU A CA 1
ATOM 3339 C C . GLU A 1 409 ? -56.912 39.857 -2.657 1.00 82.44 409 GLU A C 1
ATOM 3341 O O . GLU A 1 409 ? -57.208 40.923 -3.188 1.00 82.44 409 GLU A O 1
ATOM 3346 N N . ASP A 1 410 ? -56.122 39.817 -1.582 1.00 81.81 410 ASP A N 1
ATOM 3347 C CA . ASP A 1 410 ? -55.571 41.002 -0.920 1.00 81.81 410 ASP A CA 1
ATOM 3348 C C . ASP A 1 410 ? -54.222 41.479 -1.492 1.00 81.81 410 ASP A C 1
ATOM 3350 O O . ASP A 1 410 ? -53.502 42.260 -0.861 1.00 81.81 410 ASP A O 1
ATOM 3354 N N . GLY A 1 411 ? -53.855 40.987 -2.678 1.00 80.69 411 GLY A N 1
ATOM 3355 C CA . GLY A 1 411 ? -52.645 41.362 -3.405 1.00 80.69 411 GLY A CA 1
ATOM 3356 C C . GLY A 1 411 ? -51.358 40.713 -2.887 1.00 80.69 411 GLY A C 1
ATOM 3357 O O . GLY A 1 411 ? -50.277 41.011 -3.397 1.00 80.69 411 GLY A O 1
ATOM 3358 N N . ARG A 1 412 ? -51.420 39.825 -1.885 1.00 86.62 412 ARG A N 1
ATOM 3359 C CA . ARG A 1 412 ? -50.249 39.050 -1.440 1.00 86.62 412 ARG A CA 1
ATOM 3360 C C . ARG A 1 412 ? -49.911 37.939 -2.430 1.00 86.62 412 ARG A C 1
ATOM 3362 O O . ARG A 1 412 ? -50.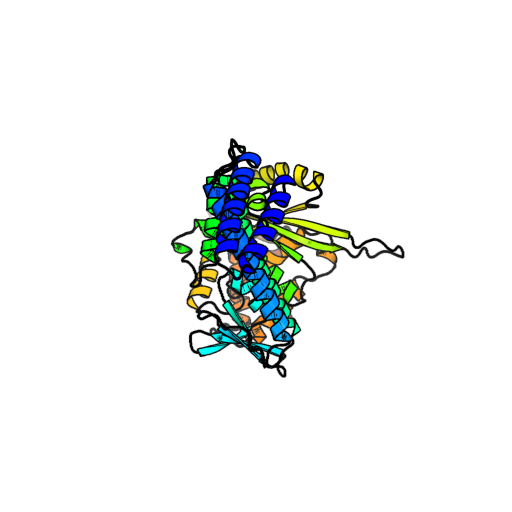785 37.381 -3.078 1.00 86.62 412 ARG A O 1
ATOM 3369 N N . ILE A 1 413 ? -48.635 37.561 -2.485 1.00 86.19 413 ILE A N 1
ATOM 3370 C CA . ILE A 1 413 ? -48.188 36.393 -3.259 1.00 86.19 413 ILE A CA 1
ATOM 3371 C C . ILE A 1 413 ? -47.862 35.261 -2.296 1.00 86.19 413 ILE A C 1
ATOM 3373 O O . ILE A 1 413 ? -47.055 35.437 -1.375 1.00 86.19 413 ILE A O 1
ATOM 3377 N N . LYS A 1 414 ? -48.474 34.102 -2.532 1.00 89.50 414 LYS A N 1
ATOM 3378 C CA . LYS A 1 414 ? -48.213 32.836 -1.852 1.00 89.50 414 LYS A CA 1
ATOM 3379 C C . LYS A 1 414 ? -47.445 31.917 -2.799 1.00 89.50 414 LYS A C 1
ATOM 3381 O O . LYS A 1 414 ? -47.863 31.681 -3.925 1.00 89.50 414 LYS A O 1
ATOM 3386 N N . ALA A 1 415 ? -46.314 31.394 -2.340 1.00 90.19 415 ALA A N 1
ATOM 3387 C CA . ALA A 1 415 ? -45.495 30.450 -3.093 1.00 90.19 415 ALA A CA 1
ATOM 3388 C C . ALA A 1 415 ? -45.279 29.168 -2.286 1.00 90.19 415 ALA A C 1
ATOM 3390 O O . ALA A 1 415 ? -44.998 29.221 -1.085 1.00 90.19 415 ALA A O 1
ATOM 3391 N N . ARG A 1 416 ? -45.349 28.020 -2.962 1.00 91.12 416 ARG A N 1
ATOM 3392 C CA . ARG A 1 416 ? -45.016 26.696 -2.427 1.00 91.12 416 ARG A CA 1
ATOM 3393 C C . ARG A 1 416 ? -43.780 26.170 -3.144 1.00 91.12 416 ARG A C 1
ATOM 3395 O O . ARG A 1 416 ? -43.718 26.166 -4.371 1.00 91.12 416 ARG A O 1
ATOM 3402 N N . VAL A 1 417 ? -42.777 25.746 -2.384 1.00 90.19 417 VAL A N 1
ATOM 3403 C CA . VAL A 1 417 ? -41.481 25.298 -2.912 1.00 90.19 417 VAL A CA 1
ATOM 3404 C C . VAL A 1 417 ? -41.142 23.925 -2.354 1.00 90.19 417 VAL A C 1
ATOM 3406 O O . VAL A 1 417 ? -41.218 23.723 -1.142 1.00 90.19 417 VAL A O 1
ATOM 3409 N N . GLY A 1 418 ? -40.723 23.016 -3.232 1.00 87.38 418 GLY A N 1
ATOM 3410 C CA . GLY A 1 418 ? -40.179 21.703 -2.892 1.00 87.38 418 GLY A CA 1
ATOM 3411 C C . GLY A 1 418 ? -38.650 21.710 -2.873 1.00 87.38 418 GLY A C 1
ATOM 3412 O O . GLY A 1 418 ? -38.011 22.387 -3.686 1.00 87.38 418 GLY A O 1
ATOM 3413 N N . LEU A 1 419 ? -38.069 20.960 -1.939 1.00 84.69 419 LEU A N 1
ATOM 3414 C CA . LEU A 1 419 ? -36.636 20.681 -1.836 1.00 84.69 419 LEU A CA 1
ATOM 3415 C C . LEU A 1 419 ? -36.338 19.276 -2.351 1.00 84.69 419 LEU A C 1
ATOM 3417 O O . LEU A 1 419 ? -37.009 18.330 -1.941 1.00 84.69 419 LEU A O 1
ATOM 3421 N N . TYR A 1 420 ? -35.304 19.161 -3.185 1.00 82.75 420 TYR A N 1
ATOM 3422 C CA . TYR A 1 420 ? -34.898 17.902 -3.801 1.00 82.75 420 TYR A CA 1
ATOM 3423 C C . TYR A 1 420 ? -33.388 17.661 -3.696 1.00 82.75 420 TYR A C 1
ATOM 3425 O O . TYR A 1 420 ? -32.603 18.602 -3.846 1.00 82.75 420 TYR A O 1
ATOM 3433 N N . ILE A 1 421 ? -32.980 16.403 -3.513 1.00 76.94 421 ILE A N 1
ATOM 3434 C CA . ILE A 1 421 ? -31.590 15.928 -3.657 1.00 76.94 421 ILE A CA 1
ATOM 3435 C C . ILE A 1 421 ? -31.616 14.723 -4.598 1.00 76.94 421 ILE A C 1
ATOM 3437 O O . ILE A 1 421 ? -32.438 13.837 -4.418 1.00 76.94 421 ILE A O 1
ATOM 3441 N N . GLY A 1 422 ? -30.780 14.718 -5.641 1.00 69.12 422 GLY A N 1
ATOM 3442 C CA . GLY A 1 422 ? -30.738 13.603 -6.603 1.00 69.12 422 GLY A CA 1
ATOM 3443 C C . GLY A 1 422 ? -32.055 13.329 -7.349 1.00 69.12 422 GLY A C 1
ATOM 3444 O O . GLY A 1 422 ? -32.203 12.272 -7.939 1.00 69.12 422 GLY A O 1
ATOM 3445 N N . GLY A 1 423 ? -33.017 14.261 -7.324 1.00 74.06 423 GLY A N 1
ATOM 3446 C CA . GLY A 1 423 ? -34.362 14.068 -7.882 1.00 74.06 423 GLY A CA 1
ATOM 3447 C C . GLY A 1 423 ? -35.419 13.615 -6.868 1.00 74.06 423 GLY A C 1
ATOM 3448 O O . GLY A 1 423 ? -36.606 13.748 -7.154 1.00 74.06 423 GLY A O 1
ATOM 3449 N N . GLU A 1 424 ? -35.027 13.194 -5.664 1.00 74.69 424 GLU A N 1
ATOM 3450 C CA . GLU A 1 424 ? -35.958 12.783 -4.608 1.00 74.69 424 GLU A CA 1
ATOM 3451 C C . GLU A 1 424 ? -36.528 13.978 -3.840 1.00 74.69 424 GLU A C 1
ATOM 3453 O O . GLU A 1 424 ? -35.804 14.914 -3.494 1.00 74.69 424 GLU A O 1
ATOM 3458 N N . PHE A 1 425 ? -37.833 13.950 -3.557 1.00 85.19 425 PHE A N 1
ATOM 3459 C CA . PHE A 1 425 ? -38.524 14.992 -2.797 1.00 85.19 425 PHE A CA 1
ATOM 3460 C C . PHE A 1 425 ? -38.289 14.830 -1.293 1.00 85.19 425 PHE A C 1
ATOM 3462 O O . PHE A 1 425 ? -38.628 13.809 -0.701 1.00 85.19 425 PHE A O 1
ATOM 3469 N N . LEU A 1 426 ? -37.775 15.877 -0.649 1.00 81.25 426 LEU A N 1
ATOM 3470 C CA . LEU A 1 426 ? -37.429 15.837 0.772 1.00 81.25 426 LEU A CA 1
ATOM 3471 C C . LEU A 1 426 ? -38.474 16.516 1.655 1.00 81.25 426 LEU A C 1
ATOM 3473 O O . LEU A 1 426 ? -38.895 15.978 2.681 1.00 81.25 426 LEU A O 1
ATOM 3477 N N . ALA A 1 427 ? -38.846 17.740 1.286 1.00 87.50 427 ALA A N 1
ATOM 3478 C CA . ALA A 1 427 ? -39.757 18.576 2.052 1.00 87.50 427 ALA A CA 1
ATOM 3479 C C . ALA A 1 427 ? -40.304 19.718 1.200 1.00 87.50 427 ALA A C 1
ATOM 3481 O O . ALA A 1 427 ? -39.686 20.155 0.230 1.00 87.50 427 ALA A O 1
ATOM 3482 N N . GLU A 1 428 ? -41.418 20.280 1.648 1.00 91.12 428 GLU A N 1
ATOM 3483 C CA . GLU A 1 428 ? -42.021 21.474 1.069 1.00 91.12 428 GLU A CA 1
ATOM 3484 C C . GLU A 1 428 ? -42.194 22.583 2.097 1.00 91.12 428 GLU A C 1
ATOM 3486 O O . GLU A 1 428 ? -42.364 22.348 3.296 1.00 91.12 428 GLU A O 1
ATOM 3491 N N . GLY A 1 429 ? -42.187 23.816 1.612 1.00 89.94 429 GLY A N 1
ATOM 3492 C CA . GLY A 1 429 ? -42.435 25.003 2.408 1.00 89.94 429 GLY A CA 1
ATOM 3493 C C . GLY A 1 429 ? -43.324 25.974 1.666 1.00 89.94 429 GLY A C 1
ATOM 3494 O O . GLY A 1 429 ? -43.301 26.052 0.441 1.00 89.94 429 GLY A O 1
ATOM 3495 N N . GLU A 1 430 ? -44.092 26.727 2.439 1.00 91.81 430 GLU A N 1
ATOM 3496 C CA . GLU A 1 430 ? -44.967 27.775 1.938 1.00 91.81 430 GLU A CA 1
ATOM 3497 C C . GLU A 1 430 ? -44.469 29.125 2.448 1.00 91.81 430 GLU A C 1
ATOM 3499 O O . GLU A 1 430 ? -44.030 29.235 3.596 1.00 91.81 430 GLU A O 1
ATOM 3504 N N . GLY A 1 431 ? -44.495 30.144 1.598 1.00 89.69 431 GLY A N 1
ATOM 3505 C CA . GLY A 1 431 ? -44.092 31.500 1.935 1.00 89.69 431 GLY A CA 1
ATOM 3506 C C . GLY A 1 431 ? -45.068 32.506 1.354 1.00 89.69 431 GLY A C 1
ATOM 3507 O O . GLY A 1 431 ? -45.423 32.419 0.184 1.00 89.69 431 GLY A O 1
ATOM 3508 N N . ILE A 1 432 ? -45.474 33.474 2.174 1.00 88.94 432 ILE A N 1
ATOM 3509 C CA . ILE A 1 432 ? -46.350 34.571 1.760 1.00 88.94 432 ILE A CA 1
ATOM 3510 C C . ILE A 1 432 ? -45.567 35.880 1.870 1.00 88.94 432 ILE A C 1
ATOM 3512 O O . ILE A 1 432 ? -44.919 36.138 2.895 1.00 88.94 432 ILE A O 1
ATOM 3516 N N . ALA A 1 433 ? -45.614 36.710 0.830 1.00 87.19 433 ALA A N 1
ATOM 3517 C CA . ALA A 1 433 ? -45.043 38.054 0.824 1.00 87.19 433 ALA A CA 1
ATOM 3518 C C . ALA A 1 433 ? -46.142 39.111 0.657 1.00 87.19 433 ALA A C 1
ATOM 3520 O O . ALA A 1 433 ? -47.032 38.968 -0.179 1.00 87.19 433 ALA A O 1
ATOM 3521 N N . LYS A 1 434 ? -46.057 40.177 1.462 1.00 82.75 434 LYS A N 1
ATOM 3522 C CA . LYS A 1 434 ? -46.922 41.359 1.380 1.00 82.75 434 LYS A CA 1
ATOM 3523 C C . LYS A 1 434 ? -46.101 42.553 0.911 1.00 82.75 434 LYS A C 1
ATOM 3525 O O . LYS A 1 434 ? -44.929 42.675 1.268 1.00 82.75 434 LYS A O 1
ATOM 3530 N N . GLU A 1 435 ? -46.723 43.400 0.109 1.00 69.69 435 GLU A N 1
ATOM 3531 C CA . GLU A 1 435 ? -46.094 44.584 -0.455 1.00 69.69 435 GLU A CA 1
ATOM 3532 C C . GLU A 1 435 ? -45.847 45.650 0.632 1.00 69.69 435 GLU A C 1
ATOM 3534 O O . GLU A 1 435 ? -46.762 45.973 1.396 1.00 69.69 435 GLU A O 1
ATOM 3539 N N . PRO A 1 436 ? -44.633 46.218 0.737 1.00 56.66 436 PRO A N 1
ATOM 3540 C CA . PRO A 1 436 ? -44.397 47.394 1.557 1.00 56.66 436 PRO A CA 1
ATOM 3541 C C . PRO A 1 436 ? -44.779 48.646 0.752 1.00 56.66 436 PRO A C 1
ATOM 3543 O O . PRO A 1 436 ? -43.969 49.172 -0.011 1.00 56.66 436 PRO A O 1
ATOM 3546 N N 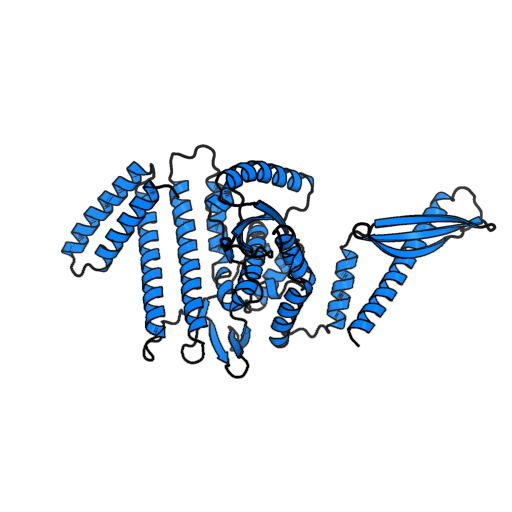. GLY A 1 437 ? -46.020 49.114 0.916 1.00 59.78 437 GLY A N 1
ATOM 3547 C CA . GLY A 1 437 ? -46.411 50.479 0.537 1.00 59.78 437 GLY A CA 1
ATOM 3548 C C . GLY A 1 437 ? -46.939 50.713 -0.887 1.00 59.78 437 GLY A C 1
ATOM 3549 O O . GLY A 1 437 ? -46.546 51.700 -1.502 1.00 59.78 437 GLY A O 1
ATOM 3550 N N . GLY A 1 438 ? -47.840 49.859 -1.387 1.00 55.91 438 GLY A N 1
ATOM 3551 C CA . GLY A 1 438 ? -48.874 50.225 -2.374 1.00 55.91 438 GLY A CA 1
ATOM 3552 C C . GLY A 1 438 ? -48.408 50.805 -3.714 1.00 55.91 438 GLY A C 1
ATOM 3553 O O . GLY A 1 438 ? -49.057 51.710 -4.234 1.00 55.91 438 GLY A O 1
ATOM 3554 N N . LYS A 1 439 ? -47.292 50.322 -4.276 1.00 56.88 439 LYS A N 1
ATOM 3555 C CA . LYS A 1 439 ? -46.834 50.728 -5.617 1.00 56.88 439 LYS A CA 1
ATOM 3556 C C . LYS A 1 439 ? -46.677 49.495 -6.525 1.00 56.88 439 LYS A C 1
ATOM 3558 O O . LYS A 1 439 ? -45.781 48.693 -6.259 1.00 56.88 439 LYS A O 1
ATOM 3563 N N . PRO A 1 440 ? -47.455 49.389 -7.623 1.00 54.59 440 PRO A N 1
ATOM 3564 C CA . PRO A 1 440 ? -47.648 48.156 -8.403 1.00 54.59 440 PRO A CA 1
ATOM 3565 C C . PRO A 1 440 ? -46.439 47.658 -9.225 1.00 54.59 440 PRO A C 1
ATOM 3567 O O . PRO A 1 440 ? -46.478 46.560 -9.773 1.00 54.59 440 PRO A O 1
ATOM 3570 N N . GLU A 1 441 ? -45.325 48.394 -9.292 1.00 54.75 441 GLU A N 1
ATOM 3571 C CA . GLU A 1 441 ? -44.137 48.010 -10.085 1.00 54.75 441 GLU A CA 1
ATOM 3572 C C . GLU A 1 441 ? -43.230 46.941 -9.427 1.00 54.75 441 GLU A C 1
ATOM 3574 O O . GLU A 1 441 ? -42.138 46.652 -9.920 1.00 54.75 441 GLU A O 1
ATOM 3579 N N . LYS A 1 442 ? -43.629 46.325 -8.303 1.00 60.69 442 LYS A N 1
ATOM 3580 C CA . LYS A 1 442 ? -42.758 45.426 -7.508 1.00 60.69 442 LYS A CA 1
ATOM 3581 C C . LYS A 1 442 ? -43.193 43.955 -7.453 1.00 60.69 442 LYS A C 1
ATOM 3583 O O . LYS A 1 442 ? -42.672 43.210 -6.615 1.00 60.69 442 LYS A O 1
ATOM 3588 N N . SER A 1 443 ? -44.047 43.492 -8.368 1.00 67.00 443 SER A N 1
ATOM 3589 C CA . SER A 1 443 ? -44.533 42.098 -8.401 1.00 67.00 443 SER A CA 1
ATOM 3590 C C . SER A 1 443 ? -43.399 41.056 -8.434 1.00 67.00 443 SER A C 1
ATOM 3592 O O . SER A 1 443 ? -43.421 40.086 -7.676 1.00 67.00 443 SER A O 1
ATOM 3594 N N . SER A 1 444 ? -42.328 41.293 -9.198 1.00 76.94 444 SER A N 1
ATOM 3595 C CA . SER A 1 444 ? -41.158 40.399 -9.265 1.00 76.94 444 SER A CA 1
ATOM 3596 C C . SER A 1 444 ? -40.390 40.296 -7.937 1.00 76.94 444 SER A C 1
ATOM 3598 O O . SER A 1 444 ? -39.921 39.216 -7.563 1.00 76.94 444 SER A O 1
ATOM 3600 N N . LYS A 1 445 ? -40.303 41.397 -7.175 1.00 80.50 445 LYS A N 1
ATOM 3601 C CA . LYS A 1 445 ? -39.684 41.426 -5.837 1.00 80.50 445 LYS A CA 1
ATOM 3602 C C . LYS A 1 445 ? -40.550 40.716 -4.796 1.00 80.50 445 LYS A C 1
ATOM 3604 O O . LYS A 1 445 ? -40.021 40.101 -3.872 1.00 80.50 445 LYS A O 1
ATOM 3609 N N . MET A 1 446 ? -41.873 40.766 -4.944 1.00 76.88 446 MET A N 1
ATOM 3610 C CA . MET A 1 446 ? -42.788 40.015 -4.084 1.00 76.88 446 MET A CA 1
ATOM 3611 C C . MET A 1 446 ? -42.689 38.512 -4.335 1.00 76.88 446 MET A C 1
ATOM 3613 O O . MET A 1 446 ? -42.578 37.753 -3.372 1.00 76.88 446 MET A O 1
ATOM 3617 N N . ARG A 1 447 ? -42.633 38.089 -5.604 1.00 81.25 447 ARG A N 1
ATOM 3618 C CA . ARG A 1 447 ? -42.425 36.681 -5.985 1.00 81.25 447 ARG A CA 1
ATOM 3619 C C . ARG A 1 447 ? -41.133 36.123 -5.406 1.00 81.25 447 ARG A C 1
ATOM 3621 O O . ARG A 1 447 ? -41.147 35.104 -4.717 1.00 81.25 447 ARG A O 1
ATOM 3628 N N . SER A 1 448 ? -40.017 36.825 -5.605 1.00 83.44 448 SER A N 1
ATOM 3629 C CA . SER A 1 448 ? -38.719 36.386 -5.080 1.00 83.44 448 SER A CA 1
ATOM 3630 C C . SER A 1 448 ? -38.699 36.319 -3.548 1.00 83.44 448 SER A C 1
ATOM 3632 O O . SER A 1 448 ? -38.148 35.373 -2.979 1.00 83.44 448 SER A O 1
ATOM 3634 N N . SER A 1 449 ? -39.369 37.256 -2.871 1.00 86.12 449 SER A N 1
ATOM 3635 C CA . SER A 1 449 ? -39.529 37.252 -1.413 1.00 86.12 449 SER A CA 1
ATOM 3636 C C . SER A 1 449 ? -40.388 36.081 -0.917 1.00 86.12 449 SER A C 1
ATOM 3638 O O . SER A 1 449 ? -39.986 35.380 0.017 1.00 86.12 449 SER A O 1
ATOM 3640 N N . ALA A 1 450 ? -41.529 35.807 -1.561 1.00 80.44 450 ALA A N 1
ATOM 3641 C CA . ALA A 1 450 ? -42.405 34.682 -1.226 1.00 80.44 450 ALA A CA 1
ATOM 3642 C C . ALA A 1 450 ? -41.681 33.340 -1.413 1.00 80.44 450 ALA A C 1
ATOM 3644 O O . ALA A 1 450 ? -41.668 32.513 -0.500 1.00 80.44 450 ALA A O 1
ATOM 3645 N N . ILE A 1 451 ? -40.979 33.166 -2.537 1.00 83.19 451 ILE A N 1
ATOM 3646 C CA . ILE A 1 451 ? -40.159 31.982 -2.831 1.00 83.19 451 ILE A CA 1
ATOM 3647 C C . ILE A 1 451 ? -39.025 31.826 -1.808 1.00 83.19 451 ILE A C 1
ATOM 3649 O O . ILE A 1 451 ? -38.773 30.721 -1.330 1.00 83.19 451 ILE A O 1
ATOM 3653 N N . SER A 1 452 ? -38.346 32.912 -1.429 1.00 85.81 452 SER A N 1
ATOM 3654 C CA . SER A 1 452 ? -37.281 32.876 -0.416 1.00 85.81 452 SER A CA 1
ATOM 3655 C C . SER A 1 452 ? -37.809 32.421 0.951 1.00 85.81 452 SER A C 1
ATOM 3657 O O . SER A 1 452 ? -37.237 31.527 1.585 1.00 85.81 452 SER A O 1
ATOM 3659 N N . ARG A 1 453 ? -38.964 32.951 1.375 1.00 85.75 453 ARG A N 1
ATOM 3660 C CA . ARG A 1 453 ? -39.648 32.525 2.608 1.00 85.75 453 ARG A CA 1
ATOM 3661 C C . ARG A 1 453 ? -40.080 31.059 2.538 1.00 85.75 453 ARG A C 1
ATOM 3663 O O . ARG A 1 453 ? -39.845 30.316 3.490 1.00 85.75 453 ARG A O 1
ATOM 3670 N N . ALA A 1 454 ? -40.634 30.630 1.405 1.00 82.50 454 ALA A N 1
ATOM 3671 C CA . ALA A 1 454 ? -41.035 29.247 1.164 1.00 82.50 454 ALA A CA 1
ATOM 3672 C C . ALA A 1 454 ? -39.838 28.286 1.267 1.00 82.50 454 ALA A C 1
ATOM 3674 O O . ALA A 1 454 ? -39.913 27.291 1.988 1.00 82.50 454 ALA A O 1
ATOM 3675 N N . LYS A 1 455 ? -38.691 28.631 0.660 1.00 83.38 455 LYS A N 1
ATOM 3676 C CA . LYS A 1 455 ? -37.426 27.884 0.802 1.00 83.38 455 LYS A CA 1
ATOM 3677 C C . LYS A 1 455 ? -36.986 27.783 2.263 1.00 83.38 455 LYS A C 1
ATOM 3679 O O . LYS A 1 455 ? -36.621 26.702 2.722 1.00 83.38 455 LYS A O 1
ATOM 3684 N N . GLY A 1 456 ? -37.038 28.890 3.006 1.00 82.75 456 GLY A N 1
ATOM 3685 C CA . GLY A 1 456 ? -36.703 28.911 4.432 1.00 82.75 456 GLY A CA 1
ATOM 3686 C C . GLY A 1 456 ? -37.589 27.976 5.259 1.00 82.75 456 GLY A C 1
ATOM 3687 O O . GLY A 1 456 ? -37.089 27.205 6.081 1.00 82.75 456 GLY A O 1
ATOM 3688 N N . ASN A 1 457 ? -38.897 27.985 5.002 1.00 81.88 457 ASN A N 1
ATOM 3689 C CA . ASN A 1 457 ? -39.855 27.128 5.696 1.00 81.88 457 ASN A CA 1
ATOM 3690 C C . ASN A 1 457 ? -39.703 25.646 5.324 1.00 81.88 457 ASN A C 1
ATOM 3692 O O . ASN A 1 457 ? -39.764 24.796 6.215 1.00 81.88 457 ASN A O 1
ATOM 3696 N N . ALA A 1 458 ? -39.416 25.335 4.056 1.00 77.81 458 ALA A N 1
ATOM 3697 C CA . ALA A 1 458 ? -39.134 23.974 3.599 1.00 77.81 458 ALA A CA 1
ATOM 3698 C C . ALA A 1 458 ? -37.921 23.388 4.339 1.00 77.81 458 ALA A C 1
ATOM 3700 O O . ALA A 1 458 ? -37.981 22.278 4.869 1.00 77.81 458 ALA A O 1
ATOM 3701 N N . ARG A 1 459 ? -36.847 24.183 4.479 1.00 79.44 459 ARG A N 1
ATOM 3702 C CA . ARG A 1 459 ? -35.644 23.790 5.231 1.00 79.44 459 ARG A CA 1
ATOM 3703 C C . ARG A 1 459 ? -35.953 23.523 6.703 1.00 79.44 459 ARG A C 1
ATOM 3705 O O . ARG A 1 459 ? -35.491 22.527 7.251 1.00 79.44 459 ARG A O 1
ATOM 3712 N N . ARG A 1 460 ? -36.755 24.375 7.354 1.00 81.19 460 ARG A N 1
ATOM 3713 C CA . ARG A 1 460 ? -37.143 24.175 8.765 1.00 81.19 460 ARG A CA 1
ATOM 3714 C C . ARG A 1 460 ? -37.946 22.889 8.965 1.00 81.19 460 ARG A C 1
ATOM 3716 O O . ARG A 1 460 ? -37.684 22.165 9.924 1.00 81.19 460 ARG A O 1
ATOM 3723 N N . LYS A 1 461 ? -38.899 22.596 8.072 1.00 82.56 461 LYS A N 1
ATOM 3724 C CA . LYS A 1 461 ? -39.690 21.356 8.113 1.00 82.56 461 LYS A CA 1
ATOM 3725 C C . LYS A 1 461 ? -38.812 20.119 7.916 1.00 82.56 461 LYS A C 1
ATOM 3727 O O . LYS A 1 461 ? -38.931 19.187 8.706 1.00 82.56 461 LYS A O 1
ATOM 3732 N N . LEU A 1 462 ? -37.888 20.148 6.954 1.00 76.06 462 LEU A N 1
ATOM 3733 C CA . LEU A 1 462 ? -36.924 19.066 6.732 1.00 76.06 462 LEU A CA 1
ATOM 3734 C C . LEU A 1 462 ? -36.070 18.800 7.980 1.00 76.06 462 LEU A C 1
ATOM 3736 O O . LEU A 1 462 ? -35.996 17.669 8.451 1.00 76.06 462 LEU A O 1
ATOM 3740 N N . VAL A 1 463 ? -35.507 19.853 8.586 1.00 73.12 463 VAL A N 1
ATOM 3741 C CA . VAL A 1 463 ? -34.725 19.739 9.831 1.00 73.12 463 VAL A CA 1
ATOM 3742 C C . VAL A 1 463 ? -35.557 19.140 10.969 1.00 73.12 463 VAL A C 1
ATOM 3744 O O . VAL A 1 463 ? -35.035 18.357 11.760 1.00 73.12 463 VAL A O 1
ATOM 3747 N N . LYS A 1 464 ? -36.845 19.492 11.076 1.00 75.50 464 LYS A N 1
ATOM 3748 C CA . LYS A 1 464 ? -37.742 18.936 12.101 1.00 75.50 464 LYS A CA 1
ATOM 3749 C C . LYS A 1 464 ? -38.039 17.452 11.856 1.00 75.50 464 LYS A C 1
ATOM 3751 O O . LYS A 1 464 ? -37.964 16.687 12.810 1.00 75.50 464 LYS A O 1
ATOM 3756 N N . LYS A 1 465 ? -38.324 17.055 10.608 1.00 77.69 465 LYS A N 1
ATOM 3757 C CA . LYS A 1 465 ? -38.545 15.651 10.214 1.00 77.69 465 LYS A CA 1
ATOM 3758 C C . LYS A 1 465 ? -37.331 14.789 10.575 1.00 77.69 465 LYS A C 1
ATOM 3760 O O . LYS A 1 465 ? -37.465 13.851 11.343 1.00 77.69 465 LYS A O 1
ATOM 3765 N N . ILE A 1 466 ? -36.133 15.222 10.181 1.00 64.06 466 ILE A N 1
ATOM 3766 C CA . ILE A 1 466 ? -34.881 14.503 10.467 1.00 64.06 466 ILE A CA 1
ATOM 3767 C C . ILE A 1 466 ? -34.612 14.397 11.972 1.00 64.06 466 ILE A C 1
ATOM 3769 O O . ILE A 1 466 ? -34.203 13.349 12.458 1.00 64.06 466 ILE A O 1
ATOM 3773 N N . LYS A 1 467 ? -34.848 15.469 12.743 1.00 67.81 467 LYS A N 1
ATOM 3774 C CA . LYS A 1 467 ? -34.698 15.419 14.208 1.00 67.81 467 LYS A CA 1
ATOM 3775 C C . LYS A 1 467 ? -35.646 14.415 14.863 1.00 67.81 467 LYS A C 1
ATOM 3777 O O . LYS A 1 467 ? -35.299 13.887 15.915 1.00 67.81 467 LYS A O 1
ATOM 3782 N N . ASN A 1 468 ? -36.825 14.204 14.287 1.00 66.88 468 ASN A N 1
ATOM 3783 C CA . ASN A 1 468 ? -37.776 13.217 14.775 1.00 66.88 468 ASN A CA 1
ATOM 3784 C C . ASN A 1 468 ? -37.346 11.803 14.364 1.00 66.88 468 ASN A C 1
ATOM 3786 O O . ASN A 1 468 ? -37.262 10.949 15.237 1.00 66.88 468 ASN A O 1
ATOM 3790 N N . ASP A 1 469 ? -36.959 11.587 13.105 1.00 60.72 469 ASP A N 1
ATOM 3791 C CA . ASP A 1 469 ? -36.489 10.280 12.614 1.00 60.72 469 ASP A CA 1
ATOM 3792 C C . ASP A 1 469 ? -35.226 9.816 13.363 1.00 60.72 469 ASP A C 1
ATOM 3794 O O . ASP A 1 469 ? -35.117 8.663 13.771 1.00 60.72 469 ASP A O 1
ATOM 3798 N N . ALA A 1 470 ? -34.299 10.740 13.641 1.00 49.59 470 ALA A N 1
ATOM 3799 C CA . ALA A 1 470 ? -33.106 10.458 14.435 1.00 49.59 470 ALA A CA 1
ATOM 3800 C C . ALA A 1 470 ? -33.428 10.145 15.903 1.00 49.59 470 ALA A C 1
ATOM 3802 O O . ALA A 1 470 ? -32.702 9.391 16.532 1.00 49.59 470 ALA A O 1
ATOM 3803 N N . ARG A 1 471 ? -34.497 10.717 16.474 1.00 53.06 471 ARG A N 1
ATOM 3804 C CA . ARG A 1 471 ? -34.929 10.370 17.838 1.00 53.06 471 ARG A CA 1
ATOM 3805 C C . ARG A 1 471 ? -35.528 8.971 17.893 1.00 53.06 471 ARG A C 1
ATOM 3807 O O . ARG A 1 471 ? -35.207 8.256 18.825 1.00 53.06 471 ARG A O 1
ATOM 3814 N N . VAL A 1 472 ? -36.335 8.604 16.897 1.00 46.69 472 VAL A N 1
ATOM 3815 C CA . VAL A 1 472 ? -37.000 7.293 16.812 1.00 46.69 472 VAL A CA 1
ATOM 3816 C C . VAL A 1 472 ? -36.005 6.150 16.601 1.00 46.69 472 VAL A C 1
ATOM 3818 O O . VAL A 1 472 ? -36.266 5.049 17.048 1.00 46.69 472 VAL A O 1
ATOM 3821 N N . ARG A 1 473 ? -34.862 6.393 15.946 1.00 41.34 473 ARG A N 1
ATOM 3822 C CA . ARG A 1 473 ? -33.811 5.373 15.756 1.00 41.34 473 ARG A CA 1
ATOM 3823 C C . ARG A 1 473 ? -32.838 5.229 16.933 1.00 41.34 473 ARG A C 1
ATOM 3825 O O . ARG A 1 473 ? -32.037 4.306 16.932 1.00 41.34 473 ARG A O 1
ATOM 3832 N N . ILE A 1 474 ? -32.847 6.175 17.874 1.00 39.59 474 ILE A N 1
ATOM 3833 C CA . ILE A 1 474 ? -31.940 6.200 19.038 1.00 39.59 474 ILE A CA 1
ATOM 3834 C C . ILE A 1 474 ? -32.662 5.743 20.321 1.00 39.59 474 ILE A C 1
ATOM 3836 O O . ILE A 1 474 ? -32.004 5.394 21.297 1.00 39.59 474 ILE A O 1
ATOM 3840 N N . SER A 1 475 ? -33.997 5.764 20.328 1.00 39.19 475 SER A N 1
ATOM 3841 C CA . SER A 1 475 ? -34.858 5.129 21.336 1.00 39.19 475 SER A CA 1
ATOM 3842 C C . SER A 1 475 ? -35.206 3.712 20.925 1.00 39.19 475 SER A C 1
ATOM 3844 O O . SER A 1 475 ? -35.233 2.846 21.821 1.00 39.19 475 SER A O 1
#